Protein AF-0000000068152627 (afdb_homodimer)

Structure (mmCIF, N/CA/C/O backbone):
data_AF-0000000068152627-model_v1
#
loop_
_entity.id
_entity.type
_entity.pdbx_description
1 polymer 'Transcription regulator LysR family'
#
loop_
_atom_site.group_PDB
_atom_site.id
_atom_site.type_symbol
_atom_site.label_atom_id
_atom_site.label_alt_id
_atom_site.label_comp_id
_atom_site.label_asym_id
_atom_site.label_entity_id
_atom_site.label_seq_id
_atom_site.pdbx_PDB_ins_code
_atom_site.Cartn_x
_atom_site.Cartn_y
_atom_site.Cartn_z
_atom_site.occupancy
_atom_site.B_iso_or_equiv
_atom_site.auth_seq_id
_atom_site.auth_comp_id
_atom_site.auth_asym_id
_atom_site.auth_atom_id
_atom_site.pdbx_PDB_model_num
ATOM 1 N N . MET A 1 1 ? 16 9.344 42.594 1 30.84 1 MET A N 1
ATOM 2 C CA . MET A 1 1 ? 15.445 8.836 41.344 1 30.84 1 MET A CA 1
ATOM 3 C C . MET A 1 1 ? 15.234 9.969 40.344 1 30.84 1 MET A C 1
ATOM 5 O O . MET A 1 1 ? 14.625 10.984 40.688 1 30.84 1 MET A O 1
ATOM 9 N N . ARG A 1 2 ? 16.141 10.219 39.469 1 42.16 2 ARG A N 1
ATOM 10 C CA . ARG A 1 2 ? 16.016 11.383 38.594 1 42.16 2 ARG A CA 1
ATOM 11 C C . ARG A 1 2 ? 14.633 11.453 37.969 1 42.16 2 ARG A C 1
ATOM 13 O O . ARG A 1 2 ? 14.047 10.43 37.625 1 42.16 2 ARG A O 1
ATOM 20 N N . PRO A 1 3 ? 13.969 12.461 38.188 1 45.31 3 PRO A N 1
ATOM 21 C CA . PRO A 1 3 ? 12.586 12.656 37.719 1 45.31 3 PRO A CA 1
ATOM 22 C C . PRO A 1 3 ? 12.391 12.305 36.25 1 45.31 3 PRO A C 1
ATOM 24 O O . PRO A 1 3 ? 13.258 12.594 35.438 1 45.31 3 PRO A O 1
ATOM 27 N N . LEU A 1 4 ? 11.641 11.281 36.094 1 52.38 4 LEU A N 1
ATOM 28 C CA . LEU A 1 4 ? 11.219 10.867 34.781 1 52.38 4 LEU A CA 1
ATOM 29 C C . LEU A 1 4 ? 10.656 12.047 34 1 52.38 4 LEU A C 1
ATOM 31 O O . LEU A 1 4 ? 9.789 12.766 34.469 1 52.38 4 LEU A O 1
ATOM 35 N N . ARG A 1 5 ? 11.43 12.586 33.031 1 58.94 5 ARG A N 1
ATOM 36 C CA . ARG A 1 5 ? 10.945 13.68 32.219 1 58.94 5 ARG A CA 1
ATOM 37 C C . ARG A 1 5 ? 10 13.156 31.125 1 58.94 5 ARG A C 1
ATOM 39 O O . ARG A 1 5 ? 10.281 12.141 30.484 1 58.94 5 ARG A O 1
ATOM 46 N N . LEU A 1 6 ? 8.836 13.727 31.047 1 64.62 6 LEU A N 1
ATOM 47 C CA . LEU A 1 6 ? 7.844 13.406 30.031 1 64.62 6 LEU A CA 1
ATOM 48 C C . LEU A 1 6 ? 8.477 13.398 28.641 1 64.62 6 LEU A C 1
ATOM 50 O O . LEU A 1 6 ? 8.102 12.586 27.797 1 64.62 6 LEU A O 1
ATOM 54 N N . ASP A 1 7 ? 9.461 14.148 28.547 1 71.19 7 ASP A N 1
ATOM 55 C CA . ASP A 1 7 ? 10.141 14.273 27.266 1 71.19 7 ASP A CA 1
ATOM 56 C C . ASP A 1 7 ? 10.844 12.977 26.891 1 71.19 7 ASP A C 1
ATOM 58 O O . ASP A 1 7 ? 10.859 12.586 25.719 1 71.19 7 ASP A O 1
ATOM 62 N N . SER A 1 8 ? 11.344 12.391 27.938 1 75.19 8 SER A N 1
ATOM 63 C CA . SER A 1 8 ? 12.039 11.141 27.672 1 75.19 8 SER A CA 1
ATOM 64 C C . SER A 1 8 ? 11.07 10.055 27.203 1 75.19 8 SER A C 1
ATOM 66 O O . SER A 1 8 ? 11.414 9.227 26.375 1 75.19 8 SER A O 1
ATOM 68 N N . LEU A 1 9 ? 9.922 10.117 27.75 1 73.94 9 LEU A N 1
ATOM 69 C CA . LEU A 1 9 ? 8.891 9.164 27.344 1 73.94 9 LEU A CA 1
ATOM 70 C C . LEU A 1 9 ? 8.445 9.422 25.906 1 73.94 9 LEU A C 1
ATOM 72 O O . LEU A 1 9 ? 8.234 8.484 25.141 1 73.94 9 LEU A O 1
ATOM 76 N N . GLU A 1 10 ? 8.344 10.625 25.609 1 78.38 10 GLU A N 1
ATOM 77 C CA . GLU A 1 10 ? 7.996 11.008 24.234 1 78.38 10 GLU A CA 1
ATOM 78 C C . GLU A 1 10 ? 9.086 10.578 23.25 1 78.38 10 GLU A C 1
ATOM 80 O O . GLU A 1 10 ? 8.789 10.109 22.156 1 78.38 10 GLU A O 1
ATOM 85 N N . ILE A 1 11 ? 10.266 10.805 23.719 1 78.94 11 ILE A N 1
ATOM 86 C CA . ILE A 1 11 ? 11.406 10.43 22.891 1 78.94 11 ILE A CA 1
ATOM 87 C C . ILE A 1 11 ? 11.398 8.922 22.641 1 78.94 11 ILE A C 1
ATOM 89 O O . ILE A 1 11 ? 11.625 8.461 21.531 1 78.94 11 ILE A O 1
ATOM 93 N N . PHE A 1 12 ? 11.133 8.188 23.688 1 83.06 12 PHE A N 1
ATOM 94 C CA . PHE A 1 12 ? 11.023 6.738 23.578 1 83.06 12 PHE A CA 1
ATOM 95 C C . PHE A 1 12 ? 9.984 6.348 22.547 1 83.06 12 PHE A C 1
ATOM 97 O O . PHE A 1 12 ? 10.25 5.535 21.656 1 83.06 12 PHE A O 1
ATOM 104 N N . GLU A 1 13 ? 8.898 6.922 22.672 1 79.75 13 GLU A N 1
ATOM 105 C CA . GLU A 1 13 ? 7.824 6.641 21.719 1 79.75 13 GLU A CA 1
ATOM 106 C C . GLU A 1 13 ? 8.234 7.008 20.297 1 79.75 13 GLU A C 1
ATOM 108 O O . GLU A 1 13 ? 7.941 6.277 19.359 1 79.75 13 GLU A O 1
ATOM 113 N N . ASP A 1 14 ? 8.906 8.086 20.141 1 79.75 14 ASP A N 1
ATOM 114 C CA . ASP A 1 14 ? 9.367 8.547 18.828 1 79.75 14 ASP A CA 1
ATOM 115 C C . ASP A 1 14 ? 10.352 7.555 18.219 1 79.75 14 ASP A C 1
ATOM 117 O O . ASP A 1 14 ? 10.312 7.293 17.016 1 79.75 14 ASP A O 1
ATOM 121 N N . VAL A 1 15 ? 11.195 7.094 19.047 1 80.12 15 VAL A N 1
ATOM 122 C CA . VAL A 1 15 ? 12.211 6.164 18.562 1 80.12 15 VAL A CA 1
ATOM 123 C C . VAL A 1 15 ? 11.539 4.906 18.016 1 80.12 15 VAL A C 1
ATOM 125 O O . VAL A 1 15 ? 11.922 4.41 16.953 1 80.12 15 VAL A O 1
ATOM 128 N N . VAL A 1 16 ? 10.594 4.469 18.734 1 76.5 16 VAL A N 1
ATOM 129 C CA . VAL A 1 16 ? 9.898 3.258 18.312 1 76.5 16 VAL A CA 1
ATOM 130 C C . VAL A 1 16 ? 9.078 3.543 17.047 1 76.5 16 VAL A C 1
ATOM 132 O O . VAL A 1 16 ? 9.109 2.766 16.094 1 76.5 16 VAL A O 1
ATOM 135 N N . ARG A 1 17 ? 8.398 4.629 17.094 1 72.12 17 ARG A N 1
ATOM 136 C CA . ARG A 1 17 ? 7.523 5.012 15.992 1 72.12 17 ARG A CA 1
ATOM 137 C C . ARG A 1 17 ? 8.32 5.227 14.711 1 72.12 17 ARG A C 1
ATOM 139 O O . ARG A 1 17 ? 7.898 4.805 13.633 1 72.12 17 ARG A O 1
ATOM 146 N N . CYS A 1 18 ? 9.508 5.867 14.883 1 71.94 18 CYS A N 1
ATOM 147 C CA . CYS A 1 18 ? 10.344 6.203 13.734 1 71.94 18 CYS A CA 1
ATOM 148 C C . CYS A 1 18 ? 11.242 5.035 13.359 1 71.94 18 CYS A C 1
ATOM 150 O O . CYS A 1 18 ? 11.875 5.047 12.297 1 71.94 18 CYS A O 1
ATOM 152 N N . GLY A 1 19 ? 11.289 4.094 14.258 1 68.69 19 GLY A N 1
ATOM 153 C CA . GLY A 1 19 ? 12.047 2.877 13.992 1 68.69 19 GLY A CA 1
ATOM 154 C C . GLY A 1 19 ? 13.531 3.035 14.227 1 68.69 19 GLY A C 1
ATOM 155 O O . GLY A 1 19 ? 14.336 2.268 13.695 1 68.69 19 GLY A O 1
ATOM 156 N N . GLY A 1 20 ? 13.922 4.164 14.875 1 76.69 20 GLY A N 1
ATOM 157 C CA . GLY A 1 20 ? 15.352 4.293 15.102 1 76.69 20 GLY A CA 1
ATOM 158 C C . GLY A 1 20 ? 15.734 5.602 15.766 1 76.69 20 GLY A C 1
ATOM 159 O O . GLY A 1 20 ? 14.938 6.535 15.82 1 76.69 20 GLY A O 1
ATOM 160 N N . PHE A 1 21 ? 16.953 5.633 16.297 1 79.88 21 PHE A N 1
ATOM 161 C CA . PHE A 1 21 ? 17.469 6.785 17.031 1 79.88 21 PHE A CA 1
ATOM 162 C C . PHE A 1 21 ? 17.734 7.953 16.094 1 79.88 21 PHE A C 1
ATOM 164 O O . PHE A 1 21 ? 17.359 9.094 16.375 1 79.88 21 PHE A O 1
ATOM 171 N N . ARG A 1 22 ? 18.25 7.539 14.977 1 76.12 22 ARG A N 1
ATOM 172 C CA . ARG A 1 22 ? 18.609 8.594 14.023 1 76.12 22 ARG A CA 1
ATOM 173 C C . ARG A 1 22 ? 17.344 9.242 13.445 1 76.12 22 ARG A C 1
ATOM 175 O O . ARG A 1 22 ? 17.266 10.469 13.352 1 76.12 22 ARG A O 1
ATOM 182 N N . ALA A 1 23 ? 16.453 8.414 13.188 1 73.88 23 ALA A N 1
ATOM 183 C CA . ALA A 1 23 ? 15.203 8.914 12.617 1 73.88 23 ALA A CA 1
ATOM 184 C C . ALA A 1 23 ? 14.453 9.789 13.625 1 73.88 23 ALA A C 1
ATOM 186 O O . ALA A 1 23 ? 13.914 10.836 13.258 1 73.88 23 ALA A O 1
ATOM 187 N N . ALA A 1 24 ? 14.406 9.344 14.781 1 78.56 24 ALA A N 1
ATOM 188 C CA . ALA A 1 24 ? 13.75 10.117 15.836 1 78.56 24 ALA A CA 1
ATOM 189 C C . ALA A 1 24 ? 14.461 11.453 16.062 1 78.56 24 ALA A C 1
ATOM 191 O O . ALA A 1 24 ? 13.805 12.477 16.25 1 78.56 24 ALA A O 1
ATOM 192 N N . ALA A 1 25 ? 15.766 11.453 15.969 1 78.94 25 ALA A N 1
ATOM 193 C CA . ALA A 1 25 ? 16.562 12.656 16.172 1 78.94 25 ALA A CA 1
ATOM 194 C C . ALA A 1 25 ? 16.266 13.695 15.086 1 78.94 25 ALA A C 1
ATOM 196 O O . ALA A 1 25 ? 16.062 14.875 15.383 1 78.94 25 ALA A O 1
ATOM 197 N N . LEU A 1 26 ? 16.188 13.18 13.961 1 69.38 26 LEU A N 1
ATOM 198 C CA . LEU A 1 26 ? 15.891 14.047 12.828 1 69.38 26 LEU A CA 1
ATOM 199 C C . LEU A 1 26 ? 14.508 14.68 12.969 1 69.38 26 LEU A C 1
ATOM 201 O O . LEU A 1 26 ? 14.352 15.875 12.742 1 69.38 26 LEU A O 1
ATOM 205 N N . GLY A 1 27 ? 13.656 13.883 13.375 1 66.62 27 GLY A N 1
ATOM 206 C CA . GLY A 1 27 ? 12.305 14.383 13.562 1 66.62 27 GLY A CA 1
ATOM 207 C C . GLY A 1 27 ? 12.203 15.445 14.641 1 66.62 27 GLY A C 1
ATOM 208 O O . GLY A 1 27 ? 11.406 16.375 14.539 1 66.62 27 GLY A O 1
ATOM 209 N N . ARG A 1 28 ? 12.992 15.328 15.539 1 70.06 28 ARG A N 1
ATOM 210 C CA . ARG A 1 28 ? 12.938 16.219 16.688 1 70.06 28 ARG A CA 1
ATOM 211 C C . ARG A 1 28 ? 13.945 17.359 16.547 1 70.06 28 ARG A C 1
ATOM 213 O O . ARG A 1 28 ? 13.953 18.297 17.359 1 70.06 28 ARG A O 1
ATOM 220 N N . GLY A 1 29 ? 14.75 17.219 15.492 1 69.5 29 GLY A N 1
ATOM 221 C CA . GLY A 1 29 ? 15.766 18.234 15.289 1 69.5 29 GLY A CA 1
ATOM 222 C C . GLY A 1 29 ? 16.875 18.188 16.312 1 69.5 29 GLY A C 1
ATOM 223 O O . GLY A 1 29 ? 17.375 19.234 16.75 1 69.5 29 GLY A O 1
ATOM 224 N N . VAL A 1 30 ? 17.172 17.062 16.859 1 74.94 30 VAL A N 1
ATOM 225 C CA . VAL A 1 30 ? 18.234 16.875 17.844 1 74.94 30 VAL A CA 1
ATOM 226 C C . VAL A 1 30 ? 19.219 15.82 17.359 1 74.94 30 VAL A C 1
ATOM 228 O O . VAL A 1 30 ? 19.031 15.25 16.266 1 74.94 30 VAL A O 1
ATOM 231 N N . SER A 1 31 ? 20.297 15.688 17.969 1 80.69 31 SER A N 1
ATOM 232 C CA . SER A 1 31 ? 21.297 14.688 17.594 1 80.69 31 SER A CA 1
ATOM 233 C C . SER A 1 31 ? 20.875 13.289 18.031 1 80.69 31 SER A C 1
ATOM 235 O O . SER A 1 31 ? 20.141 13.141 19.016 1 80.69 31 SER A O 1
ATOM 237 N N . SER A 1 32 ? 21.344 12.375 17.328 1 86.5 32 SER A N 1
ATOM 238 C CA . SER A 1 32 ? 21.109 10.984 17.719 1 86.5 32 SER A CA 1
ATOM 239 C C . SER A 1 32 ? 21.688 10.688 19.094 1 86.5 32 SER A C 1
ATOM 241 O O . SER A 1 32 ? 21.141 9.875 19.844 1 86.5 32 SER A O 1
ATOM 243 N N . SER A 1 33 ? 22.75 11.367 19.359 1 86.19 33 SER A N 1
ATOM 244 C CA . SER A 1 33 ? 23.375 11.18 20.672 1 86.19 33 SER A CA 1
ATOM 245 C C . SER A 1 33 ? 22.453 11.656 21.797 1 86.19 33 SER A C 1
ATOM 247 O O . SER A 1 33 ? 22.375 11.023 22.844 1 86.19 33 SER A O 1
ATOM 249 N N . ALA A 1 34 ? 21.844 12.734 21.547 1 81.75 34 ALA A N 1
ATOM 250 C CA . ALA A 1 34 ? 20.891 13.273 22.516 1 81.75 34 ALA A CA 1
ATOM 251 C C . ALA A 1 34 ? 19.734 12.305 22.75 1 81.75 34 ALA A C 1
ATOM 253 O O . ALA A 1 34 ? 19.297 12.109 23.875 1 81.75 34 ALA A O 1
ATOM 254 N N . ILE A 1 35 ? 19.266 11.773 21.656 1 85.69 35 ILE A N 1
ATOM 255 C CA . ILE A 1 35 ? 18.188 10.797 21.734 1 85.69 35 ILE A CA 1
ATOM 256 C C . ILE A 1 35 ? 18.656 9.578 22.531 1 85.69 35 ILE A C 1
ATOM 258 O O . ILE A 1 35 ? 17.953 9.109 23.422 1 85.69 35 ILE A O 1
ATOM 262 N N . SER A 1 36 ? 19.797 9.086 22.203 1 87.38 36 SER A N 1
ATOM 263 C CA . SER A 1 36 ? 20.359 7.91 22.859 1 87.38 36 SER A CA 1
ATOM 264 C C . SER A 1 36 ? 20.531 8.148 24.359 1 87.38 36 SER A C 1
ATOM 266 O O . SER A 1 36 ? 20.219 7.285 25.172 1 87.38 36 SER A O 1
ATOM 268 N N . GLN A 1 37 ? 21.016 9.273 24.688 1 84.5 37 GLN A N 1
ATOM 269 C CA . GLN A 1 37 ? 21.203 9.625 26.094 1 84.5 37 GLN A CA 1
ATOM 270 C C . GLN A 1 37 ? 19.875 9.664 26.844 1 84.5 37 GLN A C 1
ATOM 272 O O . GLN A 1 37 ? 19.781 9.18 27.969 1 84.5 37 GLN A O 1
ATOM 277 N N . SER A 1 38 ? 18.938 10.289 26.172 1 84.5 38 SER A N 1
ATOM 278 C CA . SER A 1 38 ? 17.625 10.383 26.797 1 84.5 38 SER A CA 1
ATOM 279 C C . SER A 1 38 ? 17.047 9.008 27.078 1 84.5 38 SER A C 1
ATOM 281 O O . SER A 1 38 ? 16.453 8.781 28.141 1 84.5 38 SER A O 1
ATOM 283 N N . ILE A 1 39 ? 17.234 8.109 26.141 1 86.62 39 ILE A N 1
ATOM 284 C CA . ILE A 1 39 ? 16.719 6.75 26.297 1 86.62 39 ILE A CA 1
ATOM 285 C C . ILE A 1 39 ? 17.484 6.035 27.422 1 86.62 39 ILE A C 1
ATOM 287 O O . ILE A 1 39 ? 16.875 5.348 28.25 1 86.62 39 ILE A O 1
ATOM 291 N N . SER A 1 40 ? 18.75 6.191 27.406 1 86.56 40 SER A N 1
ATOM 292 C CA . SER A 1 40 ? 19.562 5.57 28.453 1 86.56 40 SER A CA 1
ATOM 293 C C . SER A 1 40 ? 19.156 6.055 29.844 1 86.56 40 SER A C 1
ATOM 295 O O . SER A 1 40 ? 19.031 5.254 30.766 1 86.56 40 SER A O 1
ATOM 297 N N . VAL A 1 41 ? 19 7.301 29.938 1 78.88 41 VAL A N 1
ATOM 298 C CA . VAL A 1 41 ? 18.594 7.891 31.203 1 78.88 41 VAL A CA 1
ATOM 299 C C . VAL A 1 41 ? 17.234 7.34 31.625 1 78.88 41 VAL A C 1
ATOM 301 O O . VAL A 1 41 ? 17.016 7.023 32.781 1 78.88 41 VAL A O 1
ATOM 304 N N . LEU A 1 42 ? 16.328 7.254 30.688 1 81.5 42 LEU A N 1
ATOM 305 C CA . LEU A 1 42 ? 14.992 6.727 30.938 1 81.5 42 LEU A CA 1
ATOM 306 C C . LEU A 1 42 ? 15.07 5.277 31.422 1 81.5 42 LEU A C 1
ATOM 308 O O . LEU A 1 42 ? 14.438 4.918 32.406 1 81.5 42 LEU A O 1
ATOM 312 N N . GLU A 1 43 ? 15.82 4.477 30.703 1 86.31 43 GLU A N 1
ATOM 313 C CA . GLU A 1 43 ? 15.953 3.064 31.047 1 86.31 43 GLU A CA 1
ATOM 314 C C . GLU A 1 43 ? 16.625 2.893 32.406 1 86.31 43 GLU A C 1
ATOM 316 O O . GLU A 1 43 ? 16.234 2.027 33.188 1 86.31 43 GLU A O 1
ATOM 321 N N . GLU A 1 44 ? 17.578 3.697 32.719 1 78.88 44 GLU A N 1
ATOM 322 C CA . GLU A 1 44 ? 18.25 3.678 34.031 1 78.88 44 GLU A CA 1
ATOM 323 C C . GLU A 1 44 ? 17.297 4.066 35.125 1 78.88 44 GLU A C 1
ATOM 325 O O . GLU A 1 44 ? 17.281 3.434 36.188 1 78.88 44 GLU A O 1
ATOM 330 N N . ALA A 1 45 ? 16.594 5.066 34.906 1 73.69 45 ALA A N 1
ATOM 331 C CA . ALA A 1 45 ? 15.641 5.539 35.906 1 73.69 45 ALA A CA 1
ATOM 332 C C . ALA A 1 45 ? 14.594 4.473 36.188 1 73.69 45 ALA A C 1
ATOM 334 O O . ALA A 1 45 ? 14.164 4.32 37.344 1 73.69 45 ALA A O 1
ATOM 335 N N . LEU A 1 46 ? 14.219 3.777 35.156 1 75.94 46 LEU A N 1
ATOM 336 C CA . LEU A 1 46 ? 13.18 2.758 35.312 1 75.94 46 LEU A CA 1
ATOM 337 C C . LEU A 1 46 ? 13.781 1.434 35.75 1 75.94 46 LEU A C 1
ATOM 339 O O . LEU A 1 46 ? 13.062 0.556 36.25 1 75.94 46 LEU A O 1
ATOM 343 N N . GLY A 1 47 ? 15.047 1.274 35.562 1 77.12 47 GLY A N 1
ATOM 344 C CA . GLY A 1 47 ? 15.742 0.045 35.906 1 77.12 47 GLY A CA 1
ATOM 345 C C . GLY A 1 47 ? 15.438 -1.104 34.969 1 77.12 47 GLY A C 1
ATOM 346 O O . GLY A 1 47 ? 15.578 -2.271 35.344 1 77.12 47 GLY A O 1
ATOM 347 N N . ILE A 1 48 ? 14.852 -0.793 33.906 1 79.88 48 ILE A N 1
ATOM 348 C CA . ILE A 1 48 ? 14.484 -1.812 32.938 1 79.88 48 ILE A CA 1
ATOM 349 C C . ILE A 1 48 ? 14.836 -1.337 31.516 1 79.88 48 ILE A C 1
ATOM 351 O O . ILE A 1 48 ? 14.719 -0.149 31.203 1 79.88 48 ILE A O 1
ATOM 355 N N . ARG A 1 49 ? 15.25 -2.23 30.688 1 85.19 49 ARG A N 1
ATOM 356 C CA . ARG A 1 49 ? 15.516 -1.916 29.281 1 85.19 49 ARG A CA 1
ATOM 357 C C . ARG A 1 49 ? 14.219 -1.854 28.484 1 85.19 49 ARG A C 1
ATOM 359 O O . ARG A 1 49 ? 13.352 -2.727 28.625 1 85.19 49 ARG A O 1
ATOM 366 N N . LEU A 1 50 ? 14.109 -0.74 27.719 1 84 50 LEU A N 1
ATOM 367 C CA . LEU A 1 50 ? 12.883 -0.538 26.953 1 84 50 LEU A CA 1
ATOM 368 C C . LEU A 1 50 ? 13.102 -0.872 25.484 1 84 50 LEU A C 1
ATOM 370 O O . LEU A 1 50 ? 12.148 -1.158 24.766 1 84 50 LEU A O 1
ATOM 374 N N . LEU A 1 51 ? 14.328 -0.782 25.031 1 85.75 51 LEU A N 1
ATOM 375 C CA . LEU A 1 51 ? 14.641 -0.997 23.625 1 85.75 51 LEU A CA 1
ATOM 376 C C . LEU A 1 51 ? 15.719 -2.064 23.469 1 85.75 51 LEU A C 1
ATOM 378 O O . LEU A 1 51 ? 16.656 -2.133 24.266 1 85.75 51 LEU A O 1
ATOM 382 N N . ASN A 1 52 ? 15.383 -2.965 22.562 1 76.81 52 ASN A N 1
ATOM 383 C CA . ASN A 1 52 ? 16.453 -3.834 22.078 1 76.81 52 ASN A CA 1
ATOM 384 C C . ASN A 1 52 ? 17.219 -3.176 20.938 1 76.81 52 ASN A C 1
ATOM 386 O O . ASN A 1 52 ? 16.641 -2.783 19.922 1 76.81 52 ASN A O 1
ATOM 390 N N . ARG A 1 53 ? 18.422 -2.945 21.219 1 68.62 53 ARG A N 1
ATOM 391 C CA . ARG A 1 53 ? 19.266 -2.268 20.234 1 68.62 53 ARG A CA 1
ATOM 392 C C . ARG A 1 53 ? 20.219 -3.25 19.547 1 68.62 53 ARG A C 1
ATOM 394 O O . ARG A 1 53 ? 20.922 -4 20.219 1 68.62 53 ARG A O 1
ATOM 401 N N . THR A 1 54 ? 19.812 -3.59 18.391 1 57.22 54 THR A N 1
ATOM 402 C CA . THR A 1 54 ? 20.844 -4.262 17.609 1 57.22 54 THR A CA 1
ATOM 403 C C . THR A 1 54 ? 21.438 -3.311 16.562 1 57.22 54 THR A C 1
ATOM 405 O O . THR A 1 54 ? 20.953 -2.188 16.406 1 57.22 54 THR A O 1
ATOM 408 N N . THR A 1 55 ? 22.594 -3.639 15.977 1 53.44 55 THR A N 1
ATOM 409 C CA . THR A 1 55 ? 23.266 -2.846 14.953 1 53.44 55 THR A CA 1
ATOM 410 C C . THR A 1 55 ? 22.328 -2.588 13.773 1 53.44 55 THR A C 1
ATOM 412 O O . THR A 1 55 ? 22.547 -1.657 12.992 1 53.44 55 THR A O 1
ATOM 415 N N . ARG A 1 56 ? 21.234 -3.398 13.711 1 51.84 56 ARG A N 1
ATOM 416 C CA . ARG A 1 56 ? 20.484 -3.307 12.469 1 51.84 56 ARG A CA 1
ATOM 417 C C . ARG A 1 56 ? 19.031 -2.939 12.75 1 51.84 56 ARG A C 1
ATOM 419 O O . ARG A 1 56 ? 18.297 -2.525 11.844 1 51.84 56 ARG A O 1
ATOM 426 N N . SER A 1 57 ? 18.578 -3.057 14.062 1 61.03 57 SER A N 1
ATOM 427 C CA . SER A 1 57 ? 17.156 -2.783 14.281 1 61.03 57 SER A CA 1
ATOM 428 C C . SER A 1 57 ? 16.891 -2.318 15.711 1 61.03 57 SER A C 1
ATOM 430 O O . SER A 1 57 ? 17.672 -2.631 16.625 1 61.03 57 SER A O 1
ATOM 432 N N . VAL A 1 58 ? 15.992 -1.307 15.82 1 72.31 58 VAL A N 1
ATOM 433 C CA . VAL A 1 58 ? 15.508 -0.882 17.125 1 72.31 58 VAL A CA 1
ATOM 434 C C . VAL A 1 58 ? 14.07 -1.364 17.328 1 72.31 58 VAL A C 1
ATOM 436 O O . VAL A 1 58 ? 13.195 -1.081 16.516 1 72.31 58 VAL A O 1
ATOM 439 N N . ALA A 1 59 ? 13.938 -2.318 18.25 1 76.25 59 ALA A N 1
ATOM 440 C CA . ALA A 1 59 ? 12.602 -2.791 18.609 1 76.25 59 ALA A CA 1
ATOM 441 C C . ALA A 1 59 ? 12.367 -2.688 20.109 1 76.25 59 ALA A C 1
ATOM 443 O O . ALA A 1 59 ? 13.305 -2.836 20.906 1 76.25 59 ALA A O 1
ATOM 444 N N . PRO A 1 60 ? 11.094 -2.387 20.484 1 78.62 60 PRO A N 1
ATOM 445 C CA . PRO A 1 60 ? 10.812 -2.359 21.922 1 78.62 60 PRO A CA 1
ATOM 446 C C . PRO A 1 60 ? 10.945 -3.734 22.562 1 78.62 60 PRO A C 1
ATOM 448 O O . PRO A 1 60 ? 10.664 -4.754 21.938 1 78.62 60 PRO A O 1
ATOM 451 N N . THR A 1 61 ? 11.461 -3.756 23.781 1 75.62 61 THR A N 1
ATOM 452 C CA . THR A 1 61 ? 11.383 -4.941 24.625 1 75.62 61 THR A CA 1
ATOM 453 C C . THR A 1 61 ? 9.938 -5.223 25.031 1 75.62 61 THR A C 1
ATOM 455 O O . THR A 1 61 ? 9.031 -4.465 24.688 1 75.62 61 THR A O 1
ATOM 458 N N . GLU A 1 62 ? 9.734 -6.309 25.656 1 72.69 62 GLU A N 1
ATOM 459 C CA . GLU A 1 62 ? 8.406 -6.578 26.188 1 72.69 62 GLU A CA 1
ATOM 460 C C . GLU A 1 62 ? 7.949 -5.457 27.125 1 72.69 62 GLU A C 1
ATOM 462 O O . GLU A 1 62 ? 6.805 -5.012 27.047 1 72.69 62 GLU A O 1
ATOM 467 N N . ALA A 1 63 ? 8.852 -5.133 27.938 1 76.69 63 ALA A N 1
ATOM 468 C CA . ALA A 1 63 ? 8.562 -4.02 28.844 1 76.69 63 ALA A CA 1
ATOM 469 C C . ALA A 1 63 ? 8.289 -2.738 28.062 1 76.69 63 ALA A C 1
ATOM 471 O O . ALA A 1 63 ? 7.398 -1.964 28.422 1 76.69 63 ALA A O 1
ATOM 472 N N . GLY A 1 64 ? 9.078 -2.543 27 1 78.94 64 GLY A N 1
ATOM 473 C CA . GLY A 1 64 ? 8.859 -1.395 26.125 1 78.94 64 GLY A CA 1
ATOM 474 C C . GLY A 1 64 ? 7.496 -1.396 25.469 1 78.94 64 GLY A C 1
ATOM 475 O O . GLY A 1 64 ? 6.832 -0.361 25.391 1 78.94 64 GLY A O 1
ATOM 476 N N . GLU A 1 65 ? 7.125 -2.551 25.078 1 77.31 65 GLU A N 1
ATOM 477 C CA . GLU A 1 65 ? 5.816 -2.68 24.453 1 77.31 65 GLU A CA 1
ATOM 478 C C . GLU A 1 65 ? 4.695 -2.387 25.438 1 77.31 65 GLU A C 1
ATOM 480 O O . GLU A 1 65 ? 3.723 -1.707 25.109 1 77.31 65 GLU A O 1
ATOM 485 N N . GLN A 1 66 ? 4.875 -2.891 26.609 1 73.62 66 GLN A N 1
ATOM 486 C CA . GLN A 1 66 ? 3.887 -2.641 27.656 1 73.62 66 GLN A CA 1
ATOM 487 C C . GLN A 1 66 ? 3.787 -1.151 27.969 1 73.62 66 GLN A C 1
ATOM 489 O O . GLN A 1 66 ? 2.686 -0.619 28.125 1 73.62 66 GLN A O 1
ATOM 494 N N . LEU A 1 67 ? 4.898 -0.584 28.047 1 76.12 67 LEU A N 1
ATOM 495 C CA . LEU A 1 67 ? 4.906 0.849 28.312 1 76.12 67 LEU A CA 1
ATOM 496 C C . LEU A 1 67 ? 4.258 1.622 27.172 1 76.12 67 LEU A C 1
ATOM 498 O O . LEU A 1 67 ? 3.475 2.545 27.406 1 76.12 67 LEU A O 1
ATOM 502 N N . LEU A 1 68 ? 4.57 1.202 26 1 79.69 68 LEU A N 1
ATOM 503 C CA . LEU A 1 68 ? 4.047 1.892 24.828 1 79.69 68 LEU A CA 1
ATOM 504 C C . LEU A 1 68 ? 2.525 1.81 24.781 1 79.69 68 LEU A C 1
ATOM 506 O O . LEU A 1 68 ? 1.859 2.777 24.406 1 79.69 68 LEU A O 1
ATOM 510 N N . GLU A 1 69 ? 2.033 0.774 25.188 1 71.81 69 GLU A N 1
ATOM 511 C CA . GLU A 1 69 ? 0.589 0.558 25.188 1 71.81 69 GLU A CA 1
ATOM 512 C C . GLU A 1 69 ? -0.127 1.598 26.047 1 71.81 69 GLU A C 1
ATOM 514 O O . GLU A 1 69 ? -1.224 2.045 25.703 1 71.81 69 GLU A O 1
ATOM 519 N N . ARG A 1 70 ? 0.514 1.953 27.016 1 70.12 70 ARG A N 1
ATOM 520 C CA . ARG A 1 70 ? -0.096 2.916 27.922 1 70.12 70 ARG A CA 1
ATOM 521 C C . ARG A 1 70 ? 0.354 4.336 27.609 1 70.12 70 ARG A C 1
ATOM 523 O O . ARG A 1 70 ? -0.396 5.293 27.812 1 70.12 70 ARG A O 1
ATOM 530 N N . LEU A 1 71 ? 1.532 4.43 27.094 1 74.56 71 LEU A N 1
ATOM 531 C CA . LEU A 1 71 ? 2.141 5.73 26.828 1 74.56 71 LEU A CA 1
ATOM 532 C C . LEU A 1 71 ? 1.488 6.402 25.625 1 74.56 71 LEU A C 1
ATOM 534 O O . LEU A 1 71 ? 1.229 7.609 25.656 1 74.56 71 LEU A O 1
ATOM 538 N N . ARG A 1 72 ? 1.193 5.656 24.703 1 73.81 72 ARG A N 1
ATOM 539 C CA . ARG A 1 72 ? 0.715 6.223 23.453 1 73.81 72 ARG A CA 1
ATOM 540 C C . ARG A 1 72 ? -0.617 6.941 23.641 1 73.81 72 ARG A C 1
ATOM 542 O O . ARG A 1 72 ? -0.757 8.109 23.281 1 73.81 72 ARG A O 1
ATOM 549 N N . PRO A 1 73 ? -1.521 6.266 24.328 1 67 73 PRO A N 1
ATOM 550 C CA . PRO A 1 73 ? -2.77 6.992 24.562 1 67 73 PRO A CA 1
ATOM 551 C C . PRO A 1 73 ? -2.568 8.25 25.406 1 67 73 PRO A C 1
ATOM 553 O O . PRO A 1 73 ? -3.219 9.266 25.172 1 67 73 PRO A O 1
ATOM 556 N N . ALA A 1 74 ? -1.687 8.141 26.312 1 68.12 74 ALA A N 1
ATOM 557 C CA . ALA A 1 74 ? -1.435 9.281 27.188 1 68.12 74 ALA A CA 1
ATOM 558 C C . ALA A 1 74 ? -0.804 10.438 26.422 1 68.12 74 ALA A C 1
ATOM 560 O O . ALA A 1 74 ? -1.196 11.594 26.594 1 68.12 74 ALA A O 1
ATOM 561 N N . LEU A 1 75 ? 0.11 10.156 25.625 1 69.38 75 LEU A N 1
ATOM 562 C CA . LEU A 1 75 ? 0.753 11.188 24.828 1 69.38 75 LEU A CA 1
ATOM 563 C C . LEU A 1 75 ? -0.233 11.797 23.828 1 69.38 75 LEU A C 1
ATOM 565 O O . LEU A 1 75 ? -0.198 13.008 23.578 1 69.38 75 LEU A O 1
ATOM 569 N N . TYR A 1 76 ? -0.998 10.984 23.375 1 68.12 76 TYR A N 1
ATOM 570 C CA . TYR A 1 76 ? -2.053 11.461 22.484 1 68.12 76 TYR A CA 1
ATOM 571 C C . TYR A 1 76 ? -2.961 12.453 23.203 1 68.12 76 TYR A C 1
ATOM 573 O O . TYR A 1 76 ? -3.307 13.5 22.656 1 68.12 76 TYR A O 1
ATOM 581 N N . GLU A 1 77 ? -3.271 12.102 24.391 1 65.19 77 GLU A N 1
ATOM 582 C CA . GLU A 1 77 ? -4.113 12.992 25.188 1 65.19 77 GLU A CA 1
ATOM 583 C C . GLU A 1 77 ? -3.428 14.336 25.422 1 65.19 77 GLU A C 1
ATOM 585 O O . GLU A 1 77 ? -4.07 15.383 25.375 1 65.19 77 GLU A O 1
ATOM 590 N N . ILE A 1 78 ? -2.203 14.266 25.641 1 62.69 78 ILE A N 1
ATOM 591 C CA . ILE A 1 78 ? -1.441 15.492 25.859 1 62.69 78 ILE A CA 1
ATOM 592 C C . ILE A 1 78 ? -1.417 16.328 24.594 1 62.69 78 ILE A C 1
ATOM 594 O O . ILE A 1 78 ? -1.668 17.531 24.625 1 62.69 78 ILE A O 1
ATOM 598 N N . ARG A 1 79 ? -1.161 15.75 23.516 1 62.44 79 ARG A N 1
ATOM 599 C CA . ARG A 1 79 ? -1.12 16.453 22.234 1 62.44 79 ARG A CA 1
ATOM 600 C C . ARG A 1 79 ? -2.471 17.094 21.922 1 62.44 79 ARG A C 1
ATOM 602 O O . ARG A 1 79 ? -2.537 18.234 21.469 1 62.44 79 ARG A O 1
ATOM 609 N N . THR A 1 80 ? -3.389 16.344 22.188 1 62.62 80 THR A N 1
ATOM 610 C CA . THR A 1 80 ? -4.738 16.828 21.922 1 62.62 80 THR A CA 1
ATOM 611 C C . THR A 1 80 ? -5.078 18.016 22.812 1 62.62 80 THR A C 1
ATOM 613 O O . THR A 1 80 ? -5.711 18.969 22.375 1 62.62 80 THR A O 1
ATOM 616 N N . ALA A 1 81 ? -4.652 17.875 24 1 59.94 81 ALA A N 1
ATOM 617 C CA . ALA A 1 81 ? -4.898 18.969 24.938 1 59.94 81 ALA A CA 1
ATOM 618 C C . ALA A 1 81 ? -4.199 20.25 24.484 1 59.94 81 ALA A C 1
ATOM 620 O O . ALA A 1 81 ? -4.773 21.344 24.562 1 59.94 81 ALA A O 1
ATOM 621 N N . VAL A 1 82 ? -3.016 20.109 24.078 1 59.53 82 VAL A N 1
ATOM 622 C CA . VAL A 1 82 ? -2.258 21.25 23.578 1 59.53 82 VAL A CA 1
ATOM 623 C C . VAL A 1 82 ? -2.924 21.797 22.328 1 59.53 82 VAL A C 1
ATOM 625 O O . VAL A 1 82 ? -3.041 23.016 22.156 1 59.53 82 VAL A O 1
ATOM 628 N N . ASP A 1 83 ? -3.305 20.938 21.484 1 60.53 83 ASP A N 1
ATOM 629 C CA . ASP A 1 83 ? -3.969 21.328 20.25 1 60.53 83 ASP A CA 1
ATOM 630 C C . ASP A 1 83 ? -5.301 22.016 20.531 1 60.53 83 ASP A C 1
ATOM 632 O O . ASP A 1 83 ? -5.699 22.938 19.812 1 60.53 83 ASP A O 1
ATOM 636 N N . ASP A 1 84 ? -5.906 21.531 21.547 1 58.34 84 ASP A N 1
ATOM 637 C CA . ASP A 1 84 ? -7.156 22.156 21.969 1 58.34 84 ASP A CA 1
ATOM 638 C C . ASP A 1 84 ? -6.938 23.625 22.344 1 58.34 84 ASP A C 1
ATOM 640 O O . ASP A 1 84 ? -7.809 24.469 22.109 1 58.34 84 ASP A O 1
ATOM 644 N N . LEU A 1 85 ? -5.793 23.812 22.906 1 57.47 85 LEU A N 1
ATOM 645 C CA . LEU A 1 85 ? -5.492 25.203 23.219 1 57.47 85 LEU A CA 1
ATOM 646 C C . LEU A 1 85 ? -5.414 26.047 21.953 1 57.47 85 LEU A C 1
ATOM 648 O O . LEU A 1 85 ? -5.715 27.234 21.969 1 57.47 85 LEU A O 1
ATOM 652 N N . ASN A 1 86 ? -5.098 25.344 20.906 1 55.75 86 ASN A N 1
ATOM 653 C CA . ASN A 1 86 ? -5.066 26.016 19.609 1 55.75 86 ASN A CA 1
ATOM 654 C C . ASN A 1 86 ? -6.469 26.375 19.125 1 55.75 86 ASN A C 1
ATOM 656 O O . ASN A 1 86 ? -6.629 27.234 18.25 1 55.75 86 ASN A O 1
ATOM 660 N N . GLN A 1 87 ? -7.414 25.688 19.641 1 55.38 87 GLN A N 1
ATOM 661 C CA . GLN A 1 87 ? -8.805 26.016 19.359 1 55.38 87 GLN A CA 1
ATOM 662 C C . GLN A 1 87 ? -9.109 27.469 19.672 1 55.38 87 GLN A C 1
ATOM 664 O O . GLN A 1 87 ? -10.031 28.062 19.109 1 55.38 87 GLN A O 1
ATOM 669 N N . LEU A 1 88 ? -8.336 27.969 20.562 1 52.25 88 LEU A N 1
ATOM 670 C CA . LEU A 1 88 ? -8.555 29.344 20.953 1 52.25 88 LEU A CA 1
ATOM 671 C C . LEU A 1 88 ? -8.023 30.312 19.891 1 52.25 88 LEU A C 1
ATOM 673 O O . LEU A 1 88 ? -8.328 31.5 19.922 1 52.25 88 LEU A O 1
ATOM 677 N N . ARG A 1 89 ? -7.371 29.656 19 1 56.56 89 ARG A N 1
ATOM 678 C CA . ARG A 1 89 ? -6.895 30.484 17.891 1 56.56 89 ARG A CA 1
ATOM 679 C C . ARG A 1 89 ? -7.957 30.609 16.812 1 56.56 89 ARG A C 1
ATOM 681 O O . ARG A 1 89 ? -8.836 29.75 16.688 1 56.56 89 ARG A O 1
ATOM 688 N N . GLU A 1 90 ? -8.094 31.672 16.094 1 61.03 90 GLU A N 1
ATOM 689 C CA . GLU A 1 90 ? -9.047 31.969 15.023 1 61.03 90 GLU A CA 1
ATOM 690 C C . GLU A 1 90 ? -8.891 30.984 13.867 1 61.03 90 GLU A C 1
ATOM 692 O O . GLU A 1 90 ? -9.875 30.641 13.211 1 61.03 90 GLU A O 1
ATOM 697 N N . ARG A 1 91 ? -7.637 30.578 13.711 1 75.75 91 ARG A N 1
ATOM 698 C CA . ARG A 1 91 ? -7.398 29.641 12.617 1 75.75 91 ARG A CA 1
ATOM 699 C C . ARG A 1 91 ? -6.902 28.297 13.141 1 75.75 91 ARG A C 1
ATOM 701 O O . ARG A 1 91 ? -5.945 28.234 13.922 1 75.75 91 ARG A O 1
ATOM 708 N N . PRO A 1 92 ? -7.633 27.234 12.711 1 81 92 PRO A N 1
ATOM 709 C CA . PRO A 1 92 ? -7.191 25.922 13.195 1 81 92 PRO A CA 1
ATOM 710 C C . PRO A 1 92 ? -5.77 25.578 12.758 1 81 92 PRO A C 1
ATOM 712 O O . PRO A 1 92 ? -5.352 25.938 11.656 1 81 92 PRO A O 1
ATOM 715 N N . SER A 1 93 ? -5.004 25.016 13.688 1 81 93 SER A N 1
ATOM 716 C CA . SER A 1 93 ? -3.656 24.516 13.422 1 81 93 SER A CA 1
ATOM 717 C C . SER A 1 93 ? -3.426 23.156 14.078 1 81 93 SER A C 1
ATOM 719 O O . SER A 1 93 ? -4.234 22.719 14.891 1 81 93 SER A O 1
ATOM 721 N N . GLY A 1 94 ? -2.393 22.469 13.602 1 84.88 94 GLY A N 1
ATOM 722 C CA . GLY A 1 94 ? -2.078 21.172 14.148 1 84.88 94 GLY A CA 1
ATOM 723 C C . GLY A 1 94 ? -1.996 20.078 13.094 1 84.88 94 GLY A C 1
ATOM 724 O O . GLY A 1 94 ? -1.898 20.375 11.898 1 84.88 94 GLY A O 1
ATOM 725 N N . THR A 1 95 ? -1.971 18.844 13.633 1 87.12 95 THR A N 1
ATOM 726 C CA . THR A 1 95 ? -1.798 17.719 12.719 1 87.12 95 THR A CA 1
ATOM 727 C C . THR A 1 95 ? -2.961 16.734 12.852 1 87.12 95 THR A C 1
ATOM 729 O O . THR A 1 95 ? -3.398 16.422 13.961 1 87.12 95 THR A O 1
ATOM 732 N N . VAL A 1 96 ? -3.48 16.391 11.703 1 91.62 96 VAL A N 1
ATOM 733 C CA . VAL A 1 96 ? -4.484 15.336 11.625 1 91.62 96 VAL A CA 1
ATOM 734 C C . VAL A 1 96 ? -3.859 14.07 11.055 1 91.62 96 VAL A C 1
ATOM 736 O O . VAL A 1 96 ? -3.326 14.086 9.938 1 91.62 96 VAL A O 1
ATOM 739 N N . ARG A 1 97 ? -3.91 13.047 11.844 1 92 97 ARG A N 1
ATOM 740 C CA . ARG A 1 97 ? -3.367 11.766 11.406 1 92 97 ARG A CA 1
ATOM 741 C C . ARG A 1 97 ? -4.48 10.75 11.18 1 92 97 ARG A C 1
ATOM 743 O O . ARG A 1 97 ? -5.25 10.445 12.094 1 92 97 ARG A O 1
ATOM 750 N N . ILE A 1 98 ? -4.473 10.188 9.938 1 93.5 98 ILE A N 1
ATOM 751 C CA . ILE A 1 98 ? -5.57 9.289 9.594 1 93.5 98 ILE A CA 1
ATOM 752 C C . ILE A 1 98 ? -5.012 7.984 9.023 1 93.5 98 ILE A C 1
ATOM 754 O O . ILE A 1 98 ? -4.129 8.008 8.156 1 93.5 98 ILE A O 1
ATOM 758 N N . ASN A 1 99 ? -5.473 6.895 9.492 1 91.5 99 ASN A N 1
ATOM 759 C CA . ASN A 1 99 ? -5.207 5.582 8.914 1 91.5 99 ASN A CA 1
ATOM 760 C C . ASN A 1 99 ? -6.344 5.133 8.008 1 91.5 99 ASN A C 1
ATOM 762 O O . ASN A 1 99 ? -7.52 5.23 8.375 1 91.5 99 ASN A O 1
ATOM 766 N N . ALA A 1 100 ? -6.008 4.703 6.84 1 92.38 100 ALA A N 1
ATOM 767 C CA . ALA A 1 100 ? -7.055 4.305 5.902 1 92.38 100 ALA A CA 1
ATOM 768 C C . ALA A 1 100 ? -6.559 3.199 4.969 1 92.38 100 ALA A C 1
ATOM 770 O O . ALA A 1 100 ? -5.387 3.178 4.586 1 92.38 100 ALA A O 1
ATOM 771 N N . PRO A 1 101 ? -7.539 2.314 4.578 1 90.31 101 PRO A N 1
ATOM 772 C CA . PRO A 1 101 ? -7.18 1.387 3.502 1 90.31 101 PRO A CA 1
ATOM 773 C C . PRO A 1 101 ? -6.836 2.1 2.197 1 90.31 101 PRO A C 1
ATOM 775 O O . PRO A 1 101 ? -7.312 3.213 1.953 1 90.31 101 PRO A O 1
ATOM 778 N N . GLY A 1 102 ? -6.055 1.472 1.363 1 91.38 102 GLY A N 1
ATOM 779 C CA . GLY A 1 102 ? -5.559 2.027 0.113 1 91.38 102 GLY A CA 1
ATOM 780 C C . GLY A 1 102 ? -6.652 2.639 -0.742 1 91.38 102 GLY A C 1
ATOM 781 O O . GLY A 1 102 ? -6.59 3.82 -1.088 1 91.38 102 GLY A O 1
ATOM 782 N N . PRO A 1 103 ? -7.652 1.899 -1.054 1 91.88 103 PRO A N 1
ATOM 783 C CA . PRO A 1 103 ? -8.703 2.414 -1.936 1 91.88 103 PRO A CA 1
ATOM 784 C C . PRO A 1 103 ? -9.414 3.637 -1.357 1 91.88 103 PRO A C 1
ATOM 786 O O . PRO A 1 103 ? -9.742 4.57 -2.094 1 91.88 103 PRO A O 1
ATOM 789 N N . ALA A 1 104 ? -9.648 3.607 -0.07 1 92.88 104 ALA A N 1
ATOM 790 C CA . ALA A 1 104 ? -10.266 4.766 0.566 1 92.88 104 ALA A CA 1
ATOM 791 C C . ALA A 1 104 ? -9.352 5.984 0.5 1 92.88 104 ALA A C 1
ATOM 793 O O . ALA A 1 104 ? -9.812 7.102 0.24 1 92.88 104 ALA A O 1
ATOM 794 N N . ALA A 1 105 ? -8.109 5.746 0.788 1 94.44 105 ALA A N 1
ATOM 795 C CA . ALA A 1 105 ? -7.137 6.832 0.715 1 94.44 105 ALA A CA 1
ATOM 796 C C . ALA A 1 105 ? -7.027 7.379 -0.707 1 94.44 105 ALA A C 1
ATOM 798 O O . ALA A 1 105 ? -7.078 8.594 -0.918 1 94.44 105 ALA A O 1
ATOM 799 N N . ASP A 1 106 ? -7 6.52 -1.649 1 94.56 106 ASP A N 1
ATOM 800 C CA . ASP A 1 106 ? -6.777 6.875 -3.047 1 94.56 106 ASP A CA 1
ATOM 801 C C . ASP A 1 106 ? -7.934 7.711 -3.594 1 94.56 106 ASP A C 1
ATOM 803 O O . ASP A 1 106 ? -7.711 8.75 -4.219 1 94.56 106 ASP A O 1
ATOM 807 N N . HIS A 1 107 ? -9.109 7.324 -3.318 1 93.69 107 HIS A N 1
ATOM 808 C CA . HIS A 1 107 ? -10.211 7.828 -4.129 1 93.69 107 HIS A CA 1
ATOM 809 C C . HIS A 1 107 ? -11.094 8.781 -3.33 1 93.69 107 HIS A C 1
ATOM 811 O O . HIS A 1 107 ? -11.906 9.508 -3.902 1 93.69 107 HIS A O 1
ATOM 817 N N . VAL A 1 108 ? -10.906 8.758 -2.01 1 93.38 108 VAL A N 1
ATOM 818 C CA . VAL A 1 108 ? -11.797 9.609 -1.229 1 93.38 108 VAL A CA 1
ATOM 819 C C . VAL A 1 108 ? -10.977 10.547 -0.343 1 93.38 108 VAL A C 1
ATOM 821 O O . VAL A 1 108 ? -10.992 11.766 -0.534 1 93.38 108 VAL A O 1
ATOM 824 N N . LEU A 1 109 ? -10.133 10.016 0.474 1 94.44 109 LEU A N 1
ATOM 825 C CA . LEU A 1 109 ? -9.477 10.781 1.52 1 94.44 109 LEU A CA 1
ATOM 826 C C . LEU A 1 109 ? -8.461 11.758 0.92 1 94.44 109 LEU A C 1
ATOM 828 O O . LEU A 1 109 ? -8.398 12.922 1.323 1 94.44 109 LEU A O 1
ATOM 832 N N . CYS A 1 110 ? -7.648 11.312 -0.021 1 95.12 110 CYS A N 1
ATOM 833 C CA . CYS A 1 110 ? -6.621 12.172 -0.602 1 95.12 110 CYS A CA 1
ATOM 834 C C . CYS A 1 110 ? -7.242 13.352 -1.341 1 95.12 110 CYS A C 1
ATOM 836 O O . CYS A 1 110 ? -6.938 14.508 -1.042 1 95.12 110 CYS A O 1
ATOM 838 N N . PRO A 1 111 ? -8.172 13.086 -2.225 1 94.25 111 PRO A N 1
ATOM 839 C CA . PRO A 1 111 ? -8.789 14.227 -2.904 1 94.25 111 PRO A CA 1
ATOM 840 C C . PRO A 1 111 ? -9.406 15.227 -1.93 1 94.25 111 PRO A C 1
ATOM 842 O O . PRO A 1 111 ? -9.242 16.438 -2.096 1 94.25 111 PRO A O 1
ATOM 845 N N . LEU A 1 112 ? -10.039 14.695 -0.931 1 93.75 112 LEU A N 1
ATOM 846 C CA . LEU A 1 112 ? -10.641 15.562 0.079 1 93.75 112 LEU A CA 1
ATOM 847 C C . LEU A 1 112 ? -9.57 16.359 0.826 1 93.75 112 LEU A C 1
ATOM 849 O O . LEU A 1 112 ? -9.727 17.562 1.046 1 93.75 112 LEU A O 1
ATOM 853 N N . THR A 1 113 ? -8.547 15.711 1.188 1 95.69 113 THR A N 1
ATOM 854 C CA . THR A 1 113 ? -7.473 16.312 1.972 1 95.69 113 THR A CA 1
ATOM 855 C C . THR A 1 113 ? -6.773 17.422 1.18 1 95.69 113 THR A C 1
ATOM 857 O O . THR A 1 113 ? -6.465 18.484 1.723 1 95.69 113 THR A O 1
ATOM 860 N N . PHE A 1 114 ? -6.543 17.156 -0.119 1 95.62 114 PHE A N 1
ATOM 861 C CA . PHE A 1 114 ? -5.84 18.125 -0.943 1 95.62 114 PHE A CA 1
ATOM 862 C C . PHE A 1 114 ? -6.621 19.438 -1.01 1 95.62 114 PHE A C 1
ATOM 864 O O . PHE A 1 114 ? -6.047 20.516 -0.846 1 95.62 114 PHE A O 1
ATOM 871 N N . GLU A 1 115 ? -7.879 19.359 -1.142 1 94 115 GLU A N 1
ATOM 872 C CA . GLU A 1 115 ? -8.734 20.531 -1.199 1 94 115 GLU A CA 1
ATOM 873 C C . GLU A 1 115 ? -8.844 21.203 0.168 1 94 115 GLU A C 1
ATOM 875 O O . GLU A 1 115 ? -8.805 22.438 0.27 1 94 115 GLU A O 1
ATOM 880 N N . PHE A 1 116 ? -9.008 20.438 1.204 1 95 116 PHE A N 1
ATOM 881 C CA . PHE A 1 116 ? -9.078 20.938 2.576 1 95 116 PHE A CA 1
ATOM 882 C C . PHE A 1 116 ? -7.848 21.766 2.918 1 95 116 PHE A C 1
ATOM 884 O O . PHE A 1 116 ? -7.965 22.828 3.531 1 95 116 PHE A O 1
ATOM 891 N N . MET A 1 117 ? -6.719 21.266 2.475 1 94.69 117 MET A N 1
ATOM 892 C CA . MET A 1 117 ? -5.453 21.891 2.84 1 94.69 117 MET A CA 1
ATOM 893 C C . MET A 1 117 ? -5.285 23.234 2.131 1 94.69 117 MET A C 1
ATOM 895 O O . MET A 1 117 ? -4.484 24.078 2.559 1 94.69 117 MET A O 1
ATOM 899 N N . LYS A 1 118 ? -5.949 23.438 1.041 1 92.06 118 LYS A N 1
ATOM 900 C CA . LYS A 1 118 ? -5.957 24.75 0.378 1 92.06 118 LYS A CA 1
ATOM 901 C C . LYS A 1 118 ? -6.672 25.797 1.229 1 92.06 118 LYS A C 1
ATOM 903 O O . LYS A 1 118 ? -6.305 26.969 1.212 1 92.06 118 LYS A O 1
ATOM 908 N N . ILE A 1 119 ? -7.66 25.344 1.968 1 91.25 119 ILE A N 1
ATOM 909 C CA . ILE A 1 119 ? -8.508 26.219 2.771 1 91.25 119 ILE A CA 1
ATOM 910 C C . ILE A 1 119 ? -7.848 26.469 4.125 1 91.25 119 ILE A C 1
ATOM 912 O O . ILE A 1 119 ? -7.945 27.562 4.676 1 91.25 119 ILE A O 1
ATOM 916 N N . TYR A 1 120 ? -7.18 25.469 4.625 1 91.88 120 TYR A N 1
ATOM 917 C CA . TYR A 1 120 ? -6.586 25.578 5.957 1 91.88 120 TYR A CA 1
ATOM 918 C C . TYR A 1 120 ? -5.074 25.406 5.891 1 91.88 120 TYR A C 1
ATOM 920 O O . TYR A 1 120 ? -4.547 24.328 6.188 1 91.88 120 TYR A O 1
ATOM 928 N N . PRO A 1 121 ? -4.34 26.406 5.688 1 89.44 121 PRO A N 1
ATOM 929 C CA . PRO A 1 121 ? -2.904 26.328 5.406 1 89.44 121 PRO A CA 1
ATOM 930 C C . PRO A 1 121 ? -2.078 25.984 6.641 1 89.44 121 PRO A C 1
ATOM 932 O O . PRO A 1 121 ? -0.91 25.594 6.516 1 89.44 121 PRO A O 1
ATOM 935 N N . ASP A 1 122 ? -2.672 26.031 7.84 1 88.25 122 ASP A N 1
ATOM 936 C CA . ASP A 1 122 ? -1.89 25.797 9.047 1 88.25 122 ASP A CA 1
ATOM 937 C C . ASP A 1 122 ? -2.123 24.391 9.594 1 88.25 122 ASP A C 1
ATOM 939 O O . ASP A 1 122 ? -1.626 24.047 10.672 1 88.25 122 ASP A O 1
ATOM 943 N N . VAL A 1 123 ? -2.875 23.609 8.883 1 90.12 123 VAL A N 1
ATOM 944 C CA . VAL A 1 123 ? -3.145 22.234 9.297 1 90.12 123 VAL A CA 1
ATOM 945 C C . VAL A 1 123 ? -2.246 21.266 8.523 1 90.12 123 VAL A C 1
ATOM 947 O O . VAL A 1 123 ? -2.121 21.375 7.297 1 90.12 123 VAL A O 1
ATOM 950 N N . ASN A 1 124 ? -1.596 20.438 9.266 1 92.19 124 ASN A N 1
ATOM 951 C CA . ASN A 1 124 ? -0.868 19.312 8.664 1 92.19 124 ASN A CA 1
ATOM 952 C C . ASN A 1 124 ? -1.712 18.047 8.641 1 92.19 124 ASN A C 1
ATOM 954 O O . ASN A 1 124 ? -2.504 17.797 9.555 1 92.19 124 ASN A O 1
ATOM 958 N N . VAL A 1 125 ? -1.541 17.297 7.566 1 95.25 125 VAL A N 1
ATOM 959 C CA . VAL A 1 125 ? -2.281 16.047 7.469 1 95.25 125 VAL A CA 1
ATOM 960 C C . VAL A 1 125 ? -1.323 14.898 7.148 1 95.25 125 VAL A C 1
ATOM 962 O O . VAL A 1 125 ? -0.45 15.039 6.289 1 95.25 125 VAL A O 1
ATOM 965 N N . GLU A 1 126 ? -1.461 13.883 7.863 1 94.19 126 GLU A N 1
ATOM 966 C CA . GLU A 1 126 ? -0.756 12.633 7.57 1 94.19 126 GLU A CA 1
ATOM 967 C C . GLU A 1 126 ? -1.735 11.492 7.309 1 94.19 126 GLU A C 1
ATOM 969 O O . GLU A 1 126 ? -2.596 11.203 8.141 1 94.19 126 GLU A O 1
ATOM 974 N N . ILE A 1 127 ? -1.591 10.875 6.168 1 94.81 127 ILE A N 1
ATOM 975 C CA . ILE A 1 127 ? -2.4 9.711 5.816 1 94.81 127 ILE A CA 1
ATOM 976 C C . ILE A 1 127 ? -1.516 8.469 5.727 1 94.81 127 ILE A C 1
ATOM 978 O O . ILE A 1 127 ? -0.581 8.422 4.922 1 94.81 127 ILE A O 1
ATOM 982 N N . VAL A 1 128 ? -1.805 7.531 6.539 1 90.06 128 VAL A N 1
ATOM 983 C CA . VAL A 1 128 ? -1.121 6.242 6.5 1 90.06 128 VAL A CA 1
ATOM 984 C C . VAL A 1 128 ? -2.02 5.203 5.836 1 90.06 128 VAL A C 1
ATOM 986 O O . VAL A 1 128 ? -3.051 4.816 6.391 1 90.06 128 VAL A O 1
ATOM 989 N N . SER A 1 129 ? -1.555 4.762 4.719 1 88.56 129 SER A N 1
ATOM 990 C CA . SER A 1 129 ? -2.352 3.826 3.928 1 88.56 129 SER A CA 1
ATOM 991 C C . SER A 1 129 ? -2.064 2.381 4.324 1 88.56 129 SER A C 1
ATOM 993 O O . SER A 1 129 ? -1.091 1.786 3.857 1 88.56 129 SER A O 1
ATOM 995 N N . ASP A 1 130 ? -2.912 1.845 5.121 1 79.5 130 ASP A N 1
ATOM 996 C CA . ASP A 1 130 ? -2.805 0.48 5.629 1 79.5 130 ASP A CA 1
ATOM 997 C C . ASP A 1 130 ? -4.18 -0.098 5.949 1 79.5 130 ASP A C 1
ATOM 999 O O . ASP A 1 130 ? -4.996 0.553 6.605 1 79.5 130 ASP A O 1
ATOM 1003 N N . ALA A 1 131 ? -4.371 -1.271 5.516 1 69.38 131 ALA A N 1
ATOM 1004 C CA . ALA A 1 131 ? -5.688 -1.88 5.676 1 69.38 131 ALA A CA 1
ATOM 1005 C C . ALA A 1 131 ? -5.789 -2.621 7.008 1 69.38 131 ALA A C 1
ATOM 1007 O O . ALA A 1 131 ? -6.844 -3.164 7.344 1 69.38 131 ALA A O 1
ATOM 1008 N N . ALA A 1 132 ? -4.777 -2.613 7.723 1 66.62 132 ALA A N 1
ATOM 1009 C CA . ALA A 1 132 ? -4.809 -3.352 8.984 1 66.62 132 ALA A CA 1
ATOM 1010 C C . ALA A 1 132 ? -5.789 -2.721 9.969 1 66.62 132 ALA A C 1
ATOM 1012 O O . ALA A 1 132 ? -5.906 -1.494 10.039 1 66.62 132 ALA A O 1
ATOM 1013 N N . ILE A 1 133 ? -6.578 -3.594 10.609 1 64.38 133 ILE A N 1
ATOM 1014 C CA . ILE A 1 133 ? -7.43 -3.117 11.695 1 64.38 133 ILE A CA 1
ATOM 1015 C C . ILE A 1 133 ? -6.57 -2.781 12.914 1 64.38 133 ILE A C 1
ATOM 1017 O O . ILE A 1 133 ? -5.953 -3.666 13.508 1 64.38 133 ILE A O 1
ATOM 1021 N N . ILE A 1 134 ? -6.52 -1.556 13.203 1 67.88 134 ILE A N 1
ATOM 1022 C CA . ILE A 1 134 ? -5.645 -1.135 14.289 1 67.88 134 ILE A CA 1
ATOM 1023 C C . ILE A 1 134 ? -6.445 -0.323 15.312 1 67.88 134 ILE A C 1
ATOM 1025 O O . ILE A 1 134 ? -7.523 0.187 14.992 1 67.88 134 ILE A O 1
ATOM 1029 N N . ASP A 1 135 ? -5.871 -0.43 16.484 1 69 135 ASP A N 1
ATOM 1030 C CA . ASP A 1 135 ? -6.355 0.537 17.469 1 69 135 ASP A CA 1
ATOM 1031 C C . ASP A 1 135 ? -5.793 1.929 17.188 1 69 135 ASP A C 1
ATOM 1033 O O . ASP A 1 135 ? -4.641 2.215 17.516 1 69 135 ASP A O 1
ATOM 1037 N N . ILE A 1 136 ? -6.645 2.691 16.688 1 76 136 ILE A N 1
ATOM 1038 C CA . ILE A 1 136 ? -6.184 3.984 16.188 1 76 136 ILE A CA 1
ATOM 1039 C C . ILE A 1 136 ? -5.711 4.848 17.344 1 76 136 ILE A C 1
ATOM 1041 O O . ILE A 1 136 ? -4.734 5.594 17.219 1 76 136 ILE A O 1
ATOM 1045 N N . VAL A 1 137 ? -6.32 4.742 18.484 1 69.06 137 VAL A N 1
ATOM 1046 C CA . VAL A 1 137 ? -5.938 5.551 19.625 1 69.06 137 VAL A CA 1
ATOM 1047 C C . VAL A 1 137 ? -4.578 5.098 20.156 1 69.06 137 VAL A C 1
ATOM 1049 O O . VAL A 1 137 ? -3.693 5.926 20.391 1 69.06 137 VAL A O 1
ATOM 1052 N N . GLU A 1 138 ? -4.48 3.875 20.203 1 68.56 138 GLU A N 1
ATOM 1053 C CA . GLU A 1 138 ? -3.223 3.307 20.688 1 68.56 138 GLU A CA 1
ATOM 1054 C C . GLU A 1 138 ? -2.068 3.646 19.75 1 68.56 138 GLU A C 1
ATOM 1056 O O . GLU A 1 138 ? -0.934 3.832 20.203 1 68.56 138 GLU A O 1
ATOM 1061 N N . GLN A 1 139 ? -2.422 3.809 18.562 1 75.56 139 GLN A N 1
ATOM 1062 C CA . GLN A 1 139 ? -1.356 4.023 17.594 1 75.56 139 GLN A CA 1
ATOM 1063 C C . GLN A 1 139 ? -1.198 5.508 17.266 1 75.56 139 GLN A C 1
ATOM 1065 O O . GLN A 1 139 ? -0.422 5.879 16.391 1 75.56 139 GLN A O 1
ATOM 1070 N N . GLY A 1 140 ? -2.004 6.367 17.953 1 77.06 140 GLY A N 1
ATOM 1071 C CA . GLY A 1 140 ? -1.816 7.805 17.875 1 77.06 140 GLY A CA 1
ATOM 1072 C C . GLY A 1 140 ? -2.492 8.422 16.656 1 77.06 140 GLY A C 1
ATOM 1073 O O . GLY A 1 140 ? -2.064 9.461 16.156 1 77.06 140 GLY A O 1
ATOM 1074 N N . PHE A 1 141 ? -3.449 7.754 16.141 1 86.88 141 PHE A N 1
ATOM 1075 C CA . PHE A 1 141 ? -4.23 8.328 15.055 1 86.88 141 PHE A CA 1
ATOM 1076 C C . PHE A 1 141 ? -5.422 9.109 15.594 1 86.88 141 PHE A C 1
ATOM 1078 O O . PHE A 1 141 ? -5.98 8.758 16.641 1 86.88 141 PHE A O 1
ATOM 1085 N N . ASP A 1 142 ? -5.742 10.148 14.852 1 87.44 142 ASP A N 1
ATOM 1086 C CA . ASP A 1 142 ? -6.914 10.945 15.203 1 87.44 142 ASP A CA 1
ATOM 1087 C C . ASP A 1 142 ? -8.195 10.297 14.688 1 87.44 142 ASP A C 1
ATOM 1089 O O . ASP A 1 142 ? -9.273 10.484 15.266 1 87.44 142 ASP A O 1
ATOM 1093 N N . ALA A 1 143 ? -8.039 9.594 13.562 1 90.75 143 ALA A N 1
ATOM 1094 C CA . ALA A 1 143 ? -9.18 8.898 12.969 1 90.75 143 ALA A CA 1
ATOM 1095 C C . ALA A 1 143 ? -8.719 7.723 12.109 1 90.75 143 ALA A C 1
ATOM 1097 O O . ALA A 1 143 ? -7.539 7.625 11.766 1 90.75 143 ALA A O 1
ATOM 1098 N N . GLY A 1 144 ? -9.648 6.871 11.859 1 91.56 144 GLY A N 1
ATOM 1099 C CA . GLY A 1 144 ? -9.461 5.762 10.938 1 91.56 144 GLY A CA 1
ATOM 1100 C C . GLY A 1 144 ? -10.594 5.617 9.938 1 91.56 144 GLY A C 1
ATOM 1101 O O . GLY A 1 144 ? -11.695 6.133 10.164 1 91.56 144 GLY A O 1
ATOM 1102 N N . VAL A 1 145 ? -10.258 5.012 8.805 1 91.94 145 VAL A N 1
ATOM 1103 C CA . VAL A 1 145 ? -11.289 4.711 7.816 1 91.94 145 VAL A CA 1
ATOM 1104 C C . VAL A 1 145 ? -11.469 3.197 7.703 1 91.94 145 VAL A C 1
ATOM 1106 O O . VAL A 1 145 ? -10.484 2.449 7.672 1 91.94 145 VAL A O 1
ATOM 1109 N N . ARG A 1 146 ? -12.703 2.812 7.703 1 86.06 146 ARG A N 1
ATOM 1110 C CA . ARG A 1 146 ? -13.023 1.396 7.559 1 86.06 146 ARG A CA 1
ATOM 1111 C C . ARG A 1 146 ? -14.266 1.198 6.695 1 86.06 146 ARG A C 1
ATOM 1113 O O . ARG A 1 146 ? -15.023 2.143 6.469 1 86.06 146 ARG A O 1
ATOM 1120 N N . PHE A 1 147 ? -14.156 -0.13 6.367 1 81.25 147 PHE A N 1
ATOM 1121 C CA . PHE A 1 147 ? -15.336 -0.519 5.602 1 81.25 147 PHE A CA 1
ATOM 1122 C C . PHE A 1 147 ? -16.5 -0.846 6.531 1 81.25 147 PHE A C 1
ATOM 1124 O O . PHE A 1 147 ? -16.359 -1.63 7.469 1 81.25 147 PHE A O 1
ATOM 1131 N N . GLY A 1 148 ? -17.578 -0.298 6.32 1 72.06 148 GLY A N 1
ATOM 1132 C CA . GLY A 1 148 ? -18.781 -0.624 7.062 1 72.06 148 GLY A CA 1
ATOM 1133 C C . GLY A 1 148 ? -18.844 0.043 8.422 1 72.06 148 GLY A C 1
ATOM 1134 O O . GLY A 1 148 ? -17.953 0.814 8.781 1 72.06 148 GLY A O 1
ATOM 1135 N N . ASN A 1 149 ? -19.859 -0.201 9.164 1 62.78 149 ASN A N 1
ATOM 1136 C CA . ASN A 1 149 ? -20.203 0.572 10.359 1 62.78 149 ASN A CA 1
ATOM 1137 C C . ASN A 1 149 ? -19.859 -0.19 11.633 1 62.78 149 ASN A C 1
ATOM 1139 O O . ASN A 1 149 ? -20.391 0.107 12.703 1 62.78 149 ASN A O 1
ATOM 1143 N N . GLN A 1 150 ? -18.984 -1.145 11.461 1 61.44 150 GLN A N 1
ATOM 1144 C CA . GLN A 1 150 ? -18.719 -1.831 12.719 1 61.44 150 GLN A CA 1
ATOM 1145 C C . GLN A 1 150 ? -17.812 -0.991 13.625 1 61.44 150 GLN A C 1
ATOM 1147 O O . GLN A 1 150 ? -16.703 -0.626 13.242 1 61.44 150 GLN A O 1
ATOM 1152 N N . LEU A 1 151 ? -18.438 -0.456 14.68 1 62.47 151 LEU A N 1
ATOM 1153 C CA . LEU A 1 151 ? -17.781 0.515 15.555 1 62.47 151 LEU A CA 1
ATOM 1154 C C . LEU A 1 151 ? -17.328 -0.138 16.859 1 62.47 151 LEU A C 1
ATOM 1156 O O . LEU A 1 151 ? -18.047 -0.979 17.406 1 62.47 151 LEU A O 1
ATOM 1160 N N . ALA A 1 152 ? -16.078 0.113 17.031 1 61.53 152 ALA A N 1
ATOM 1161 C CA . ALA A 1 152 ? -15.656 -0.16 18.406 1 61.53 152 ALA A CA 1
ATOM 1162 C C . ALA A 1 152 ? -16.375 0.752 19.391 1 61.53 152 ALA A C 1
ATOM 1164 O O . ALA A 1 152 ? -16.984 1.755 19 1 61.53 152 ALA A O 1
ATOM 1165 N N . GLN A 1 153 ? -16.359 0.29 20.609 1 65.44 153 GLN A N 1
ATOM 1166 C CA . GLN A 1 153 ? -16.953 1.07 21.688 1 65.44 153 GLN A CA 1
ATOM 1167 C C . GLN A 1 153 ? -16.328 2.461 21.766 1 65.44 153 GLN A C 1
ATOM 1169 O O . GLN A 1 153 ? -15.117 2.619 21.578 1 65.44 153 GLN A O 1
ATOM 1174 N N . ASP A 1 154 ? -17.109 3.547 21.953 1 74.69 154 ASP A N 1
ATOM 1175 C CA . ASP A 1 154 ? -16.734 4.93 22.219 1 74.69 154 ASP A CA 1
ATOM 1176 C C . ASP A 1 154 ? -16.172 5.602 20.969 1 74.69 154 ASP A C 1
ATOM 1178 O O . ASP A 1 154 ? -15.25 6.414 21.047 1 74.69 154 ASP A O 1
ATOM 1182 N N . MET A 1 155 ? -16.609 5.031 19.859 1 82.62 155 MET A N 1
ATOM 1183 C CA . MET A 1 155 ? -16.219 5.648 18.594 1 82.62 155 MET A CA 1
ATOM 1184 C C . MET A 1 155 ? -17.422 6.23 17.875 1 82.62 155 MET A C 1
ATOM 1186 O O . MET A 1 155 ? -18.547 5.746 18.031 1 82.62 155 MET A O 1
ATOM 1190 N N . ILE A 1 156 ? -17.188 7.324 17.188 1 86.5 156 ILE A N 1
ATOM 1191 C CA . ILE A 1 156 ? -18.188 7.91 16.297 1 86.5 156 ILE A CA 1
ATOM 1192 C C . ILE A 1 156 ? -17.844 7.555 14.844 1 86.5 156 ILE A C 1
ATOM 1194 O O . ILE A 1 156 ? -16.688 7.602 14.438 1 86.5 156 ILE A O 1
ATOM 1198 N N . ALA A 1 157 ? -18.828 7.16 14.141 1 89 157 ALA A N 1
ATOM 1199 C CA . ALA A 1 157 ? -18.656 6.824 12.727 1 89 157 ALA A CA 1
ATOM 1200 C C . ALA A 1 157 ? -19.344 7.848 11.836 1 89 157 ALA A C 1
ATOM 1202 O O . ALA A 1 157 ? -20.5 8.219 12.078 1 89 157 ALA A O 1
ATOM 1203 N N . MET A 1 158 ? -18.625 8.312 10.812 1 88.81 158 MET A N 1
ATOM 1204 C CA . MET A 1 158 ? -19.172 9.227 9.812 1 88.81 158 MET A CA 1
ATOM 1205 C C . MET A 1 158 ? -18.984 8.664 8.406 1 88.81 158 MET A C 1
ATOM 1207 O O . MET A 1 158 ? -17.891 8.242 8.047 1 88.81 158 MET A O 1
ATOM 1211 N N . PRO A 1 159 ? -20.047 8.641 7.668 1 88.44 159 PRO A N 1
ATOM 1212 C CA . PRO A 1 159 ? -19.875 8.18 6.289 1 88.44 159 PRO A CA 1
ATOM 1213 C C . PRO A 1 159 ? -18.859 9.023 5.508 1 88.44 159 PRO A C 1
ATOM 1215 O O . PRO A 1 159 ? -18.828 10.25 5.66 1 88.44 159 PRO A O 1
ATOM 1218 N N . LEU A 1 160 ? -18.047 8.375 4.801 1 91.06 160 LEU A N 1
ATOM 1219 C CA . LEU A 1 160 ? -17.016 9.008 3.99 1 91.06 160 LEU A CA 1
ATOM 1220 C C . LEU A 1 160 ? -17.188 8.648 2.52 1 91.06 160 LEU A C 1
ATOM 1222 O O . LEU A 1 160 ? -16.828 7.543 2.104 1 91.06 160 LEU A O 1
ATOM 1226 N N . GLY A 1 161 ? -17.703 9.586 1.736 1 85.44 161 GLY A N 1
ATOM 1227 C CA . GLY A 1 161 ? -17.875 9.336 0.314 1 85.44 161 GLY A CA 1
ATOM 1228 C C . GLY A 1 161 ? -19.156 8.57 -0.005 1 85.44 161 GLY A C 1
ATOM 1229 O O . GLY A 1 161 ? -19.953 8.297 0.884 1 85.44 161 GLY A O 1
ATOM 1230 N N . PRO A 1 162 ? -19.312 8.258 -1.228 1 83.81 162 PRO A N 1
ATOM 1231 C CA . PRO A 1 162 ? -20.516 7.551 -1.674 1 83.81 162 PRO A CA 1
ATOM 1232 C C . PRO A 1 162 ? -20.438 6.043 -1.436 1 83.81 162 PRO A C 1
ATOM 1234 O O . PRO A 1 162 ? -19.391 5.527 -1.052 1 83.81 162 PRO A O 1
ATOM 1237 N N . ALA A 1 163 ? -21.625 5.449 -1.653 1 86.25 163 ALA A N 1
ATOM 1238 C CA . ALA A 1 163 ? -21.656 3.988 -1.64 1 86.25 163 ALA A CA 1
ATOM 1239 C C . ALA A 1 163 ? -20.703 3.416 -2.691 1 86.25 163 ALA A C 1
ATOM 1241 O O . ALA A 1 163 ? -20.484 4.035 -3.732 1 86.25 163 ALA A O 1
ATOM 1242 N N . LEU A 1 164 ? -20.234 2.252 -2.303 1 87.56 164 LEU A N 1
ATOM 1243 C CA . LEU A 1 164 ? -19.219 1.642 -3.154 1 87.56 164 LEU A CA 1
ATOM 1244 C C . LEU A 1 164 ? -19.812 0.512 -3.988 1 87.56 164 LEU A C 1
ATOM 1246 O O . LEU A 1 164 ? -20.844 -0.063 -3.615 1 87.56 164 LEU A O 1
ATOM 1250 N N . ARG A 1 165 ? -19.188 0.386 -5.137 1 89.75 165 ARG A N 1
ATOM 1251 C CA . ARG A 1 165 ? -19.5 -0.771 -5.973 1 89.75 165 ARG A CA 1
ATOM 1252 C C . ARG A 1 165 ? -18.219 -1.41 -6.508 1 89.75 165 ARG A C 1
ATOM 1254 O O . ARG A 1 165 ? -17.281 -0.708 -6.887 1 89.75 165 ARG A O 1
ATOM 1261 N N . TYR A 1 166 ? -18.234 -2.689 -6.391 1 92.88 166 TYR A N 1
ATOM 1262 C CA . TYR A 1 166 ? -17.172 -3.408 -7.078 1 92.88 166 TYR A CA 1
ATOM 1263 C C . TYR A 1 166 ? -17.516 -3.631 -8.547 1 92.88 166 TYR A C 1
ATOM 1265 O O . TYR A 1 166 ? -18.703 -3.723 -8.898 1 92.88 166 TYR A O 1
ATOM 1273 N N . ALA A 1 167 ? -16.547 -3.672 -9.305 1 96.31 167 ALA A N 1
ATOM 1274 C CA . ALA A 1 167 ? -16.656 -4.066 -10.711 1 96.31 167 ALA A CA 1
ATOM 1275 C C . ALA A 1 167 ? -15.805 -5.305 -10.992 1 96.31 167 ALA A C 1
ATOM 1277 O O . ALA A 1 167 ? -14.695 -5.438 -10.477 1 96.31 167 ALA A O 1
ATOM 1278 N N . ILE A 1 168 ? -16.359 -6.168 -11.742 1 98 168 ILE A N 1
ATOM 1279 C CA . ILE A 1 168 ? -15.617 -7.281 -12.328 1 98 168 ILE A CA 1
ATOM 1280 C C . ILE A 1 168 ? -15.141 -6.898 -13.727 1 98 168 ILE A C 1
ATOM 1282 O O . ILE A 1 168 ? -15.945 -6.578 -14.602 1 98 168 ILE A O 1
ATOM 1286 N N . VAL A 1 169 ? -13.789 -6.977 -13.914 1 98.56 169 VAL A N 1
ATOM 1287 C CA . VAL A 1 169 ? -13.297 -6.445 -15.188 1 98.56 169 VAL A CA 1
ATOM 1288 C C . VAL A 1 169 ? -12.227 -7.371 -15.758 1 98.56 169 VAL A C 1
ATOM 1290 O O . VAL A 1 169 ? -11.547 -8.078 -15.008 1 98.56 169 VAL A O 1
ATOM 1293 N N . ALA A 1 170 ? -12.086 -7.355 -17 1 98.62 170 ALA A N 1
ATOM 1294 C CA . ALA A 1 170 ? -11.039 -8.047 -17.75 1 98.62 170 ALA A CA 1
ATOM 1295 C C . ALA A 1 170 ? -10.68 -7.293 -19.031 1 98.62 170 ALA A C 1
ATOM 1297 O O . ALA A 1 170 ? -11.477 -6.492 -19.531 1 98.62 170 ALA A O 1
ATOM 1298 N N . SER A 1 171 ? -9.477 -7.543 -19.5 1 98.44 171 SER A N 1
ATOM 1299 C CA . SER A 1 171 ? -9.094 -6.953 -20.781 1 98.44 171 SER A CA 1
ATOM 1300 C C . SER A 1 171 ? -9.836 -7.617 -21.938 1 98.44 171 SER A C 1
ATOM 1302 O O . SER A 1 171 ? -10.211 -8.789 -21.859 1 98.44 171 SER A O 1
ATOM 1304 N N . PRO A 1 172 ? -10.039 -6.859 -23 1 98.06 172 PRO A N 1
ATOM 1305 C CA . PRO A 1 172 ? -10.625 -7.48 -24.188 1 98.06 172 PRO A CA 1
ATOM 1306 C C . PRO A 1 172 ? -9.828 -8.688 -24.672 1 98.06 172 PRO A C 1
ATOM 1308 O O . PRO A 1 172 ? -10.414 -9.68 -25.109 1 98.06 172 PRO A O 1
ATOM 1311 N N . ASP A 1 173 ? -8.578 -8.625 -24.594 1 96.38 173 ASP A N 1
ATOM 1312 C CA . ASP A 1 173 ? -7.707 -9.719 -25.031 1 96.38 173 ASP A CA 1
ATOM 1313 C C . ASP A 1 173 ? -7.957 -10.984 -24.219 1 96.38 173 ASP A C 1
ATOM 1315 O O . ASP A 1 173 ? -8.023 -12.078 -24.766 1 96.38 173 ASP A O 1
ATOM 1319 N N . TYR A 1 174 ? -8.07 -10.789 -22.969 1 97.25 174 TYR A N 1
ATOM 1320 C CA . TYR A 1 174 ? -8.359 -11.945 -22.125 1 97.25 174 TYR A CA 1
ATOM 1321 C C . TYR A 1 174 ? -9.664 -12.609 -22.547 1 97.25 174 TYR A C 1
ATOM 1323 O O . TYR A 1 174 ? -9.734 -13.836 -22.656 1 97.25 174 TYR A O 1
ATOM 1331 N N . LEU A 1 175 ? -10.688 -11.828 -22.719 1 97.56 175 LEU A N 1
ATOM 1332 C CA . LEU A 1 175 ? -12.016 -12.352 -23.047 1 97.56 175 LEU A CA 1
ATOM 1333 C C . LEU A 1 175 ? -12.008 -13.016 -24.422 1 97.56 175 LEU A C 1
ATOM 1335 O O . LEU A 1 175 ? -12.727 -13.992 -24.641 1 97.56 175 LEU A O 1
ATOM 1339 N N . ARG A 1 176 ? -11.25 -12.477 -25.312 1 96.69 176 ARG A N 1
ATOM 1340 C CA . ARG A 1 176 ? -11.133 -13.094 -26.625 1 96.69 176 ARG A CA 1
ATOM 1341 C C . ARG A 1 176 ? -10.523 -14.484 -26.531 1 96.69 176 ARG A C 1
ATOM 1343 O O . ARG A 1 176 ? -10.938 -15.406 -27.234 1 96.69 176 ARG A O 1
ATOM 1350 N N . LYS A 1 177 ? -9.664 -14.703 -25.656 1 95.38 177 LYS A N 1
ATOM 1351 C CA . LYS A 1 177 ? -8.914 -15.953 -25.547 1 95.38 177 LYS A CA 1
ATOM 1352 C C . LYS A 1 177 ? -9.656 -16.953 -24.656 1 95.38 177 LYS A C 1
ATOM 1354 O O . LYS A 1 177 ? -9.664 -18.156 -24.938 1 95.38 177 LYS A O 1
ATOM 1359 N N . ARG A 1 178 ? -10.281 -16.422 -23.594 1 96.19 178 ARG A N 1
ATOM 1360 C CA . ARG A 1 178 ? -10.766 -17.328 -22.562 1 96.19 178 ARG A CA 1
ATOM 1361 C C . ARG A 1 178 ? -12.289 -17.344 -22.5 1 96.19 178 ARG A C 1
ATOM 1363 O O . ARG A 1 178 ? -12.883 -18.172 -21.812 1 96.19 178 ARG A O 1
ATOM 1370 N N . GLY A 1 179 ? -12.969 -16.406 -23.266 1 96.31 179 GLY A N 1
ATOM 1371 C CA . GLY A 1 179 ? -14.414 -16.328 -23.25 1 96.31 179 GLY A CA 1
ATOM 1372 C C . GLY A 1 179 ? -14.945 -15.406 -22.156 1 96.31 179 GLY A C 1
ATOM 1373 O O . GLY A 1 179 ? -14.195 -14.977 -21.281 1 96.31 179 GLY A O 1
ATOM 1374 N N . ARG A 1 180 ? -16.234 -15.164 -22.203 1 96.94 180 ARG A N 1
ATOM 1375 C CA . ARG A 1 180 ? -16.891 -14.25 -21.281 1 96.94 180 ARG A CA 1
ATOM 1376 C C . ARG A 1 180 ? -17.734 -15.023 -20.266 1 96.94 180 ARG A C 1
ATOM 1378 O O . ARG A 1 180 ? -18.562 -15.844 -20.641 1 96.94 180 ARG A O 1
ATOM 1385 N N . PRO A 1 181 ? -17.469 -14.789 -19 1 97.25 181 PRO A N 1
ATOM 1386 C CA . PRO A 1 181 ? -18.359 -15.375 -18.016 1 97.25 181 PRO A CA 1
ATOM 1387 C C . PRO A 1 181 ? -19.75 -14.719 -18 1 97.25 181 PRO A C 1
ATOM 1389 O O . PRO A 1 181 ? -19.859 -13.5 -18.156 1 97.25 181 PRO A O 1
ATOM 1392 N N . HIS A 1 182 ? -20.797 -15.516 -17.719 1 95 182 HIS A N 1
ATOM 1393 C CA . HIS A 1 182 ? -22.156 -14.992 -17.75 1 95 182 HIS A CA 1
ATOM 1394 C C . HIS A 1 182 ? -22.828 -15.117 -16.375 1 95 182 HIS A C 1
ATOM 1396 O O . HIS A 1 182 ? -23.922 -14.594 -16.172 1 95 182 HIS A O 1
ATOM 1402 N N . SER A 1 183 ? -22.219 -15.805 -15.5 1 94.88 183 SER A N 1
ATOM 1403 C CA . SER A 1 183 ? -22.656 -15.914 -14.117 1 94.88 183 SER A CA 1
ATOM 1404 C C . SER A 1 183 ? -21.469 -15.938 -13.156 1 94.88 183 SER A C 1
ATOM 1406 O O . SER A 1 183 ? -20.344 -16.234 -13.562 1 94.88 183 SER A O 1
ATOM 1408 N N . PRO A 1 184 ? -21.703 -15.641 -11.906 1 95.75 184 PRO A N 1
ATOM 1409 C CA . PRO A 1 184 ? -20.609 -15.68 -10.93 1 95.75 184 PRO A CA 1
ATOM 1410 C C . PRO A 1 184 ? -19.938 -17.047 -10.852 1 95.75 184 PRO A C 1
ATOM 1412 O O . PRO A 1 184 ? -18.719 -17.141 -10.695 1 95.75 184 PRO A O 1
ATOM 1415 N N . ARG A 1 185 ? -20.641 -18.078 -11.031 1 94.31 185 ARG A N 1
ATOM 1416 C CA . ARG A 1 185 ? -20.094 -19.438 -10.953 1 94.31 185 ARG A CA 1
ATOM 1417 C C . ARG A 1 185 ? -19.141 -19.703 -12.117 1 94.31 185 ARG A C 1
ATOM 1419 O O . ARG A 1 185 ? -18.188 -20.484 -11.992 1 94.31 185 ARG A O 1
ATOM 1426 N N . ASP A 1 186 ? -19.422 -19.047 -13.258 1 96.31 186 ASP A N 1
ATOM 1427 C CA . ASP A 1 186 ? -18.547 -19.188 -14.414 1 96.31 186 ASP A CA 1
ATOM 1428 C C . ASP A 1 186 ? -17.125 -18.719 -14.094 1 96.31 186 ASP A C 1
ATOM 1430 O O . ASP A 1 186 ? -16.172 -19.156 -14.727 1 96.31 186 ASP A O 1
ATOM 1434 N N . LEU A 1 187 ? -16.984 -17.812 -13.109 1 96.62 187 LEU A N 1
ATOM 1435 C CA . LEU A 1 187 ? -15.695 -17.25 -12.75 1 96.62 187 LEU A CA 1
ATOM 1436 C C . LEU A 1 187 ? -14.758 -18.328 -12.211 1 96.62 187 LEU A C 1
ATOM 1438 O O . LEU A 1 187 ? -13.531 -18.172 -12.281 1 96.62 187 LEU A O 1
ATOM 1442 N N . LEU A 1 188 ? -15.305 -19.391 -11.742 1 94 188 LEU A N 1
ATOM 1443 C CA . LEU A 1 188 ? -14.508 -20.469 -11.172 1 94 188 LEU A CA 1
ATOM 1444 C C . LEU A 1 188 ? -13.727 -21.203 -12.258 1 94 188 LEU A C 1
ATOM 1446 O O . LEU A 1 188 ? -12.781 -21.938 -11.961 1 94 188 LEU A O 1
ATOM 1450 N N . GLN A 1 189 ? -14.125 -20.984 -13.492 1 94.62 189 GLN A N 1
ATOM 1451 C CA . GLN A 1 189 ? -13.445 -21.609 -14.625 1 94.62 189 GLN A CA 1
ATOM 1452 C C . GLN A 1 189 ? -12.469 -20.625 -15.281 1 94.62 189 GLN A C 1
ATOM 1454 O O . GLN A 1 189 ? -11.883 -20.922 -16.328 1 94.62 189 GLN A O 1
ATOM 1459 N N . HIS A 1 190 ? -12.344 -19.469 -14.703 1 96.44 190 HIS A N 1
ATOM 1460 C CA . HIS A 1 190 ? -11.469 -18.438 -15.234 1 96.44 190 HIS A CA 1
ATOM 1461 C C . HIS A 1 190 ? -10.273 -18.203 -14.32 1 96.44 190 HIS A C 1
ATOM 1463 O O . HIS A 1 190 ? -10.242 -18.688 -13.188 1 96.44 190 HIS A O 1
ATOM 1469 N N . ASP A 1 191 ? -9.289 -17.531 -14.852 1 96.06 191 ASP A N 1
ATOM 1470 C CA . ASP A 1 191 ? -8.172 -17.047 -14.047 1 96.06 191 ASP A CA 1
ATOM 1471 C C . ASP A 1 191 ? -8.516 -15.711 -13.391 1 96.06 191 ASP A C 1
ATOM 1473 O O . ASP A 1 191 ? -8.375 -14.656 -14.016 1 96.06 191 ASP A O 1
ATOM 1477 N N . CYS A 1 192 ? -8.883 -15.82 -12.156 1 97.81 192 CYS A N 1
ATOM 1478 C CA . CYS A 1 192 ? -9.141 -14.594 -11.422 1 97.81 192 CYS A CA 1
ATOM 1479 C C . CYS A 1 192 ? -7.871 -14.07 -10.766 1 97.81 192 CYS A C 1
ATOM 1481 O O . CYS A 1 192 ? -6.977 -14.852 -10.422 1 97.81 192 CYS A O 1
ATOM 1483 N N . ILE A 1 193 ? -7.734 -12.82 -10.727 1 97.69 193 ILE A N 1
ATOM 1484 C CA . ILE A 1 193 ? -6.652 -12.195 -9.977 1 97.69 193 ILE A CA 1
ATOM 1485 C C . ILE A 1 193 ? -7.035 -12.094 -8.5 1 97.69 193 ILE A C 1
ATOM 1487 O O . ILE A 1 193 ? -7.91 -11.312 -8.133 1 97.69 193 ILE A O 1
ATOM 1491 N N . ARG A 1 194 ? -6.355 -12.828 -7.742 1 95.31 194 ARG A N 1
ATOM 1492 C CA . ARG A 1 194 ? -6.723 -12.945 -6.336 1 95.31 194 ARG A CA 1
ATOM 1493 C C . ARG A 1 194 ? -6.062 -11.852 -5.504 1 95.31 194 ARG A C 1
ATOM 1495 O O . ARG A 1 194 ? -4.992 -11.352 -5.859 1 95.31 194 ARG A O 1
ATOM 1502 N N . ARG A 1 195 ? -6.754 -11.531 -4.453 1 92.12 195 ARG A N 1
ATOM 1503 C CA . ARG A 1 195 ? -6.25 -10.508 -3.541 1 92.12 195 ARG A CA 1
ATOM 1504 C C . ARG A 1 195 ? -6.188 -11.031 -2.109 1 92.12 195 ARG A C 1
ATOM 1506 O O . ARG A 1 195 ? -7.129 -11.672 -1.638 1 92.12 195 ARG A O 1
ATOM 1513 N N . ARG A 1 196 ? -5.059 -10.719 -1.503 1 86.44 196 ARG A N 1
ATOM 1514 C CA . ARG A 1 196 ? -4.883 -11.055 -0.094 1 86.44 196 ARG A CA 1
ATOM 1515 C C . ARG A 1 196 ? -4.73 -9.797 0.753 1 86.44 196 ARG A C 1
ATOM 1517 O O . ARG A 1 196 ? -3.947 -8.906 0.416 1 86.44 196 ARG A O 1
ATOM 1524 N N . PHE A 1 197 ? -5.367 -9.727 1.861 1 76.38 197 PHE A N 1
ATOM 1525 C CA . PHE A 1 197 ? -5.254 -8.602 2.779 1 76.38 197 PHE A CA 1
ATOM 1526 C C . PHE A 1 197 ? -4.023 -8.742 3.664 1 76.38 197 PHE A C 1
ATOM 1528 O O . PHE A 1 197 ? -3.529 -9.852 3.879 1 76.38 197 PHE A O 1
ATOM 1535 N N . PRO A 1 198 ? -3.303 -7.629 4.145 1 65.94 198 PRO A N 1
ATOM 1536 C CA . PRO A 1 198 ? -2.119 -7.691 5 1 65.94 198 PRO A CA 1
ATOM 1537 C C . PRO A 1 198 ? -2.273 -8.68 6.152 1 65.94 198 PRO A C 1
ATOM 1539 O O . PRO A 1 198 ? -1.304 -9.336 6.543 1 65.94 198 PRO A O 1
ATOM 1542 N N . GLY A 1 199 ? -3.443 -9.039 6.578 1 62.59 199 GLY A N 1
ATOM 1543 C CA . GLY A 1 199 ? -3.736 -10.016 7.613 1 62.59 199 GLY A CA 1
ATOM 1544 C C . GLY A 1 199 ? -3.791 -11.438 7.094 1 62.59 199 GLY A C 1
ATOM 1545 O O . GLY A 1 199 ? -3.867 -12.391 7.875 1 62.59 199 GLY A O 1
ATOM 1546 N N . GLY A 1 200 ? -3.654 -11.586 5.867 1 70.69 200 GLY A N 1
ATOM 1547 C CA . GLY A 1 200 ? -3.541 -12.898 5.25 1 70.69 200 GLY A CA 1
ATOM 1548 C C . GLY A 1 200 ? -4.844 -13.391 4.648 1 70.69 200 GLY A C 1
ATOM 1549 O O . GLY A 1 200 ? -4.852 -14.344 3.867 1 70.69 200 GLY A O 1
ATOM 1550 N N . THR A 1 201 ? -5.871 -12.75 4.871 1 72.94 201 THR A N 1
ATOM 1551 C CA . THR A 1 201 ? -7.184 -13.203 4.422 1 72.94 201 THR A CA 1
ATOM 1552 C C . THR A 1 201 ? -7.359 -12.969 2.928 1 72.94 201 THR A C 1
ATOM 1554 O O . THR A 1 201 ? -7.023 -11.891 2.422 1 72.94 201 THR A O 1
ATOM 1557 N N . MET A 1 202 ? -7.887 -14.062 2.305 1 83.25 202 MET A N 1
ATOM 1558 C CA . MET A 1 202 ? -8.203 -13.938 0.883 1 83.25 202 MET A CA 1
ATOM 1559 C C . MET A 1 202 ? -9.516 -13.203 0.677 1 83.25 202 MET A C 1
ATOM 1561 O O . MET A 1 202 ? -10.492 -13.461 1.383 1 83.25 202 MET A O 1
ATOM 1565 N N . VAL A 1 203 ? -9.547 -12.445 -0.284 1 86.12 203 VAL A N 1
ATOM 1566 C CA . VAL A 1 203 ? -10.758 -11.703 -0.605 1 86.12 203 VAL A CA 1
ATOM 1567 C C . VAL A 1 203 ? -11.727 -12.602 -1.366 1 86.12 203 VAL A C 1
ATOM 1569 O O . VAL A 1 203 ? -11.352 -13.25 -2.348 1 86.12 203 VAL A O 1
ATOM 1572 N N . THR A 1 204 ? -12.93 -12.656 -0.876 1 89.69 204 THR A N 1
ATOM 1573 C CA . THR A 1 204 ? -14 -13.336 -1.595 1 89.69 204 THR A CA 1
ATOM 1574 C C . THR A 1 204 ? -14.836 -12.328 -2.393 1 89.69 204 THR A C 1
ATOM 1576 O O . THR A 1 204 ? -14.828 -11.133 -2.1 1 89.69 204 THR A O 1
ATOM 1579 N N . TRP A 1 205 ? -15.453 -12.867 -3.383 1 93.38 205 TRP A N 1
ATOM 1580 C CA . TRP A 1 205 ? -16.266 -12.023 -4.242 1 93.38 205 TRP A CA 1
ATOM 1581 C C . TRP A 1 205 ? -17.75 -12.258 -3.98 1 93.38 205 TRP A C 1
ATOM 1583 O O . TRP A 1 205 ? -18.234 -13.398 -4.039 1 93.38 205 TRP A O 1
ATOM 1593 N N . LYS A 1 206 ? -18.469 -11.188 -3.732 1 92.31 206 LYS A N 1
ATOM 1594 C CA . LYS A 1 206 ? -19.906 -11.281 -3.445 1 92.31 206 LYS A CA 1
ATOM 1595 C C . LYS A 1 206 ? -20.734 -10.68 -4.582 1 92.31 206 LYS A C 1
ATOM 1597 O O . LYS A 1 206 ? -20.359 -9.641 -5.137 1 92.31 206 LYS A O 1
ATOM 1602 N N . PHE A 1 207 ? -21.797 -11.398 -4.926 1 94.19 207 PHE A N 1
ATOM 1603 C CA . PHE A 1 207 ? -22.703 -11.023 -6.004 1 94.19 207 PHE A CA 1
ATOM 1604 C C . PHE A 1 207 ? -24.156 -11.07 -5.531 1 94.19 207 PHE A C 1
ATOM 1606 O O . PHE A 1 207 ? -24.484 -11.797 -4.594 1 94.19 207 PHE A O 1
ATOM 1613 N N . ALA A 1 208 ? -24.891 -10.219 -6.168 1 93.06 208 ALA A N 1
ATOM 1614 C CA . ALA A 1 208 ? -26.328 -10.242 -5.879 1 93.06 208 ALA A CA 1
ATOM 1615 C C . ALA A 1 208 ? -27.141 -9.914 -7.129 1 93.06 208 ALA A C 1
ATOM 1617 O O . ALA A 1 208 ? -26.766 -9.039 -7.914 1 93.06 208 ALA A O 1
ATOM 1618 N N . ARG A 1 209 ? -28.172 -10.672 -7.316 1 91.62 209 ARG A N 1
ATOM 1619 C CA . ARG A 1 209 ? -29.141 -10.438 -8.391 1 91.62 209 ARG A CA 1
ATOM 1620 C C . ARG A 1 209 ? -30.531 -10.906 -7.984 1 91.62 209 ARG A C 1
ATOM 1622 O O . ARG A 1 209 ? -30.734 -12.07 -7.645 1 91.62 209 ARG A O 1
ATOM 1629 N N . ASP A 1 210 ? -31.484 -10.008 -8.133 1 88.88 210 ASP A N 1
ATOM 1630 C CA . ASP A 1 210 ? -32.875 -10.312 -7.871 1 88.88 210 ASP A CA 1
ATOM 1631 C C . ASP A 1 210 ? -33.062 -11.023 -6.531 1 88.88 210 ASP A C 1
ATOM 1633 O O . ASP A 1 210 ? -33.75 -12.047 -6.445 1 88.88 210 ASP A O 1
ATOM 1637 N N . GLY A 1 211 ? -32.312 -10.609 -5.547 1 84.5 211 GLY A N 1
ATOM 1638 C CA . GLY A 1 211 ? -32.438 -11.133 -4.199 1 84.5 211 GLY A CA 1
ATOM 1639 C C . GLY A 1 211 ? -31.547 -12.336 -3.932 1 84.5 211 GLY A C 1
ATOM 1640 O O . GLY A 1 211 ? -31.422 -12.773 -2.787 1 84.5 211 GLY A O 1
ATOM 1641 N N . ASP A 1 212 ? -31.016 -12.875 -4.965 1 88.25 212 ASP A N 1
ATOM 1642 C CA . ASP A 1 212 ? -30.094 -14 -4.816 1 88.25 212 ASP A CA 1
ATOM 1643 C C . ASP A 1 212 ? -28.672 -13.516 -4.555 1 88.25 212 ASP A C 1
ATOM 1645 O O . ASP A 1 212 ? -28.156 -12.656 -5.27 1 88.25 212 ASP A O 1
ATOM 1649 N N . GLU A 1 213 ? -28.094 -14.039 -3.5 1 92.19 213 GLU A N 1
ATOM 1650 C CA . GLU A 1 213 ? -26.719 -13.703 -3.17 1 92.19 213 GLU A CA 1
ATOM 1651 C C . GLU A 1 213 ? -25.797 -14.891 -3.385 1 92.19 213 GLU A C 1
ATOM 1653 O O . GLU A 1 213 ? -26.141 -16.031 -3.053 1 92.19 213 GLU A O 1
ATOM 1658 N N . VAL A 1 214 ? -24.719 -14.602 -4.023 1 92.25 214 VAL A N 1
ATOM 1659 C CA . VAL A 1 214 ? -23.703 -15.617 -4.293 1 92.25 214 VAL A CA 1
ATOM 1660 C C . VAL A 1 214 ? -22.344 -15.117 -3.848 1 92.25 214 VAL A C 1
ATOM 1662 O O . VAL A 1 214 ? -21.984 -13.961 -4.09 1 92.25 214 VAL A O 1
ATOM 1665 N N . GLU A 1 215 ? -21.641 -15.898 -3.141 1 92.69 215 GLU A N 1
ATOM 1666 C CA . GLU A 1 215 ? -20.266 -15.609 -2.768 1 92.69 215 GLU A CA 1
ATOM 1667 C C . GLU A 1 215 ? -19.312 -16.672 -3.293 1 92.69 215 GLU A C 1
ATOM 1669 O O . GLU A 1 215 ? -19.547 -17.875 -3.121 1 92.69 215 GLU A O 1
ATOM 1674 N N . ILE A 1 216 ? -18.266 -16.219 -3.916 1 91.25 216 ILE A N 1
ATOM 1675 C CA . ILE A 1 216 ? -17.312 -17.203 -4.43 1 91.25 216 ILE A CA 1
ATOM 1676 C C . ILE A 1 216 ? -15.898 -16.859 -3.936 1 91.25 216 ILE A C 1
ATOM 1678 O O . ILE A 1 216 ? -15.609 -15.703 -3.615 1 91.25 216 ILE A O 1
ATOM 1682 N N . THR A 1 217 ? -15.133 -17.891 -3.809 1 89.69 217 THR A N 1
ATOM 1683 C CA . THR A 1 217 ? -13.688 -17.719 -3.689 1 89.69 217 THR A CA 1
ATOM 1684 C C . THR A 1 217 ? -13.016 -17.859 -5.051 1 89.69 217 THR A C 1
ATOM 1686 O O . THR A 1 217 ? -12.961 -18.953 -5.613 1 89.69 217 THR A O 1
ATOM 1689 N N . PRO A 1 218 ? -12.562 -16.734 -5.531 1 92.44 218 PRO A N 1
ATOM 1690 C CA . PRO A 1 218 ? -12 -16.797 -6.887 1 92.44 218 PRO A CA 1
ATOM 1691 C C . PRO A 1 218 ? -10.812 -17.75 -6.992 1 92.44 218 PRO A C 1
ATOM 1693 O O . PRO A 1 218 ? -10.047 -17.891 -6.035 1 92.44 218 PRO A O 1
ATOM 1696 N N . LYS A 1 219 ? -10.711 -18.375 -8.117 1 92.38 219 LYS A N 1
ATOM 1697 C CA . LYS A 1 219 ? -9.547 -19.188 -8.453 1 92.38 219 LYS A CA 1
ATOM 1698 C C . LYS A 1 219 ? -8.633 -18.453 -9.43 1 92.38 219 LYS A C 1
ATOM 1700 O O . LYS A 1 219 ? -9.094 -17.625 -10.219 1 92.38 219 LYS A O 1
ATOM 1705 N N . GLY A 1 220 ? -7.367 -18.766 -9.289 1 93 220 GLY A N 1
ATOM 1706 C CA . GLY A 1 220 ? -6.41 -18.156 -10.188 1 93 220 GLY A CA 1
ATOM 1707 C C . GLY A 1 220 ? -4.969 -18.359 -9.758 1 93 220 GLY A C 1
ATOM 1708 O O . GLY A 1 220 ? -4.703 -18.75 -8.625 1 93 220 GLY A O 1
ATOM 1709 N N . ARG A 1 221 ? -4.148 -17.969 -10.641 1 93.31 221 ARG A N 1
ATOM 1710 C CA . ARG A 1 221 ? -2.73 -18.25 -10.461 1 93.31 221 ARG A CA 1
ATOM 1711 C C . ARG A 1 221 ? -2.008 -17.062 -9.852 1 93.31 221 ARG A C 1
ATOM 1713 O O . ARG A 1 221 ? -0.876 -17.188 -9.383 1 93.31 221 ARG A O 1
ATOM 1720 N N . LEU A 1 222 ? -2.631 -15.961 -9.891 1 96.44 222 LEU A N 1
ATOM 1721 C CA . LEU A 1 222 ? -1.99 -14.727 -9.461 1 96.44 222 LEU A CA 1
ATOM 1722 C C . LEU A 1 222 ? -2.664 -14.172 -8.203 1 96.44 222 LEU A C 1
ATOM 1724 O O . LEU A 1 222 ? -3.887 -14.016 -8.172 1 96.44 222 LEU A O 1
ATOM 1728 N N . THR A 1 223 ? -1.892 -13.953 -7.184 1 95.38 223 THR A N 1
ATOM 1729 C CA . THR A 1 223 ? -2.369 -13.312 -5.965 1 95.38 223 THR A CA 1
ATOM 1730 C C . THR A 1 223 ? -1.577 -12.047 -5.676 1 95.38 223 THR A C 1
ATOM 1732 O O . THR A 1 223 ? -0.344 -12.062 -5.668 1 95.38 223 THR A O 1
ATOM 1735 N N . LEU A 1 224 ? -2.262 -10.992 -5.492 1 95.38 224 LEU A N 1
ATOM 1736 C CA . LEU A 1 224 ? -1.654 -9.688 -5.238 1 95.38 224 LEU A CA 1
ATOM 1737 C C . LEU A 1 224 ? -2.203 -9.078 -3.951 1 95.38 224 LEU A C 1
ATOM 1739 O O . LEU A 1 224 ? -3.15 -9.602 -3.365 1 95.38 224 LEU A O 1
ATOM 1743 N N . SER A 1 225 ? -1.575 -7.969 -3.506 1 91.31 225 SER A N 1
ATOM 1744 C CA . SER A 1 225 ? -2.018 -7.363 -2.254 1 91.31 225 SER A CA 1
ATOM 1745 C C . SER A 1 225 ? -2.42 -5.906 -2.461 1 91.31 225 SER A C 1
ATOM 1747 O O . SER A 1 225 ? -2.799 -5.219 -1.508 1 91.31 225 SER A O 1
ATOM 1749 N N . SER A 1 226 ? -2.342 -5.426 -3.666 1 92.25 226 SER A N 1
ATOM 1750 C CA . SER A 1 226 ? -2.617 -4.027 -3.984 1 92.25 226 SER A CA 1
ATOM 1751 C C . SER A 1 226 ? -3.643 -3.908 -5.109 1 92.25 226 SER A C 1
ATOM 1753 O O . SER A 1 226 ? -3.529 -4.586 -6.133 1 92.25 226 SER A O 1
ATOM 1755 N N . ALA A 1 227 ? -4.59 -2.984 -4.895 1 93.75 227 ALA A N 1
ATOM 1756 C CA . ALA A 1 227 ? -5.586 -2.744 -5.938 1 93.75 227 ALA A CA 1
ATOM 1757 C C . ALA A 1 227 ? -4.934 -2.191 -7.203 1 93.75 227 ALA A C 1
ATOM 1759 O O . ALA A 1 227 ? -5.359 -2.508 -8.312 1 93.75 227 ALA A O 1
ATOM 1760 N N . HIS A 1 228 ? -3.926 -1.417 -7.035 1 94.88 228 HIS A N 1
ATOM 1761 C CA . HIS A 1 228 ? -3.213 -0.873 -8.188 1 94.88 228 HIS A CA 1
ATOM 1762 C C . HIS A 1 228 ? -2.58 -1.983 -9.016 1 94.88 228 HIS A C 1
ATOM 1764 O O . HIS A 1 228 ? -2.654 -1.962 -10.25 1 94.88 228 HIS A O 1
ATOM 1770 N N . GLN A 1 229 ? -1.996 -2.895 -8.312 1 95.75 229 GLN A N 1
ATOM 1771 C CA . GLN A 1 229 ? -1.344 -4 -9.008 1 95.75 229 GLN A CA 1
ATOM 1772 C C . GLN A 1 229 ? -2.371 -4.934 -9.633 1 95.75 229 GLN A C 1
ATOM 1774 O O . GLN A 1 229 ? -2.131 -5.496 -10.711 1 95.75 229 GLN A O 1
ATOM 1779 N N . GLU A 1 230 ? -3.477 -5.09 -8.953 1 96.81 230 GLU A N 1
ATOM 1780 C CA . GLU A 1 230 ? -4.57 -5.859 -9.539 1 96.81 230 GLU A CA 1
ATOM 1781 C C . GLU A 1 230 ? -5.047 -5.23 -10.844 1 96.81 230 GLU A C 1
ATOM 1783 O O . GLU A 1 230 ? -5.285 -5.934 -11.828 1 96.81 230 GLU A O 1
ATOM 1788 N N . LEU A 1 231 ? -5.191 -3.912 -10.844 1 97.62 231 LEU A N 1
ATOM 1789 C CA . LEU A 1 231 ? -5.574 -3.193 -12.055 1 97.62 231 LEU A CA 1
ATOM 1790 C C . LEU A 1 231 ? -4.547 -3.412 -13.156 1 97.62 231 LEU A C 1
ATOM 1792 O O . LEU A 1 231 ? -4.91 -3.691 -14.305 1 97.62 231 LEU A O 1
ATOM 1796 N N . GLN A 1 232 ? -3.314 -3.33 -12.812 1 96.94 232 GLN A N 1
ATOM 1797 C CA . GLN A 1 232 ? -2.24 -3.553 -13.773 1 96.94 232 GLN A CA 1
ATOM 1798 C C . GLN A 1 232 ? -2.336 -4.945 -14.398 1 96.94 232 GLN A C 1
ATOM 1800 O O . GLN A 1 232 ? -2.154 -5.105 -15.609 1 96.94 232 GLN A O 1
ATOM 1805 N N . ALA A 1 233 ? -2.574 -5.867 -13.562 1 97.75 233 ALA A N 1
ATOM 1806 C CA . ALA A 1 233 ? -2.67 -7.254 -14.016 1 97.75 233 ALA A CA 1
ATOM 1807 C C . ALA A 1 233 ? -3.834 -7.434 -14.984 1 97.75 233 ALA A C 1
ATOM 1809 O O . ALA A 1 233 ? -3.697 -8.109 -16.016 1 97.75 233 ALA A O 1
ATOM 1810 N N . ALA A 1 234 ? -4.969 -6.848 -14.664 1 98.25 234 ALA A N 1
ATOM 1811 C CA . ALA A 1 234 ? -6.137 -6.941 -15.539 1 98.25 234 ALA A CA 1
ATOM 1812 C C . ALA A 1 234 ? -5.859 -6.316 -16.906 1 98.25 234 ALA A C 1
ATOM 1814 O O . ALA A 1 234 ? -6.195 -6.895 -17.938 1 98.25 234 ALA A O 1
ATOM 1815 N N . LEU A 1 235 ? -5.238 -5.16 -16.875 1 97.56 235 LEU A N 1
ATOM 1816 C CA . LEU A 1 235 ? -4.914 -4.453 -18.109 1 97.56 235 LEU A CA 1
ATOM 1817 C C . LEU A 1 235 ? -3.945 -5.266 -18.953 1 97.56 235 LEU A C 1
ATOM 1819 O O . LEU A 1 235 ? -4.008 -5.219 -20.188 1 97.56 235 LEU A O 1
ATOM 1823 N N . ALA A 1 236 ? -3.127 -6.031 -18.297 1 96 236 ALA A N 1
ATOM 1824 C CA . ALA A 1 236 ? -2.123 -6.836 -18.984 1 96 236 ALA A CA 1
ATOM 1825 C C . ALA A 1 236 ? -2.723 -8.148 -19.484 1 96 236 ALA A C 1
ATOM 1827 O O . ALA A 1 236 ? -2.037 -8.945 -20.141 1 96 236 ALA A O 1
ATOM 1828 N N . GLY A 1 237 ? -3.957 -8.391 -19.109 1 96.38 237 GLY A N 1
ATOM 1829 C CA . GLY A 1 237 ? -4.633 -9.586 -19.578 1 96.38 237 GLY A CA 1
ATOM 1830 C C . GLY A 1 237 ? -4.305 -10.82 -18.75 1 96.38 237 GLY A C 1
ATOM 1831 O O . GLY A 1 237 ? -4.383 -11.945 -19.25 1 96.38 237 GLY A O 1
ATOM 1832 N N . SER A 1 238 ? -3.951 -10.594 -17.516 1 96.25 238 SER A N 1
ATOM 1833 C CA . SER A 1 238 ? -3.516 -11.703 -16.672 1 96.25 238 SER A CA 1
ATOM 1834 C C . SER A 1 238 ? -4.703 -12.398 -16.016 1 96.25 238 SER A C 1
ATOM 1836 O O . SER A 1 238 ? -4.535 -13.406 -15.32 1 96.25 238 SER A O 1
ATOM 1838 N N . GLY A 1 239 ? -5.875 -11.859 -16.203 1 97.69 239 GLY A N 1
ATOM 1839 C CA . GLY A 1 239 ? -7.051 -12.477 -15.609 1 97.69 239 GLY A CA 1
ATOM 1840 C C . GLY A 1 239 ? -8.195 -11.5 -15.398 1 97.69 239 GLY A C 1
ATOM 1841 O O . GLY A 1 239 ? -8.219 -10.422 -16 1 97.69 239 GLY A O 1
ATOM 1842 N N . ILE A 1 240 ? -9.18 -11.961 -14.594 1 98.44 240 ILE A N 1
ATOM 1843 C CA . ILE A 1 240 ? -10.352 -11.172 -14.242 1 98.44 240 ILE A CA 1
ATOM 1844 C C . ILE A 1 240 ? -10.164 -10.555 -12.859 1 98.44 240 ILE A C 1
ATOM 1846 O O . ILE A 1 240 ? -9.789 -11.242 -11.906 1 98.44 240 ILE A O 1
ATOM 1850 N N . ALA A 1 241 ? -10.383 -9.281 -12.781 1 98.44 241 ALA A N 1
ATOM 1851 C CA . ALA A 1 241 ? -10.141 -8.562 -11.531 1 98.44 241 ALA A CA 1
ATOM 1852 C C . ALA A 1 241 ? -11.461 -8.164 -10.867 1 98.44 241 ALA A C 1
ATOM 1854 O O . ALA A 1 241 ? -12.492 -8.055 -11.531 1 98.44 241 ALA A O 1
ATOM 1855 N N . HIS A 1 242 ? -11.43 -8.016 -9.602 1 97 242 HIS A N 1
ATOM 1856 C CA . HIS A 1 242 ? -12.477 -7.527 -8.711 1 97 242 HIS A CA 1
ATOM 1857 C C . HIS A 1 242 ? -12.047 -6.25 -8 1 97 242 HIS A C 1
ATOM 1859 O O . HIS A 1 242 ? -11.414 -6.301 -6.941 1 97 242 HIS A O 1
ATOM 1865 N N . LEU A 1 243 ? -12.453 -5.105 -8.602 1 96.62 243 LEU A N 1
ATOM 1866 C CA . LEU A 1 243 ? -11.969 -3.809 -8.133 1 96.62 243 LEU A CA 1
ATOM 1867 C C . LEU A 1 243 ? -13.125 -2.844 -7.914 1 96.62 243 LEU A C 1
ATOM 1869 O O . LEU A 1 243 ? -14.18 -2.973 -8.547 1 96.62 243 LEU A O 1
ATOM 1873 N N . PHE A 1 244 ? -12.852 -1.837 -7.051 1 94.69 244 PHE A N 1
ATOM 1874 C CA . PHE A 1 244 ? -13.828 -0.753 -6.969 1 94.69 244 PHE A CA 1
ATOM 1875 C C . PHE A 1 244 ? -13.93 -0.016 -8.297 1 94.69 244 PHE A C 1
ATOM 1877 O O . PHE A 1 244 ? -12.93 0.18 -8.984 1 94.69 244 PHE A O 1
ATOM 1884 N N . GLU A 1 245 ? -15.117 0.468 -8.562 1 94.88 245 GLU A N 1
ATOM 1885 C CA . GLU A 1 245 ? -15.391 1.162 -9.82 1 94.88 245 GLU A CA 1
ATOM 1886 C C . GLU A 1 245 ? -14.461 2.359 -10 1 94.88 245 GLU A C 1
ATOM 1888 O O . GLU A 1 245 ? -14.07 2.682 -11.125 1 94.88 245 GLU A O 1
ATOM 1893 N N . ASP A 1 246 ? -14.07 2.922 -8.953 1 93.25 246 ASP A N 1
ATOM 1894 C CA . ASP A 1 246 ? -13.227 4.113 -9.016 1 93.25 246 ASP A CA 1
ATOM 1895 C C . ASP A 1 246 ? -11.883 3.801 -9.672 1 93.25 246 ASP A C 1
ATOM 1897 O O . ASP A 1 246 ? -11.258 4.684 -10.266 1 93.25 246 ASP A O 1
ATOM 1901 N N . TYR A 1 247 ? -11.422 2.596 -9.555 1 95.5 247 TYR A N 1
ATOM 1902 C CA . TYR A 1 247 ? -10.133 2.215 -10.125 1 95.5 247 TYR A CA 1
ATOM 1903 C C . TYR A 1 247 ? -10.25 1.973 -11.625 1 95.5 247 TYR A C 1
ATOM 1905 O O . TYR A 1 247 ? -9.273 2.117 -12.359 1 95.5 247 TYR A O 1
ATOM 1913 N N . VAL A 1 248 ? -11.461 1.596 -12.094 1 97.19 248 VAL A N 1
ATOM 1914 C CA . VAL A 1 248 ? -11.508 1.002 -13.43 1 97.19 248 VAL A CA 1
ATOM 1915 C C . VAL A 1 248 ? -12.328 1.887 -14.359 1 97.19 248 VAL A C 1
ATOM 1917 O O . VAL A 1 248 ? -12.352 1.672 -15.57 1 97.19 248 VAL A O 1
ATOM 1920 N N . ARG A 1 249 ? -12.945 2.916 -13.875 1 95.56 249 ARG A N 1
ATOM 1921 C CA . ARG A 1 249 ? -13.898 3.729 -14.633 1 95.56 249 ARG A CA 1
ATOM 1922 C C . ARG A 1 249 ? -13.273 4.223 -15.938 1 95.56 249 ARG A C 1
ATOM 1924 O O . ARG A 1 249 ? -13.836 4.027 -17.016 1 95.56 249 ARG A O 1
ATOM 1931 N N . ASP A 1 250 ? -12.125 4.832 -15.891 1 94.69 250 ASP A N 1
ATOM 1932 C CA . ASP A 1 250 ? -11.477 5.406 -17.062 1 94.69 250 ASP A CA 1
ATOM 1933 C C . ASP A 1 250 ? -11.133 4.324 -18.094 1 94.69 250 ASP A C 1
ATOM 1935 O O . ASP A 1 250 ? -11.305 4.527 -19.297 1 94.69 250 ASP A O 1
ATOM 1939 N N . ASP A 1 251 ? -10.641 3.234 -17.594 1 97.12 251 ASP A N 1
ATOM 1940 C CA . ASP A 1 251 ? -10.219 2.158 -18.484 1 97.12 251 ASP A CA 1
ATOM 1941 C C . ASP A 1 251 ? -11.414 1.486 -19.156 1 97.12 251 ASP A C 1
ATOM 1943 O O . ASP A 1 251 ? -11.336 1.051 -20.297 1 97.12 251 ASP A O 1
ATOM 1947 N N . VAL A 1 252 ? -12.492 1.429 -18.453 1 97.62 252 VAL A N 1
ATOM 1948 C CA . VAL A 1 252 ? -13.711 0.865 -19.016 1 97.62 252 VAL A CA 1
ATOM 1949 C C . VAL A 1 252 ? -14.273 1.815 -20.078 1 97.62 252 VAL A C 1
ATOM 1951 O O . VAL A 1 252 ? -14.656 1.387 -21.172 1 97.62 252 VAL A O 1
ATOM 1954 N N . GLU A 1 253 ? -14.258 3.082 -19.766 1 97.12 253 GLU A N 1
ATOM 1955 C CA . GLU A 1 253 ? -14.766 4.094 -20.688 1 97.12 253 GLU A CA 1
ATOM 1956 C C . GLU A 1 253 ? -13.93 4.145 -21.969 1 97.12 253 GLU A C 1
ATOM 1958 O O . GLU A 1 253 ? -14.469 4.359 -23.047 1 97.12 253 GLU A O 1
ATOM 1963 N N . GLN A 1 254 ? -12.68 3.869 -21.875 1 96.69 254 GLN A N 1
ATOM 1964 C CA . GLN A 1 254 ? -11.773 3.945 -23.016 1 96.69 254 GLN A CA 1
ATOM 1965 C C . GLN A 1 254 ? -11.664 2.598 -23.734 1 96.69 254 GLN A C 1
ATOM 1967 O O . GLN A 1 254 ? -10.953 2.473 -24.734 1 96.69 254 GLN A O 1
ATOM 1972 N N . GLY A 1 255 ? -12.227 1.635 -23.156 1 96.94 255 GLY A N 1
ATOM 1973 C CA . GLY A 1 255 ? -12.289 0.337 -23.797 1 96.94 255 GLY A CA 1
ATOM 1974 C C . GLY A 1 255 ? -11.086 -0.538 -23.516 1 96.94 255 GLY A C 1
ATOM 1975 O O . GLY A 1 255 ? -10.906 -1.585 -24.141 1 96.94 255 GLY A O 1
ATOM 1976 N N . ARG A 1 256 ? -10.305 -0.144 -22.578 1 97.81 256 ARG A N 1
ATOM 1977 C CA . ARG A 1 256 ? -9.133 -0.934 -22.203 1 97.81 256 ARG A CA 1
ATOM 1978 C C . ARG A 1 256 ? -9.516 -2.104 -21.312 1 97.81 256 ARG A C 1
ATOM 1980 O O . ARG A 1 256 ? -8.805 -3.107 -21.25 1 97.81 256 ARG A O 1
ATOM 1987 N N . LEU A 1 257 ? -10.625 -1.944 -20.609 1 98.5 257 LEU A N 1
ATOM 1988 C CA . LEU A 1 257 ? -11.234 -2.998 -19.812 1 98.5 257 LEU A CA 1
ATOM 1989 C C . LEU A 1 257 ? -12.719 -3.145 -20.125 1 98.5 257 LEU A C 1
ATOM 1991 O O . LEU A 1 257 ? -13.359 -2.186 -20.562 1 98.5 257 LEU A O 1
ATOM 1995 N N . VAL A 1 258 ? -13.172 -4.312 -19.938 1 98.5 258 VAL A N 1
ATOM 1996 C CA . VAL A 1 258 ? -14.586 -4.621 -20.109 1 98.5 258 VAL A CA 1
ATOM 1997 C C . VAL A 1 258 ? -15.188 -5.055 -18.766 1 98.5 258 VAL A C 1
ATOM 1999 O O . VAL A 1 258 ? -14.648 -5.938 -18.094 1 98.5 258 VAL A O 1
ATOM 2002 N N . GLU A 1 259 ? -16.25 -4.414 -18.438 1 98.12 259 GLU A N 1
ATOM 2003 C CA . GLU A 1 259 ? -16.922 -4.801 -17.203 1 98.12 259 GLU A CA 1
ATOM 2004 C C . GLU A 1 259 ? -17.812 -6.023 -17.422 1 98.12 259 GLU A C 1
ATOM 2006 O O . GLU A 1 259 ? -18.5 -6.129 -18.438 1 98.12 259 GLU A O 1
ATOM 2011 N N . LEU A 1 260 ? -17.781 -6.898 -16.469 1 97.94 260 LEU A N 1
ATOM 2012 C CA . LEU A 1 260 ? -18.5 -8.172 -16.547 1 97.94 260 LEU A CA 1
ATOM 2013 C C . LEU A 1 260 ? -19.531 -8.281 -15.438 1 97.94 260 LEU A C 1
ATOM 2015 O O . LEU A 1 260 ? -19.422 -7.621 -14.398 1 97.94 260 LEU A O 1
ATOM 2019 N N . LEU A 1 261 ? -20.609 -9.07 -15.719 1 96.81 261 LEU A N 1
ATOM 2020 C CA . LEU A 1 261 ? -21.609 -9.43 -14.719 1 96.81 261 LEU A CA 1
ATOM 2021 C C . LEU A 1 261 ? -22.203 -8.188 -14.07 1 96.81 261 LEU A C 1
ATOM 2023 O O . LEU A 1 261 ? -22.328 -8.117 -12.844 1 96.81 261 LEU A O 1
ATOM 2027 N N . CYS A 1 262 ? -22.516 -7.223 -14.859 1 95.38 262 CYS A N 1
ATOM 2028 C CA . CYS A 1 262 ? -23.016 -5.938 -14.391 1 95.38 262 CYS A CA 1
ATOM 2029 C C . CYS A 1 262 ? -24.344 -6.098 -13.672 1 95.38 262 CYS A C 1
ATOM 2031 O O . CYS A 1 262 ? -24.656 -5.328 -12.758 1 95.38 262 CYS A O 1
ATOM 2033 N N . ASP A 1 263 ? -25.047 -7.105 -14.031 1 93.12 263 ASP A N 1
ATOM 2034 C CA . ASP A 1 263 ? -26.359 -7.328 -13.438 1 93.12 263 ASP A CA 1
ATOM 2035 C C . ASP A 1 263 ? -26.234 -7.98 -12.062 1 93.12 263 ASP A C 1
ATOM 2037 O O . ASP A 1 263 ? -27.219 -8.102 -11.336 1 93.12 263 ASP A O 1
ATOM 2041 N N . TRP A 1 264 ? -25.047 -8.336 -11.664 1 93.56 264 TRP A N 1
ATOM 2042 C CA . TRP A 1 264 ? -24.828 -9.047 -10.414 1 93.56 264 TRP A CA 1
ATOM 2043 C C . TRP A 1 264 ? -24.172 -8.141 -9.383 1 93.56 264 TRP A C 1
ATOM 2045 O O . TRP A 1 264 ? -23.797 -8.594 -8.289 1 93.56 264 TRP A O 1
ATOM 2055 N N . LYS A 1 265 ? -24.031 -6.93 -9.68 1 90.62 265 LYS A N 1
ATOM 2056 C CA . LYS A 1 265 ? -23.312 -6.016 -8.789 1 90.62 265 LYS A CA 1
ATOM 2057 C C . LYS A 1 265 ? -24.094 -5.789 -7.496 1 90.62 265 LYS A C 1
ATOM 2059 O O . LYS A 1 265 ? -25.297 -5.539 -7.523 1 90.62 265 LYS A O 1
ATOM 2064 N N . GLN A 1 266 ? -23.281 -5.906 -6.492 1 86.5 266 GLN A N 1
ATOM 2065 C CA . GLN A 1 266 ? -23.859 -5.609 -5.188 1 86.5 266 GLN A CA 1
ATOM 2066 C C . GLN A 1 266 ? -23.5 -4.199 -4.73 1 86.5 266 GLN A C 1
ATOM 2068 O O . GLN A 1 266 ? -22.391 -3.734 -4.961 1 86.5 266 GLN A O 1
ATOM 2073 N N . LYS A 1 267 ? -24.516 -3.576 -4.105 1 82.25 267 LYS A N 1
ATOM 2074 C CA . LYS A 1 267 ? -24.234 -2.307 -3.443 1 82.25 267 LYS A CA 1
ATOM 2075 C C . LYS A 1 267 ? -23.578 -2.533 -2.082 1 82.25 267 LYS A C 1
ATOM 2077 O O . LYS A 1 267 ? -24.047 -3.361 -1.296 1 82.25 267 LYS A O 1
ATOM 2082 N N . LEU A 1 268 ? -22.531 -1.884 -1.94 1 84.69 268 LEU A N 1
ATOM 2083 C CA . LEU A 1 268 ? -21.797 -1.989 -0.685 1 84.69 268 LEU A CA 1
ATOM 2084 C C . LEU A 1 268 ? -21.969 -0.727 0.154 1 84.69 268 LEU A C 1
ATOM 2086 O O . LEU A 1 268 ? -22.312 0.33 -0.373 1 84.69 268 LEU A O 1
ATOM 2090 N N . PRO A 1 269 ? -21.734 -0.965 1.438 1 82.25 269 PRO A N 1
ATOM 2091 C CA . PRO A 1 269 ? -21.719 0.253 2.252 1 82.25 269 PRO A CA 1
ATOM 2092 C C . PRO A 1 269 ? -20.609 1.223 1.839 1 82.25 269 PRO A C 1
ATOM 2094 O O . PRO A 1 269 ? -19.703 0.853 1.077 1 82.25 269 PRO A O 1
ATOM 2097 N N . SER A 1 270 ? -20.797 2.432 2.322 1 87.44 270 SER A N 1
ATOM 2098 C CA . SER A 1 270 ? -19.766 3.436 2.111 1 87.44 270 SER A CA 1
ATOM 2099 C C . SER A 1 270 ? -18.594 3.234 3.07 1 87.44 270 SER A C 1
ATOM 2101 O O . SER A 1 270 ? -18.672 2.395 3.971 1 87.44 270 SER A O 1
ATOM 2103 N N . TRP A 1 271 ? -17.531 3.891 2.74 1 90.25 271 TRP A N 1
ATOM 2104 C CA . TRP A 1 271 ? -16.484 4.039 3.75 1 90.25 271 TRP A CA 1
ATOM 2105 C C . TRP A 1 271 ? -16.984 4.848 4.938 1 90.25 271 TRP A C 1
ATOM 2107 O O . TRP A 1 271 ? -17.859 5.711 4.785 1 90.25 271 TRP A O 1
ATOM 2117 N N . TYR A 1 272 ? -16.391 4.523 6.07 1 90.62 272 TYR A N 1
ATOM 2118 C CA . TYR A 1 272 ? -16.688 5.312 7.258 1 90.62 272 TYR A CA 1
ATOM 2119 C C . TYR A 1 272 ? -15.422 5.82 7.922 1 90.62 272 TYR A C 1
ATOM 2121 O O . TYR A 1 272 ? -14.438 5.082 8.039 1 90.62 272 TYR A O 1
ATOM 2129 N N . LEU A 1 273 ? -15.461 7.027 8.25 1 92.19 273 LEU A N 1
ATOM 2130 C CA . LEU A 1 273 ? -14.438 7.605 9.109 1 92.19 273 LEU A CA 1
ATOM 2131 C C . LEU A 1 273 ? -14.797 7.445 10.578 1 92.19 273 LEU A C 1
ATOM 2133 O O . LEU A 1 273 ? -15.859 7.898 11.016 1 92.19 273 LEU A O 1
ATOM 2137 N N . TYR A 1 274 ? -13.961 6.773 11.344 1 89.81 274 TYR A N 1
ATOM 2138 C CA . TYR A 1 274 ? -14.211 6.582 12.766 1 89.81 274 TYR A CA 1
ATOM 2139 C C . TYR A 1 274 ? -13.227 7.391 13.609 1 89.81 274 TYR A C 1
ATOM 2141 O O . TYR A 1 274 ? -12.039 7.484 13.266 1 89.81 274 TYR A O 1
ATOM 2149 N N . TYR A 1 275 ? -13.719 7.961 14.609 1 88.12 275 TYR A N 1
ATOM 2150 C CA . TYR A 1 275 ? -12.883 8.727 15.523 1 88.12 275 TYR A CA 1
ATOM 2151 C C . TYR A 1 275 ? -13.438 8.68 16.938 1 88.12 275 TYR A C 1
ATOM 2153 O O . TYR A 1 275 ? -14.625 8.406 17.141 1 88.12 275 TYR A O 1
ATOM 2161 N N . PRO A 1 276 ? -12.594 8.812 17.891 1 83.44 276 PRO A N 1
ATOM 2162 C CA . PRO A 1 276 ? -13.039 8.688 19.281 1 83.44 276 PRO A CA 1
ATOM 2163 C C . PRO A 1 276 ? -14.047 9.766 19.672 1 83.44 276 PRO A C 1
ATOM 2165 O O . PRO A 1 276 ? -13.914 10.922 19.266 1 83.44 276 PRO A O 1
ATOM 2168 N N . SER A 1 277 ? -15.164 9.383 20.406 1 75.31 277 SER A N 1
ATOM 2169 C CA . SER A 1 277 ? -16.234 10.273 20.844 1 75.31 277 SER A CA 1
ATOM 2170 C C . SER A 1 277 ? -15.766 11.195 21.953 1 75.31 277 SER A C 1
ATOM 2172 O O . SER A 1 277 ? -16.172 12.359 22.016 1 75.31 277 SER A O 1
ATOM 2174 N N . ARG A 1 278 ? -15.312 10.641 22.984 1 60.53 278 ARG A N 1
ATOM 2175 C CA . ARG A 1 278 ? -15.094 11.328 24.25 1 60.53 278 ARG A CA 1
ATOM 2176 C C . ARG A 1 278 ? -13.867 12.234 24.188 1 60.53 278 ARG A C 1
ATOM 2178 O O . ARG A 1 278 ? -13.656 13.078 25.062 1 60.53 278 ARG A O 1
ATOM 2185 N N . ARG A 1 279 ? -13.102 11.945 23.234 1 57.97 279 ARG A N 1
ATOM 2186 C CA . ARG A 1 279 ? -11.812 12.625 23.297 1 57.97 279 ARG A CA 1
ATOM 2187 C C . ARG A 1 279 ? -11.852 13.953 22.562 1 57.97 279 ARG A C 1
ATOM 2189 O O . ARG A 1 279 ? -12.609 14.117 21.609 1 57.97 279 ARG A O 1
ATOM 2196 N N . HIS A 1 280 ? -11.352 14.992 23.312 1 57.5 280 HIS A N 1
ATOM 2197 C CA . HIS A 1 280 ? -11.164 16.328 22.75 1 57.5 280 HIS A CA 1
ATOM 2198 C C . HIS A 1 280 ? -10.547 16.25 21.359 1 57.5 280 HIS A C 1
ATOM 2200 O O . HIS A 1 280 ? -9.43 15.758 21.188 1 57.5 280 HIS A O 1
ATOM 2206 N N . THR A 1 281 ? -11.375 16.297 20.406 1 73.62 281 THR A N 1
ATOM 2207 C CA . THR A 1 281 ? -10.906 16.438 19.031 1 73.62 281 THR A CA 1
ATOM 2208 C C . THR A 1 281 ? -10.156 17.75 18.828 1 73.62 281 THR A C 1
ATOM 2210 O O . THR A 1 281 ? -10.641 18.812 19.234 1 73.62 281 THR A O 1
ATOM 2213 N N . SER A 1 282 ? -8.969 17.719 18.422 1 76.94 282 SER A N 1
ATOM 2214 C CA . SER A 1 282 ? -8.188 18.922 18.141 1 76.94 282 SER A CA 1
ATOM 2215 C C . SER A 1 282 ? -8.922 19.859 17.203 1 76.94 282 SER A C 1
ATOM 2217 O O . SER A 1 282 ? -9.875 19.453 16.531 1 76.94 282 SER A O 1
ATOM 2219 N N . ALA A 1 283 ? -8.578 21.125 17.203 1 80.88 283 ALA A N 1
ATOM 2220 C CA . ALA A 1 283 ? -9.164 22.094 16.297 1 80.88 283 ALA A CA 1
ATOM 2221 C C . ALA A 1 283 ? -8.992 21.672 14.836 1 80.88 283 ALA A C 1
ATOM 2223 O O . ALA A 1 283 ? -9.906 21.812 14.031 1 80.88 283 ALA A O 1
ATOM 2224 N N . ALA A 1 284 ? -7.832 21.125 14.562 1 87.25 284 ALA A N 1
ATOM 2225 C CA . ALA A 1 284 ? -7.551 20.656 13.211 1 87.25 284 ALA A CA 1
ATOM 2226 C C . ALA A 1 284 ? -8.492 19.531 12.805 1 87.25 284 ALA A C 1
ATOM 2228 O O . ALA A 1 284 ? -9.062 19.547 11.711 1 87.25 284 ALA A O 1
ATOM 2229 N N . MET A 1 285 ? -8.703 18.609 13.719 1 89.56 285 MET A N 1
ATOM 2230 C CA . MET A 1 285 ? -9.578 17.484 13.453 1 89.56 285 MET A CA 1
ATOM 2231 C C . MET A 1 285 ? -11.031 17.938 13.312 1 89.56 285 MET A C 1
ATOM 2233 O O . MET A 1 285 ? -11.758 17.453 12.445 1 89.56 285 MET A O 1
ATOM 2237 N N . ARG A 1 286 ? -11.453 18.828 14.125 1 86.94 286 ARG A N 1
ATOM 2238 C CA . ARG A 1 286 ? -12.805 19.359 14.039 1 86.94 286 ARG A CA 1
ATOM 2239 C C . ARG A 1 286 ? -13.039 20.047 12.695 1 86.94 286 ARG A C 1
ATOM 2241 O O . ARG A 1 286 ? -14.086 19.844 12.07 1 86.94 286 ARG A O 1
ATOM 2248 N N . ALA A 1 287 ? -12.062 20.844 12.328 1 89.88 287 ALA A N 1
ATOM 2249 C CA . ALA A 1 287 ? -12.164 21.516 11.039 1 89.88 287 ALA A CA 1
ATOM 2250 C C . ALA A 1 287 ? -12.266 20.516 9.898 1 89.88 287 ALA A C 1
ATOM 2252 O O . ALA A 1 287 ? -13.039 20.703 8.953 1 89.88 287 ALA A O 1
ATOM 2253 N N . PHE A 1 288 ? -11.508 19.5 9.961 1 93.75 288 PHE A N 1
ATOM 2254 C CA . PHE A 1 288 ? -11.516 18.469 8.938 1 93.75 288 PHE A CA 1
ATOM 2255 C C . PHE A 1 288 ? -12.867 17.766 8.883 1 93.75 288 PHE A C 1
ATOM 2257 O O . PHE A 1 288 ? -13.414 17.547 7.801 1 93.75 288 PHE A O 1
ATOM 2264 N N . LEU A 1 289 ? -13.398 17.391 10.055 1 91.94 289 LEU A N 1
ATOM 2265 C CA . LEU A 1 289 ? -14.703 16.75 10.133 1 91.94 289 LEU A CA 1
ATOM 2266 C C . LEU A 1 289 ? -15.789 17.641 9.562 1 91.94 289 LEU A C 1
ATOM 2268 O O . LEU A 1 289 ? -16.672 17.172 8.836 1 91.94 289 LEU A O 1
ATOM 2272 N N . GLU A 1 290 ? -15.742 18.844 9.914 1 90.62 290 GLU A N 1
ATOM 2273 C CA . GLU A 1 290 ? -16.719 19.797 9.398 1 90.62 290 GLU A CA 1
ATOM 2274 C C . GLU A 1 290 ? -16.625 19.922 7.883 1 90.62 290 GLU A C 1
ATOM 2276 O O . GLU A 1 290 ? -17.656 20.016 7.199 1 90.62 290 GLU A O 1
ATOM 2281 N N . TYR A 1 291 ? -15.438 19.953 7.438 1 92.94 291 TYR A N 1
ATOM 2282 C CA . TYR A 1 291 ? -15.227 20.031 5.996 1 92.94 291 TYR A CA 1
ATOM 2283 C C . TYR A 1 291 ? -15.859 18.828 5.289 1 92.94 291 TYR A C 1
ATOM 2285 O O . TYR A 1 291 ? -16.531 18.984 4.273 1 92.94 291 TYR A O 1
ATOM 2293 N N . ILE A 1 292 ? -15.602 17.641 5.797 1 92.12 292 ILE A N 1
ATOM 2294 C CA . ILE A 1 292 ? -16.141 16.422 5.211 1 92.12 292 ILE A CA 1
ATOM 2295 C C . ILE A 1 292 ? -17.672 16.469 5.223 1 92.12 292 ILE A C 1
ATOM 2297 O O . ILE A 1 292 ? -18.312 16.094 4.242 1 92.12 292 ILE A O 1
ATOM 2301 N N . ARG A 1 293 ? -18.219 16.906 6.301 1 89.69 293 ARG A N 1
ATOM 2302 C CA . ARG A 1 293 ? -19.672 17.016 6.43 1 89.69 293 ARG A CA 1
ATOM 2303 C C . ARG A 1 293 ? -20.25 17.953 5.387 1 89.69 293 ARG A C 1
ATOM 2305 O O . ARG A 1 293 ? -21.297 17.672 4.785 1 89.69 293 ARG A O 1
ATOM 2312 N N . ASN A 1 294 ? -19.578 19.047 5.172 1 88.94 294 ASN A N 1
ATOM 2313 C CA . ASN A 1 294 ? -20.047 20.031 4.211 1 88.94 294 ASN A CA 1
ATOM 2314 C C . ASN A 1 294 ? -19.984 19.516 2.781 1 88.94 294 ASN A C 1
ATOM 2316 O O . ASN A 1 294 ? -20.844 19.828 1.959 1 88.94 294 ASN A O 1
ATOM 2320 N N . GLN A 1 295 ? -18.938 18.75 2.441 1 86.38 295 GLN A N 1
ATOM 2321 C CA . GLN A 1 295 ? -18.797 18.188 1.104 1 86.38 295 GLN A CA 1
ATOM 2322 C C . GLN A 1 295 ? -19.875 17.156 0.821 1 86.38 295 GLN A C 1
ATOM 2324 O O . GLN A 1 295 ? -20.312 17 -0.322 1 86.38 295 GLN A O 1
ATOM 2329 N N . ARG A 1 296 ? -20.25 16.422 1.807 1 80.38 296 ARG A N 1
ATOM 2330 C CA . ARG A 1 296 ? -21.297 15.422 1.659 1 80.38 296 ARG A CA 1
ATOM 2331 C C . ARG A 1 296 ? -22.641 16.062 1.39 1 80.38 296 ARG A C 1
ATOM 2333 O O . ARG A 1 296 ? -23.453 15.523 0.642 1 80.38 296 ARG A O 1
ATOM 2340 N N . GLN A 1 297 ? -22.875 17.109 2.08 1 73.12 297 GLN A N 1
ATOM 2341 C CA . GLN A 1 297 ? -24.141 17.797 1.943 1 73.12 297 GLN A CA 1
ATOM 2342 C C . GLN A 1 297 ? -24.234 18.531 0.608 1 73.12 297 GLN A C 1
ATOM 2344 O O . GLN A 1 297 ? -25.328 18.719 0.069 1 73.12 297 GLN A O 1
ATOM 2349 N N . HIS A 1 298 ? -23.031 18.953 0.072 1 67.94 298 HIS A N 1
ATOM 2350 C CA . HIS A 1 298 ? -23.016 19.703 -1.187 1 67.94 298 HIS A CA 1
ATOM 2351 C C . HIS A 1 298 ? -22.047 19.078 -2.182 1 67.94 298 HIS A C 1
ATOM 2353 O O . HIS A 1 298 ? -20.984 19.641 -2.469 1 67.94 298 HIS A O 1
ATOM 2359 N N . PRO A 1 299 ? -22.391 17.953 -2.723 1 59.88 299 PRO A N 1
ATOM 2360 C CA . PRO A 1 299 ? -21.438 17.266 -3.596 1 59.88 299 PRO A CA 1
ATOM 2361 C C . PRO A 1 299 ? -21.078 18.078 -4.836 1 59.88 299 PRO A C 1
ATOM 2363 O O . PRO A 1 299 ? -20.062 17.812 -5.484 1 59.88 299 PRO A O 1
ATOM 2366 N N . ASP A 1 300 ? -21.859 19.016 -5.289 1 50.03 300 ASP A N 1
ATOM 2367 C CA . ASP A 1 300 ? -21.625 19.844 -6.473 1 50.03 300 ASP A CA 1
ATOM 2368 C C . ASP A 1 300 ? -20.531 20.875 -6.223 1 50.03 300 ASP A C 1
ATOM 2370 O O . ASP A 1 300 ? -20.031 21.516 -7.16 1 50.03 300 ASP A O 1
ATOM 2374 N N . ARG A 1 301 ? -20.219 21.25 -5.137 1 45.91 301 ARG A N 1
ATOM 2375 C CA . ARG A 1 301 ? -19.281 22.328 -4.867 1 45.91 301 ARG A CA 1
ATOM 2376 C C . ARG A 1 301 ? -17.844 21.875 -5.102 1 45.91 301 ARG A C 1
ATOM 2378 O O . ARG A 1 301 ? -16.906 22.578 -4.742 1 45.91 301 ARG A O 1
ATOM 2385 N N . ARG A 1 302 ? -17.562 20.891 -5.773 1 41.72 302 ARG A N 1
ATOM 2386 C CA . ARG A 1 302 ? -16.219 20.609 -6.258 1 41.72 302 ARG A CA 1
ATOM 2387 C C . ARG A 1 302 ? -15.891 21.453 -7.492 1 41.72 302 ARG A C 1
ATOM 2389 O O . ARG A 1 302 ? -16.734 21.578 -8.391 1 41.72 302 ARG A O 1
ATOM 2396 N N . MET B 1 1 ? -0.345 -39.875 24.141 1 31.16 1 MET B N 1
ATOM 2397 C CA . MET B 1 1 ? -0.186 -38.562 23.531 1 31.16 1 MET B CA 1
ATOM 2398 C C . MET B 1 1 ? -0.525 -38.594 22.047 1 31.16 1 MET B C 1
ATOM 2400 O O . MET B 1 1 ? -0.01 -39.438 21.312 1 31.16 1 MET B O 1
ATOM 2404 N N . ARG B 1 2 ? -1.695 -38.281 21.672 1 42.72 2 ARG B N 1
ATOM 2405 C CA . ARG B 1 2 ? -2.078 -38.406 20.281 1 42.72 2 ARG B CA 1
ATOM 2406 C C . ARG B 1 2 ? -1.037 -37.781 19.359 1 42.72 2 ARG B C 1
ATOM 2408 O O . ARG B 1 2 ? -0.461 -36.75 19.672 1 42.72 2 ARG B O 1
ATOM 2415 N N . PRO B 1 3 ? -0.526 -38.5 18.516 1 45.59 3 PRO B N 1
ATOM 2416 C CA . PRO B 1 3 ? 0.555 -38.094 17.625 1 45.59 3 PRO B CA 1
ATOM 2417 C C . PRO B 1 3 ? 0.271 -36.781 16.938 1 45.59 3 PRO B C 1
ATOM 2419 O O . PRO B 1 3 ? -0.866 -36.5 16.531 1 45.59 3 PRO B O 1
ATOM 2422 N N . LEU B 1 4 ? 1.069 -35.844 17.312 1 52.34 4 LEU B N 1
ATOM 2423 C CA . LEU B 1 4 ? 1.049 -34.562 16.656 1 52.34 4 LEU B CA 1
ATOM 2424 C C . LEU B 1 4 ? 1.093 -34.719 15.141 1 52.34 4 LEU B C 1
ATOM 2426 O O . LEU B 1 4 ? 1.95 -35.406 14.609 1 52.34 4 LEU B O 1
ATOM 2430 N N . ARG B 1 5 ? -0.039 -34.5 14.477 1 59.19 5 ARG B N 1
ATOM 2431 C CA . ARG B 1 5 ? -0.069 -34.562 13.016 1 59.19 5 ARG B CA 1
ATOM 2432 C C . ARG B 1 5 ? 0.49 -33.281 12.406 1 59.19 5 ARG B C 1
ATOM 2434 O O . ARG B 1 5 ? 0.172 -32.188 12.859 1 59.19 5 ARG B O 1
ATOM 2441 N N . LEU B 1 6 ? 1.448 -33.438 11.523 1 64.75 6 LEU B N 1
ATOM 2442 C CA . LEU B 1 6 ? 2.047 -32.312 10.797 1 64.75 6 LEU B CA 1
ATOM 2443 C C . LEU B 1 6 ? 0.971 -31.422 10.195 1 64.75 6 LEU B C 1
ATOM 2445 O O . LEU B 1 6 ? 1.137 -30.203 10.133 1 64.75 6 LEU B O 1
ATOM 2449 N N . ASP B 1 7 ? -0.084 -32.031 9.961 1 71.06 7 ASP B N 1
ATOM 2450 C CA . ASP B 1 7 ? -1.191 -31.297 9.344 1 71.06 7 ASP B CA 1
ATOM 2451 C C . ASP B 1 7 ? -1.766 -30.266 10.305 1 71.06 7 ASP B C 1
ATOM 2453 O O . ASP B 1 7 ? -2.131 -29.156 9.891 1 71.06 7 ASP B O 1
ATOM 2457 N N . SER B 1 8 ? -1.747 -30.703 11.531 1 75.25 8 SER B N 1
ATOM 2458 C CA . SER B 1 8 ? -2.279 -29.766 12.523 1 75.25 8 SER B CA 1
ATOM 2459 C C . SER B 1 8 ? -1.383 -28.547 12.672 1 75.25 8 SER B C 1
ATOM 2461 O O . SER B 1 8 ? -1.871 -27.438 12.891 1 75.25 8 SER B O 1
ATOM 2463 N N . LEU B 1 9 ? -0.15 -28.781 12.523 1 74.06 9 LEU B N 1
ATOM 2464 C CA . LEU B 1 9 ? 0.803 -27.688 12.594 1 74.06 9 LEU B CA 1
ATOM 2465 C C . LEU B 1 9 ? 0.651 -26.75 11.398 1 74.06 9 LEU B C 1
ATOM 2467 O O . LEU B 1 9 ? 0.724 -25.531 11.539 1 74.06 9 LEU B O 1
ATOM 2471 N N . GLU B 1 10 ? 0.437 -27.344 10.312 1 78.62 10 GLU B N 1
ATOM 2472 C CA . GLU B 1 10 ? 0.195 -26.562 9.102 1 78.62 10 GLU B CA 1
ATOM 2473 C C . GLU B 1 10 ? -1.091 -25.75 9.219 1 78.62 10 GLU B C 1
ATOM 2475 O O . GLU B 1 10 ? -1.141 -24.594 8.797 1 78.62 10 GLU B O 1
ATOM 2480 N N . ILE B 1 11 ? -2.035 -26.406 9.75 1 79.19 11 ILE B N 1
ATOM 2481 C CA . ILE B 1 11 ? -3.322 -25.75 9.945 1 79.19 11 ILE B CA 1
ATOM 2482 C C . ILE B 1 11 ? -3.156 -24.547 10.883 1 79.19 11 ILE B C 1
ATOM 2484 O O . ILE B 1 11 ? -3.701 -23.469 10.625 1 79.19 11 ILE B O 1
ATOM 2488 N N . PHE B 1 12 ? -2.412 -24.766 11.93 1 83.19 12 PHE B N 1
ATOM 2489 C CA . PHE B 1 12 ? -2.121 -23.688 12.867 1 83.19 12 PHE B CA 1
ATOM 2490 C C . PHE B 1 12 ? -1.475 -22.516 12.156 1 83.19 12 PHE B C 1
ATOM 2492 O O . PHE B 1 12 ? -1.914 -21.375 12.312 1 83.19 12 PHE B O 1
ATOM 2499 N N . GLU B 1 13 ? -0.519 -22.812 11.422 1 79.81 13 GLU B N 1
ATOM 2500 C CA . GLU B 1 13 ? 0.167 -21.766 10.672 1 79.81 13 GLU B CA 1
ATOM 2501 C C . GLU B 1 13 ? -0.789 -21.062 9.711 1 79.81 13 GLU B C 1
ATOM 2503 O O . GLU B 1 13 ? -0.742 -19.844 9.57 1 79.81 13 GLU B O 1
ATOM 2508 N N . ASP B 1 14 ? -1.631 -21.781 9.078 1 79.94 14 ASP B N 1
ATOM 2509 C CA . ASP B 1 14 ? -2.607 -21.234 8.141 1 79.94 14 ASP B CA 1
ATOM 2510 C C . ASP B 1 14 ? -3.57 -20.281 8.844 1 79.94 14 ASP B C 1
ATOM 2512 O O . ASP B 1 14 ? -3.924 -19.234 8.297 1 79.94 14 ASP B O 1
ATOM 2516 N N . VAL B 1 15 ? -3.975 -20.703 9.977 1 80.25 15 VAL B N 1
ATOM 2517 C CA . VAL B 1 15 ? -4.934 -19.891 10.719 1 80.25 15 VAL B CA 1
ATOM 2518 C C . VAL B 1 15 ? -4.312 -18.531 11.047 1 80.25 15 VAL B C 1
ATOM 2520 O O . VAL B 1 15 ? -4.965 -17.5 10.914 1 80.25 15 VAL B O 1
ATOM 2523 N N . VAL B 1 16 ? -3.105 -18.609 11.453 1 76.56 16 VAL B N 1
ATOM 2524 C CA . VAL B 1 16 ? -2.426 -17.359 11.82 1 76.56 16 VAL B CA 1
ATOM 2525 C C . VAL B 1 16 ? -2.176 -16.516 10.57 1 76.56 16 VAL B C 1
ATOM 2527 O O . VAL B 1 16 ? -2.426 -15.312 10.562 1 76.56 16 VAL B O 1
ATOM 2530 N N . ARG B 1 17 ? -1.712 -17.172 9.562 1 72.38 17 ARG B N 1
ATOM 2531 C CA . ARG B 1 17 ? -1.372 -16.5 8.312 1 72.38 17 ARG B CA 1
ATOM 2532 C C . ARG B 1 17 ? -2.604 -15.859 7.688 1 72.38 17 ARG B C 1
ATOM 2534 O O . ARG B 1 17 ? -2.535 -14.727 7.195 1 72.38 17 ARG B O 1
ATOM 2541 N N . CYS B 1 18 ? -3.73 -16.609 7.766 1 72.12 18 CYS B N 1
ATOM 2542 C CA . CYS B 1 18 ? -4.969 -16.141 7.145 1 72.12 18 CYS B CA 1
ATOM 2543 C C . CYS B 1 18 ? -5.738 -15.227 8.086 1 72.12 18 CYS B C 1
ATOM 2545 O O . CYS B 1 18 ? -6.699 -14.578 7.672 1 72.12 18 CYS B O 1
ATOM 2547 N N . GLY B 1 19 ? -5.301 -15.242 9.305 1 68.88 19 GLY B N 1
ATOM 2548 C CA . GLY B 1 19 ? -5.891 -14.352 10.289 1 68.88 19 GLY B CA 1
ATOM 2549 C C . GLY B 1 19 ? -7.199 -14.867 10.859 1 68.88 19 GLY B C 1
ATOM 2550 O O . GLY B 1 19 ? -8.008 -14.094 11.367 1 68.88 19 GLY B O 1
ATOM 2551 N N . GLY B 1 20 ? -7.504 -16.156 10.594 1 76.69 20 GLY B N 1
ATOM 2552 C CA . GLY B 1 20 ? -8.758 -16.641 11.156 1 76.69 20 GLY B CA 1
ATOM 2553 C C . GLY B 1 20 ? -9.078 -18.062 10.75 1 76.69 20 GLY B C 1
ATOM 2554 O O . GLY B 1 20 ? -8.477 -18.609 9.82 1 76.69 20 GLY B O 1
ATOM 2555 N N . PHE B 1 21 ? -10.023 -18.672 11.477 1 79.88 21 PHE B N 1
ATOM 2556 C CA . PHE B 1 21 ? -10.422 -20.062 11.273 1 79.88 21 PHE B CA 1
ATOM 2557 C C . PHE B 1 21 ? -11.195 -20.219 9.969 1 79.88 21 PHE B C 1
ATOM 2559 O O . PHE B 1 21 ? -10.922 -21.125 9.188 1 79.88 21 PHE B O 1
ATOM 2566 N N . ARG B 1 22 ? -12.008 -19.234 9.797 1 76.5 22 ARG B N 1
ATOM 2567 C CA . ARG B 1 22 ? -12.836 -19.312 8.602 1 76.5 22 ARG B CA 1
ATOM 2568 C C . ARG B 1 22 ? -12 -19.141 7.34 1 76.5 22 ARG B C 1
ATOM 2570 O O . ARG B 1 22 ? -12.164 -19.891 6.375 1 76.5 22 ARG B O 1
ATOM 2577 N N . ALA B 1 23 ? -11.125 -18.25 7.453 1 74.25 23 ALA B N 1
ATOM 2578 C CA . ALA B 1 23 ? -10.273 -17.969 6.301 1 74.25 23 ALA B CA 1
ATOM 2579 C C . ALA B 1 23 ? -9.359 -19.156 5.996 1 74.25 23 ALA B C 1
ATOM 2581 O O . ALA B 1 23 ? -9.172 -19.516 4.836 1 74.25 23 ALA B O 1
ATOM 2582 N N . ALA B 1 24 ? -8.828 -19.672 6.988 1 78.62 24 ALA B N 1
ATOM 2583 C CA . ALA B 1 24 ? -7.977 -20.844 6.82 1 78.62 24 ALA B CA 1
ATOM 2584 C C . ALA B 1 24 ? -8.758 -22.016 6.25 1 78.62 24 ALA B C 1
ATOM 2586 O O . ALA B 1 24 ? -8.258 -22.75 5.395 1 78.62 24 ALA B O 1
ATOM 2587 N N . ALA B 1 25 ? -9.992 -22.156 6.672 1 78.88 25 ALA B N 1
ATOM 2588 C CA . ALA B 1 25 ? -10.844 -23.25 6.207 1 78.88 25 ALA B CA 1
ATOM 2589 C C . ALA B 1 25 ? -11.133 -23.125 4.715 1 78.88 25 ALA B C 1
ATOM 2591 O O . ALA B 1 25 ? -11.031 -24.109 3.971 1 78.88 25 ALA B O 1
ATOM 2592 N N . LEU B 1 26 ? -11.383 -21.969 4.391 1 69.75 26 LEU B N 1
ATOM 2593 C CA . LEU B 1 26 ? -11.664 -21.688 2.986 1 69.75 26 LEU B CA 1
ATOM 2594 C C . LEU B 1 26 ? -10.445 -22 2.115 1 69.75 26 LEU B C 1
ATOM 2596 O O . LEU B 1 26 ? -10.578 -22.609 1.058 1 69.75 26 LEU B O 1
ATOM 2600 N N . GLY B 1 27 ? -9.391 -21.609 2.615 1 66.75 27 GLY B N 1
ATOM 2601 C CA . GLY B 1 27 ? -8.164 -21.875 1.88 1 66.75 27 GLY B CA 1
ATOM 2602 C C . GLY B 1 27 ? -7.859 -23.344 1.724 1 66.75 27 GLY B C 1
ATOM 2603 O O . GLY B 1 27 ? -7.32 -23.766 0.697 1 66.75 27 GLY B O 1
ATOM 2604 N N . ARG B 1 28 ? -8.234 -24.031 2.635 1 70 28 ARG B N 1
ATOM 2605 C CA . ARG B 1 28 ? -7.918 -25.453 2.652 1 70 28 ARG B CA 1
ATOM 2606 C C . ARG B 1 28 ? -9.078 -26.281 2.113 1 70 28 ARG B C 1
ATOM 2608 O O . ARG B 1 28 ? -8.945 -27.5 1.925 1 70 28 ARG B O 1
ATOM 2615 N N . GLY B 1 29 ? -10.18 -25.562 1.881 1 69.56 29 GLY B N 1
ATOM 2616 C CA . GLY B 1 29 ? -11.344 -26.266 1.391 1 69.56 29 GLY B CA 1
ATOM 2617 C C . GLY B 1 29 ? -11.984 -27.156 2.438 1 69.56 29 GLY B C 1
ATOM 2618 O O . GLY B 1 29 ? -12.461 -28.25 2.125 1 69.56 29 GLY B O 1
ATOM 2619 N N . VAL B 1 30 ? -11.875 -26.844 3.686 1 75.06 30 VAL B N 1
ATOM 2620 C CA . VAL B 1 30 ? -12.477 -27.594 4.781 1 75.06 30 VAL B CA 1
ATOM 2621 C C . VAL B 1 30 ? -13.383 -26.688 5.609 1 75.06 30 VAL B C 1
ATOM 2623 O O . VAL B 1 30 ? -13.508 -25.5 5.312 1 75.06 30 VAL B O 1
ATOM 2626 N N . SER B 1 31 ? -14.117 -27.219 6.457 1 80.56 31 SER B N 1
ATOM 2627 C CA . SER B 1 31 ? -15 -26.438 7.305 1 80.56 31 SER B CA 1
ATOM 2628 C C . SER B 1 31 ? -14.227 -25.75 8.422 1 80.56 31 SER B C 1
ATOM 2630 O O . SER B 1 31 ? -13.172 -26.219 8.844 1 80.56 31 SER B O 1
ATOM 2632 N N . SER B 1 32 ? -14.766 -24.703 8.836 1 86.44 32 SER B N 1
ATOM 2633 C CA . SER B 1 32 ? -14.188 -24 9.977 1 86.44 32 SER B CA 1
ATOM 2634 C C . SER B 1 32 ? -14.172 -24.875 11.219 1 86.44 32 SER B C 1
ATOM 2636 O O . SER B 1 32 ? -13.266 -24.781 12.047 1 86.44 32 SER B O 1
ATOM 2638 N N . SER B 1 33 ? -15.172 -25.703 11.289 1 86.12 33 SER B N 1
ATOM 2639 C CA . SER B 1 33 ? -15.242 -26.625 12.422 1 86.12 33 SER B CA 1
ATOM 2640 C C . SER B 1 33 ? -14.07 -27.594 12.414 1 86.12 33 SER B C 1
ATOM 2642 O O . SER B 1 33 ? -13.516 -27.906 13.469 1 86.12 33 SER B O 1
ATOM 2644 N N . ALA B 1 34 ? -13.766 -28.047 11.258 1 81.75 34 ALA B N 1
ATOM 2645 C CA . ALA B 1 34 ? -12.625 -28.953 11.125 1 81.75 34 ALA B CA 1
ATOM 2646 C C . ALA B 1 34 ? -11.328 -28.281 11.531 1 81.75 34 ALA B C 1
ATOM 2648 O O . ALA B 1 34 ? -10.477 -28.891 12.188 1 81.75 34 ALA B O 1
ATOM 2649 N N . ILE B 1 35 ? -11.203 -27.062 11.094 1 85.75 35 ILE B N 1
ATOM 2650 C CA . ILE B 1 35 ? -10.023 -26.281 11.453 1 85.75 35 ILE B CA 1
ATOM 2651 C C . ILE B 1 35 ? -9.977 -26.109 12.969 1 85.75 35 ILE B C 1
ATOM 2653 O O . ILE B 1 35 ? -8.938 -26.312 13.594 1 85.75 35 ILE B O 1
ATOM 2657 N N . SER B 1 36 ? -11.07 -25.719 13.547 1 87.38 36 SER B N 1
ATOM 2658 C CA . SER B 1 36 ? -11.156 -25.484 14.984 1 87.38 36 SER B CA 1
ATOM 2659 C C . SER B 1 36 ? -10.812 -26.75 15.766 1 87.38 36 SER B C 1
ATOM 2661 O O . SER B 1 36 ? -10.078 -26.703 16.75 1 87.38 36 SER B O 1
ATOM 2663 N N . GLN B 1 37 ? -11.297 -27.828 15.328 1 84.5 37 GLN B N 1
ATOM 2664 C CA . GLN B 1 37 ? -11.031 -29.109 15.977 1 84.5 37 GLN B CA 1
ATOM 2665 C C . GLN B 1 37 ? -9.547 -29.453 15.914 1 84.5 37 GLN B C 1
ATOM 2667 O O . GLN B 1 37 ? -8.961 -29.906 16.891 1 84.5 37 GLN B O 1
ATOM 2672 N N . SER B 1 38 ? -9.031 -29.25 14.742 1 84.44 38 SER B N 1
ATOM 2673 C CA . SER B 1 38 ? -7.609 -29.547 14.555 1 84.44 38 SER B CA 1
ATOM 2674 C C . SER B 1 38 ? -6.75 -28.719 15.516 1 84.44 38 SER B C 1
ATOM 2676 O O . SER B 1 38 ? -5.797 -29.234 16.094 1 84.44 38 SER B O 1
ATOM 2678 N N . ILE B 1 39 ? -7.125 -27.469 15.672 1 86.75 39 ILE B N 1
ATOM 2679 C CA . ILE B 1 39 ? -6.375 -26.578 16.547 1 86.75 39 ILE B CA 1
ATOM 2680 C C . ILE B 1 39 ? -6.551 -27.016 18 1 86.75 39 ILE B C 1
ATOM 2682 O O . ILE B 1 39 ? -5.586 -27.062 18.766 1 86.75 39 ILE B O 1
ATOM 2686 N N . SER B 1 40 ? -7.742 -27.328 18.344 1 86.75 40 SER B N 1
ATOM 2687 C CA . SER B 1 40 ? -8.016 -27.797 19.703 1 86.75 40 SER B CA 1
ATOM 2688 C C . SER B 1 40 ? -7.219 -29.047 20.031 1 86.75 40 SER B C 1
ATOM 2690 O O . SER B 1 40 ? -6.633 -29.156 21.109 1 86.75 40 SER B O 1
ATOM 2692 N N . VAL B 1 41 ? -7.234 -29.938 19.141 1 79.19 41 VAL B N 1
ATOM 2693 C CA . VAL B 1 41 ? -6.496 -31.188 19.328 1 79.19 41 VAL B CA 1
ATOM 2694 C C . VAL B 1 41 ? -5.008 -30.891 19.469 1 79.19 41 VAL B C 1
ATOM 2696 O O . VAL B 1 41 ? -4.332 -31.484 20.328 1 79.19 41 VAL B O 1
ATOM 2699 N N . LEU B 1 42 ? -4.508 -30.016 18.656 1 81.69 42 LEU B N 1
ATOM 2700 C CA . LEU B 1 42 ? -3.104 -29.625 18.703 1 81.69 42 LEU B CA 1
ATOM 2701 C C . LEU B 1 42 ? -2.762 -29 20.047 1 81.69 42 LEU B C 1
ATOM 2703 O O . LEU B 1 42 ? -1.769 -29.375 20.688 1 81.69 42 LEU B O 1
ATOM 2707 N N . GLU B 1 43 ? -3.58 -28.062 20.484 1 86.19 43 GLU B N 1
ATOM 2708 C CA . GLU B 1 43 ? -3.342 -27.375 21.75 1 86.19 43 GLU B CA 1
ATOM 2709 C C . GLU B 1 43 ? -3.438 -28.344 22.922 1 86.19 43 GLU B C 1
ATOM 2711 O O . GLU B 1 43 ? -2.652 -28.266 23.875 1 86.19 43 GLU B O 1
ATOM 2716 N N . GLU B 1 44 ? -4.336 -29.266 22.875 1 79.12 44 GLU B N 1
ATOM 2717 C CA . GLU B 1 44 ? -4.48 -30.281 23.906 1 79.12 44 GLU B CA 1
ATOM 2718 C C . GLU B 1 44 ? -3.258 -31.203 23.938 1 79.12 44 GLU B C 1
ATOM 2720 O O . GLU B 1 44 ? -2.758 -31.531 25.016 1 79.12 44 GLU B O 1
ATOM 2725 N N . ALA B 1 45 ? -2.875 -31.594 22.828 1 73.94 45 ALA B N 1
ATOM 2726 C CA . ALA B 1 45 ? -1.714 -32.469 22.734 1 73.94 45 ALA B CA 1
ATOM 2727 C C . ALA B 1 45 ? -0.467 -31.797 23.297 1 73.94 45 ALA B C 1
ATOM 2729 O O . ALA B 1 45 ? 0.367 -32.438 23.922 1 73.94 45 ALA B O 1
ATOM 2730 N N . LEU B 1 46 ? -0.382 -30.516 23.047 1 76.12 46 LEU B N 1
ATOM 2731 C CA . LEU B 1 46 ? 0.787 -29.766 23.484 1 76.12 46 LEU B CA 1
ATOM 2732 C C . LEU B 1 46 ? 0.617 -29.297 24.938 1 76.12 46 LEU B C 1
ATOM 2734 O O . LEU B 1 46 ? 1.594 -28.938 25.594 1 76.12 46 LEU B O 1
ATOM 2738 N N . GLY B 1 47 ? -0.592 -29.25 25.391 1 77.06 47 GLY B N 1
ATOM 2739 C CA . GLY B 1 47 ? -0.896 -28.781 26.734 1 77.06 47 GLY B CA 1
ATOM 2740 C C . GLY B 1 47 ? -0.775 -27.281 26.891 1 77.06 47 GLY B C 1
ATOM 2741 O O . GLY B 1 47 ? -0.574 -26.781 28 1 77.06 47 GLY B O 1
ATOM 2742 N N . ILE B 1 48 ? -0.694 -26.625 25.812 1 80 48 ILE B N 1
ATOM 2743 C CA . ILE B 1 48 ? -0.538 -25.188 25.828 1 80 48 ILE B CA 1
ATOM 2744 C C . ILE B 1 48 ? -1.447 -24.547 24.781 1 80 48 ILE B C 1
ATOM 2746 O O . ILE B 1 48 ? -1.638 -25.109 23.688 1 80 48 ILE B O 1
ATOM 2750 N N . ARG B 1 49 ? -1.982 -23.406 25.062 1 85.25 49 ARG B N 1
ATOM 2751 C CA . ARG B 1 49 ? -2.779 -22.641 24.094 1 85.25 49 ARG B CA 1
ATOM 2752 C C . ARG B 1 49 ? -1.886 -21.906 23.109 1 85.25 49 ARG B C 1
ATOM 2754 O O . ARG B 1 49 ? -0.905 -21.266 23.516 1 85.25 49 ARG B O 1
ATOM 2761 N N . LEU B 1 50 ? -2.252 -22.094 21.828 1 84.12 50 LEU B N 1
ATOM 2762 C CA . LEU B 1 50 ? -1.436 -21.484 20.797 1 84.12 50 LEU B CA 1
ATOM 2763 C C . LEU B 1 50 ? -2.111 -20.234 20.234 1 84.12 50 LEU B C 1
ATOM 2765 O O . LEU B 1 50 ? -1.444 -19.359 19.672 1 84.12 50 LEU B O 1
ATOM 2769 N N . LEU B 1 51 ? -3.404 -20.172 20.344 1 85.75 51 LEU B N 1
ATOM 2770 C CA . LEU B 1 51 ? -4.164 -19.078 19.781 1 85.75 51 LEU B CA 1
ATOM 2771 C C . LEU B 1 51 ? -5.039 -18.406 20.828 1 85.75 51 LEU B C 1
ATOM 2773 O O . LEU B 1 51 ? -5.602 -19.094 21.703 1 85.75 51 LEU B O 1
ATOM 2777 N N . ASN B 1 52 ? -4.91 -17.094 20.828 1 77.12 52 ASN B N 1
ATOM 2778 C CA . ASN B 1 52 ? -5.922 -16.328 21.531 1 77.12 52 ASN B CA 1
ATOM 2779 C C . ASN B 1 52 ? -7.156 -16.078 20.672 1 77.12 52 ASN B C 1
ATOM 2781 O O . ASN B 1 52 ? -7.047 -15.539 19.562 1 77.12 52 ASN B O 1
ATOM 2785 N N . ARG B 1 53 ? -8.195 -16.641 21.094 1 68.81 53 ARG B N 1
ATOM 2786 C CA . ARG B 1 53 ? -9.438 -16.547 20.328 1 68.81 53 ARG B CA 1
ATOM 2787 C C . ARG B 1 53 ? -10.391 -15.539 20.953 1 68.81 53 ARG B C 1
ATOM 2789 O O . ARG B 1 53 ? -10.688 -15.625 22.156 1 68.81 53 ARG B O 1
ATOM 2796 N N . THR B 1 54 ? -10.367 -14.406 20.375 1 57.12 54 THR B N 1
ATOM 2797 C CA . THR B 1 54 ? -11.484 -13.547 20.766 1 57.12 54 THR B CA 1
ATOM 2798 C C . THR B 1 54 ? -12.555 -13.539 19.672 1 57.12 54 THR B C 1
ATOM 2800 O O . THR B 1 54 ? -12.352 -14.094 18.594 1 57.12 54 THR B O 1
ATOM 2803 N N . THR B 1 55 ? -13.789 -13.094 19.969 1 53.59 55 THR B N 1
ATOM 2804 C CA . THR B 1 55 ? -14.898 -13 19.031 1 53.59 55 THR B CA 1
ATOM 2805 C C . THR B 1 55 ? -14.508 -12.18 17.812 1 53.59 55 THR B C 1
ATOM 2807 O O . THR B 1 55 ? -15.148 -12.273 16.75 1 53.59 55 THR B O 1
ATOM 2810 N N . ARG B 1 56 ? -13.398 -11.391 17.953 1 52.03 56 ARG B N 1
ATOM 2811 C CA . ARG B 1 56 ? -13.164 -10.445 16.875 1 52.03 56 ARG B CA 1
ATOM 2812 C C . ARG B 1 56 ? -11.789 -10.648 16.25 1 52.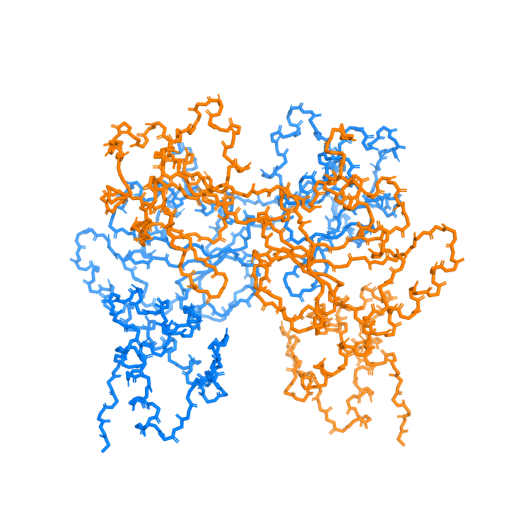03 56 ARG B C 1
ATOM 2814 O O . ARG B 1 56 ? -11.516 -10.148 15.164 1 52.03 56 ARG B O 1
ATOM 2821 N N . SER B 1 57 ? -10.891 -11.453 16.953 1 61.19 57 SER B N 1
ATOM 2822 C CA . SER B 1 57 ? -9.555 -11.562 16.375 1 61.19 57 SER B CA 1
ATOM 2823 C C . SER B 1 57 ? -8.867 -12.859 16.812 1 61.19 57 SER B C 1
ATOM 2825 O O . SER B 1 57 ? -9.188 -13.414 17.859 1 61.19 57 SER B O 1
ATOM 2827 N N . VAL B 1 58 ? -8.156 -13.477 15.812 1 72.25 58 VAL B N 1
ATOM 2828 C CA . VAL B 1 58 ? -7.309 -14.625 16.109 1 72.25 58 VAL B CA 1
ATOM 2829 C C . VAL B 1 58 ? -5.84 -14.211 16.062 1 72.25 58 VAL B C 1
ATOM 2831 O O . VAL B 1 58 ? -5.371 -13.672 15.062 1 72.25 58 VAL B O 1
ATOM 2834 N N . ALA B 1 59 ? -5.23 -14.203 17.266 1 76.38 59 ALA B N 1
ATOM 2835 C CA . ALA B 1 59 ? -3.801 -13.922 17.328 1 76.38 59 ALA B CA 1
ATOM 2836 C C . ALA B 1 59 ? -3.059 -15.031 18.062 1 76.38 59 ALA B C 1
ATOM 2838 O O . ALA B 1 59 ? -3.605 -15.656 18.984 1 76.38 59 ALA B O 1
ATOM 2839 N N . PRO B 1 60 ? -1.806 -15.305 17.609 1 78.88 60 PRO B N 1
ATOM 2840 C CA . PRO B 1 60 ? -1.032 -16.312 18.344 1 78.88 60 PRO B CA 1
ATOM 2841 C C . PRO B 1 60 ? -0.692 -15.867 19.766 1 78.88 60 PRO B C 1
ATOM 2843 O O . PRO B 1 60 ? -0.495 -14.672 20.016 1 78.88 60 PRO B O 1
ATOM 2846 N N . THR B 1 61 ? -0.721 -16.812 20.688 1 75.75 61 THR B N 1
ATOM 2847 C CA . THR B 1 61 ? -0.151 -16.594 22.016 1 75.75 61 THR B CA 1
ATOM 2848 C C . THR B 1 61 ? 1.367 -16.469 21.938 1 75.75 61 THR B C 1
ATOM 2850 O O . THR B 1 61 ? 1.95 -16.578 20.859 1 75.75 61 THR B O 1
ATOM 2853 N N . GLU B 1 62 ? 1.942 -16.156 23.016 1 72.75 62 GLU B N 1
ATOM 2854 C CA . GLU B 1 62 ? 3.402 -16.141 23.047 1 72.75 62 GLU B CA 1
ATOM 2855 C C . GLU B 1 62 ? 3.973 -17.5 22.641 1 72.75 62 GLU B C 1
ATOM 2857 O O . GLU B 1 62 ? 4.926 -17.562 21.859 1 72.75 62 GLU B O 1
ATOM 2862 N N . ALA B 1 63 ? 3.3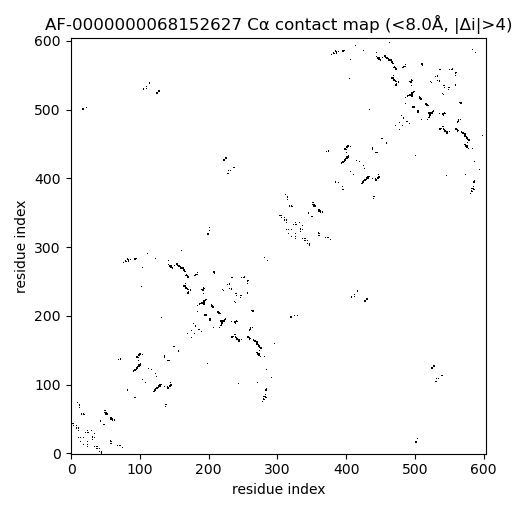85 -18.453 23.203 1 76.69 63 ALA B N 1
ATOM 2863 C CA . ALA B 1 63 ? 3.789 -19.797 22.844 1 76.69 63 ALA B CA 1
ATOM 2864 C C . ALA B 1 63 ? 3.553 -20.062 21.344 1 76.69 63 ALA B C 1
ATOM 2866 O O . ALA B 1 63 ? 4.371 -20.703 20.688 1 76.69 63 ALA B O 1
ATOM 2867 N N . GLY B 1 64 ? 2.412 -19.547 20.859 1 79 64 GLY B N 1
ATOM 2868 C CA . GLY B 1 64 ? 2.109 -19.656 19.438 1 79 64 GLY B CA 1
ATOM 2869 C C . GLY B 1 64 ? 3.125 -18.969 18.562 1 79 64 GLY B C 1
ATOM 2870 O O . GLY B 1 64 ? 3.541 -19.516 17.531 1 79 64 GLY B O 1
ATOM 2871 N N . GLU B 1 65 ? 3.521 -17.844 19.031 1 77.44 65 GLU B N 1
ATOM 2872 C CA . GLU B 1 65 ? 4.516 -17.094 18.266 1 77.44 65 GLU B CA 1
ATOM 2873 C C . GLU B 1 65 ? 5.855 -17.828 18.234 1 77.44 65 GLU B C 1
ATOM 2875 O O . GLU B 1 65 ? 6.516 -17.891 17.203 1 77.44 65 GLU B O 1
ATOM 2880 N N . GLN B 1 66 ? 6.195 -18.359 19.359 1 73.56 66 GLN B N 1
ATOM 2881 C CA . GLN B 1 66 ? 7.438 -19.109 19.453 1 73.56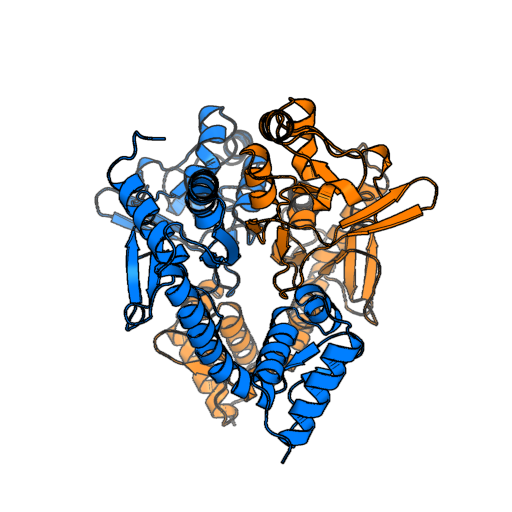 66 GLN B CA 1
ATOM 2882 C C . GLN B 1 66 ? 7.398 -20.328 18.531 1 73.56 66 GLN B C 1
ATOM 2884 O O . GLN B 1 66 ? 8.383 -20.625 17.844 1 73.56 66 GLN B O 1
ATOM 2889 N N . LEU B 1 67 ? 6.32 -20.953 18.562 1 76.12 67 LEU B N 1
ATOM 2890 C CA . LEU B 1 67 ? 6.176 -22.109 17.703 1 76.12 67 LEU B CA 1
ATOM 2891 C C . LEU B 1 67 ? 6.23 -21.719 16.234 1 76.12 67 LEU B C 1
ATOM 2893 O O . LEU B 1 67 ? 6.887 -22.375 15.422 1 76.12 67 LEU B O 1
ATOM 2897 N N . LEU B 1 68 ? 5.586 -20.641 15.953 1 79.94 68 LEU B N 1
ATOM 2898 C CA . LEU B 1 68 ? 5.531 -20.172 14.57 1 79.94 68 LEU B CA 1
ATOM 2899 C C . LEU B 1 68 ? 6.926 -19.844 14.047 1 79.94 68 LEU B C 1
ATOM 2901 O O . LEU B 1 68 ? 7.25 -20.125 12.891 1 79.94 68 LEU B O 1
ATOM 2905 N N . GLU B 1 69 ? 7.699 -19.359 14.859 1 71.81 69 GLU B N 1
ATOM 2906 C CA . GLU B 1 69 ? 9.055 -18.969 14.492 1 71.81 69 GLU B CA 1
ATOM 2907 C C . GLU B 1 69 ? 9.852 -20.172 14 1 71.81 69 GLU B C 1
ATOM 2909 O O . GLU B 1 69 ? 10.664 -20.047 13.078 1 71.81 69 GLU B O 1
ATOM 2914 N N . ARG B 1 70 ? 9.555 -21.219 14.547 1 70.25 70 ARG B N 1
ATOM 2915 C CA . ARG B 1 70 ? 10.289 -22.422 14.18 1 70.25 70 ARG B CA 1
ATOM 2916 C C . ARG B 1 70 ? 9.523 -23.234 13.125 1 70.25 70 ARG B C 1
ATOM 2918 O O . ARG B 1 70 ? 10.133 -23.906 12.289 1 70.25 70 ARG B O 1
ATOM 2925 N N . LEU B 1 71 ? 8.242 -23.109 13.172 1 74.69 71 LEU B N 1
ATOM 2926 C CA . LEU B 1 71 ? 7.379 -23.891 12.305 1 74.69 71 LEU B CA 1
ATOM 2927 C C . LEU B 1 71 ? 7.434 -23.375 10.867 1 74.69 71 LEU B C 1
ATOM 2929 O O . LEU B 1 71 ? 7.484 -24.172 9.922 1 74.69 71 LEU B O 1
ATOM 2933 N N . ARG B 1 72 ? 7.496 -22.172 10.742 1 74.06 72 ARG B N 1
ATOM 2934 C CA . ARG B 1 72 ? 7.391 -21.578 9.414 1 74.06 72 ARG B CA 1
ATOM 2935 C C . ARG B 1 72 ? 8.562 -21.984 8.539 1 74.06 72 ARG B C 1
ATOM 2937 O O . ARG B 1 72 ? 8.375 -22.484 7.43 1 74.06 72 ARG B O 1
ATOM 2944 N N . PRO B 1 73 ? 9.75 -21.875 9.109 1 67.06 73 PRO B N 1
ATOM 2945 C CA . PRO B 1 73 ? 10.867 -22.344 8.273 1 67.06 73 PRO B CA 1
ATOM 2946 C C . PRO B 1 73 ? 10.781 -23.828 7.953 1 67.06 73 PRO B C 1
ATOM 2948 O O . PRO B 1 73 ? 11.125 -24.25 6.844 1 67.06 73 PRO B O 1
ATOM 2951 N N . ALA B 1 74 ? 10.312 -24.547 8.883 1 68.06 74 ALA B N 1
ATOM 2952 C CA . ALA B 1 74 ? 10.219 -25.984 8.68 1 68.06 74 ALA B CA 1
ATOM 2953 C C . ALA B 1 74 ? 9.172 -26.312 7.621 1 68.06 74 ALA B C 1
ATOM 2955 O O . ALA B 1 74 ? 9.406 -27.156 6.746 1 68.06 74 ALA B O 1
ATOM 2956 N N . LEU B 1 75 ? 8.086 -25.719 7.68 1 69.5 75 LEU B N 1
ATOM 2957 C CA . LEU B 1 75 ? 7.039 -25.938 6.695 1 69.5 75 LEU B CA 1
ATOM 2958 C C . LEU B 1 75 ? 7.484 -25.484 5.312 1 69.5 75 LEU B C 1
ATOM 2960 O O . LEU B 1 75 ? 7.16 -26.125 4.305 1 69.5 75 LEU B O 1
ATOM 2964 N N . TYR B 1 76 ? 8.148 -24.469 5.34 1 68 76 TYR B N 1
ATOM 2965 C CA . TYR B 1 76 ? 8.719 -23.984 4.086 1 68 76 TYR B CA 1
ATOM 2966 C C . TYR B 1 76 ? 9.648 -25.016 3.471 1 68 76 TYR B C 1
ATOM 2968 O O . TYR B 1 76 ? 9.594 -25.281 2.264 1 68 76 TYR B O 1
ATOM 2976 N N . GLU B 1 77 ? 10.414 -25.578 4.32 1 65.25 77 GLU B N 1
ATOM 2977 C CA . GLU B 1 77 ? 11.336 -26.609 3.846 1 65.25 77 GLU B CA 1
ATOM 2978 C C . GLU B 1 77 ? 10.57 -27.797 3.273 1 65.25 77 GLU B C 1
ATOM 2980 O O . GLU B 1 77 ? 10.977 -28.359 2.254 1 65.25 77 GLU B O 1
ATOM 2985 N N . ILE B 1 78 ? 9.539 -28.125 3.889 1 62.78 78 ILE B N 1
ATOM 2986 C CA . ILE B 1 78 ? 8.727 -29.234 3.422 1 62.78 78 ILE B CA 1
ATOM 2987 C C . ILE B 1 78 ? 8.102 -28.891 2.072 1 62.78 78 ILE B C 1
ATOM 2989 O O . ILE B 1 78 ? 8.148 -29.688 1.136 1 62.78 78 ILE B O 1
ATOM 2993 N N . ARG B 1 79 ? 7.566 -27.766 1.945 1 62.53 79 ARG B N 1
ATOM 2994 C CA . ARG B 1 79 ? 6.949 -27.328 0.696 1 62.53 79 ARG B CA 1
ATOM 2995 C C . ARG B 1 79 ? 7.969 -27.312 -0.438 1 62.53 79 ARG B C 1
ATOM 2997 O O . ARG B 1 79 ? 7.676 -27.75 -1.554 1 62.53 79 ARG B O 1
ATOM 3004 N N . THR B 1 80 ? 9.039 -26.844 -0.073 1 62.56 80 THR B N 1
ATOM 3005 C CA . THR B 1 80 ? 10.102 -26.766 -1.072 1 62.56 80 THR B CA 1
ATOM 3006 C C . THR B 1 80 ? 10.547 -28.156 -1.512 1 62.56 80 THR B C 1
ATOM 3008 O O . THR B 1 80 ? 10.805 -28.375 -2.695 1 62.56 80 THR B O 1
ATOM 3011 N N . ALA B 1 81 ? 10.617 -29 -0.576 1 59.84 81 ALA B N 1
ATOM 3012 C CA . ALA B 1 81 ? 11 -30.359 -0.894 1 59.84 81 ALA B CA 1
ATOM 3013 C C . ALA B 1 81 ? 9.984 -31.016 -1.826 1 59.84 81 ALA B C 1
ATOM 3015 O O . ALA B 1 81 ? 10.359 -31.719 -2.771 1 59.84 81 ALA B O 1
ATOM 3016 N N . VAL B 1 82 ? 8.773 -30.828 -1.528 1 59.59 82 VAL B N 1
ATOM 3017 C CA . VAL B 1 82 ? 7.711 -31.375 -2.369 1 59.59 82 VAL B CA 1
ATOM 3018 C C . VAL B 1 82 ? 7.773 -30.734 -3.756 1 59.59 82 VAL B C 1
ATOM 3020 O O . VAL B 1 82 ? 7.621 -31.422 -4.77 1 59.59 82 VAL B O 1
ATOM 3023 N N . ASP B 1 83 ? 7.941 -29.484 -3.771 1 60.97 83 ASP B N 1
ATOM 3024 C CA . ASP B 1 83 ? 8.031 -28.75 -5.031 1 60.97 83 ASP B CA 1
ATOM 3025 C C . ASP B 1 83 ? 9.25 -29.188 -5.84 1 60.97 83 ASP B C 1
ATOM 3027 O O . ASP B 1 83 ? 9.203 -29.234 -7.07 1 60.97 83 ASP B O 1
ATOM 3031 N N . ASP B 1 84 ? 10.25 -29.5 -5.109 1 58.22 84 ASP B N 1
ATOM 3032 C CA . ASP B 1 84 ? 11.445 -30.016 -5.766 1 58.22 84 ASP B CA 1
ATOM 3033 C C . ASP B 1 84 ? 11.148 -31.312 -6.516 1 58.22 84 ASP B C 1
ATOM 3035 O O . ASP B 1 84 ? 11.719 -31.562 -7.578 1 58.22 84 ASP B O 1
ATOM 3039 N N . LEU B 1 85 ? 10.281 -32.031 -5.902 1 57.69 85 LEU B N 1
ATOM 3040 C CA . LEU B 1 85 ? 9.891 -33.25 -6.613 1 57.69 85 LEU B CA 1
ATOM 3041 C C . LEU B 1 85 ? 9.219 -32.938 -7.938 1 57.69 85 LEU B C 1
ATOM 3043 O O . LEU B 1 85 ? 9.297 -33.688 -8.898 1 57.69 85 LEU B O 1
ATOM 3047 N N . ASN B 1 86 ? 8.672 -31.75 -7.945 1 55.97 86 ASN B N 1
ATOM 3048 C CA . ASN B 1 86 ? 8.062 -31.266 -9.18 1 55.97 86 ASN B CA 1
ATOM 3049 C C . ASN B 1 86 ? 9.117 -30.953 -10.234 1 55.97 86 ASN B C 1
ATOM 3051 O O . ASN B 1 86 ? 8.812 -30.906 -11.43 1 55.97 86 ASN B O 1
ATOM 3055 N N . GLN B 1 87 ? 10.297 -30.688 -9.773 1 55.5 87 GLN B N 1
ATOM 3056 C CA . GLN B 1 87 ? 11.414 -30.484 -10.688 1 55.5 87 GLN B CA 1
ATOM 3057 C C . GLN B 1 87 ? 11.562 -31.656 -11.648 1 55.5 87 GLN B C 1
ATOM 3059 O O . GLN B 1 87 ? 12.109 -31.516 -12.742 1 55.5 87 GLN B O 1
ATOM 3064 N N . LEU B 1 88 ? 11.102 -32.75 -11.203 1 52.56 88 LEU B N 1
ATOM 3065 C CA . LEU B 1 88 ? 11.211 -33.938 -12.031 1 52.56 88 LEU B CA 1
ATOM 3066 C C . LEU B 1 88 ? 10.18 -33.906 -13.156 1 52.56 88 LEU B C 1
ATOM 3068 O O . LEU B 1 88 ? 10.273 -34.688 -14.109 1 52.56 88 LEU B O 1
ATOM 3072 N N . ARG B 1 89 ? 9.367 -32.938 -13 1 56.81 89 ARG B N 1
ATOM 3073 C CA . ARG B 1 89 ? 8.391 -32.781 -14.07 1 56.81 89 ARG B CA 1
ATOM 3074 C C . ARG B 1 89 ? 8.953 -31.922 -15.203 1 56.81 89 ARG B C 1
ATOM 3076 O O . ARG B 1 89 ? 9.859 -31.109 -14.984 1 56.81 89 ARG B O 1
ATOM 3083 N N . GLU B 1 90 ? 8.633 -32.094 -16.438 1 61.44 90 GLU B N 1
ATOM 3084 C CA . GLU B 1 90 ? 9.07 -31.375 -17.625 1 61.44 90 GLU B CA 1
ATOM 3085 C C . GLU B 1 90 ? 8.68 -29.906 -17.547 1 61.44 90 GLU B C 1
ATOM 3087 O O . GLU B 1 90 ? 9.398 -29.047 -18.047 1 61.44 90 GLU B O 1
ATOM 3092 N N . ARG B 1 91 ? 7.531 -29.719 -16.891 1 76.44 91 ARG B N 1
ATOM 3093 C CA . ARG B 1 91 ? 7.078 -28.328 -16.781 1 76.44 91 ARG B CA 1
ATOM 3094 C C . ARG B 1 91 ? 7.035 -27.875 -15.32 1 76.44 91 ARG B C 1
ATOM 3096 O O . ARG B 1 91 ? 6.449 -28.562 -14.477 1 76.44 91 ARG B O 1
ATOM 3103 N N . PRO B 1 92 ? 7.738 -26.734 -15.078 1 81.06 92 PRO B N 1
ATOM 3104 C CA . PRO B 1 92 ? 7.727 -26.266 -13.688 1 81.06 92 PRO B CA 1
ATOM 3105 C C . PRO B 1 92 ? 6.32 -25.953 -13.188 1 81.06 92 PRO B C 1
ATOM 3107 O O . PRO B 1 92 ? 5.477 -25.469 -13.953 1 81.06 92 PRO B O 1
ATOM 3110 N N . SER B 1 93 ? 6.035 -26.359 -11.953 1 81 93 SER B N 1
ATOM 3111 C CA . SER B 1 93 ? 4.785 -26.047 -11.266 1 81 93 SER B CA 1
ATOM 3112 C C . SER B 1 93 ? 5.035 -25.641 -9.82 1 81 93 SER B C 1
ATOM 3114 O O . SER B 1 93 ? 6.145 -25.797 -9.312 1 81 93 SER B O 1
ATOM 3116 N N . GLY B 1 94 ? 4.031 -25 -9.242 1 85.12 94 GLY B N 1
ATOM 3117 C CA . GLY B 1 94 ? 4.16 -24.562 -7.859 1 85.12 94 GLY B CA 1
ATOM 3118 C C . GLY B 1 94 ? 3.879 -23.078 -7.672 1 85.12 94 GLY B C 1
ATOM 3119 O O . GLY B 1 94 ? 3.311 -22.438 -8.555 1 85.12 94 GLY B O 1
ATOM 3120 N N . THR B 1 95 ? 4.242 -22.641 -6.453 1 87.25 95 THR B N 1
ATOM 3121 C CA . THR B 1 95 ? 3.938 -21.25 -6.121 1 87.25 95 THR B CA 1
ATOM 3122 C C . THR B 1 95 ? 5.211 -20.484 -5.758 1 87.25 95 THR B C 1
ATOM 3124 O O . THR B 1 95 ? 6.059 -21 -5.027 1 87.25 95 THR B O 1
ATOM 3127 N N . VAL B 1 96 ? 5.34 -19.344 -6.387 1 91.75 96 VAL B N 1
ATOM 3128 C CA . VAL B 1 96 ? 6.406 -18.406 -6.035 1 91.75 96 VAL B CA 1
ATOM 3129 C C . VAL B 1 96 ? 5.832 -17.234 -5.246 1 91.75 96 VAL B C 1
ATOM 3131 O O . VAL B 1 96 ? 4.945 -16.531 -5.727 1 91.75 96 VAL B O 1
ATOM 3134 N N . ARG B 1 97 ? 6.328 -17.109 -4.051 1 92.19 97 ARG B N 1
ATOM 3135 C CA . ARG B 1 97 ? 5.879 -16.016 -3.193 1 92.19 97 ARG B CA 1
ATOM 3136 C C . ARG B 1 97 ? 6.984 -14.984 -3.004 1 92.19 97 ARG B C 1
ATOM 3138 O O . ARG B 1 97 ? 8.07 -15.312 -2.523 1 92.19 97 ARG B O 1
ATOM 3145 N N . ILE B 1 98 ? 6.621 -13.711 -3.336 1 93.62 98 ILE B N 1
ATOM 3146 C CA . ILE B 1 98 ? 7.648 -12.68 -3.293 1 93.62 98 ILE B CA 1
ATOM 3147 C C . ILE B 1 98 ? 7.141 -11.477 -2.496 1 93.62 98 ILE B C 1
ATOM 3149 O O . ILE B 1 98 ? 6.012 -11.016 -2.703 1 93.62 98 ILE B O 1
ATOM 3153 N N . ASN B 1 99 ? 7.914 -11 -1.6 1 91.62 99 ASN B N 1
ATOM 3154 C CA . ASN B 1 99 ? 7.68 -9.742 -0.902 1 91.62 99 ASN B CA 1
ATOM 3155 C C . ASN B 1 99 ? 8.461 -8.594 -1.534 1 91.62 99 ASN B C 1
ATOM 3157 O O . ASN B 1 99 ? 9.664 -8.727 -1.799 1 91.62 99 ASN B O 1
ATOM 3161 N N . ALA B 1 100 ? 7.801 -7.531 -1.806 1 92.5 100 ALA B N 1
ATOM 3162 C CA . ALA B 1 100 ? 8.484 -6.418 -2.457 1 92.5 100 ALA B CA 1
ATOM 3163 C C . ALA B 1 100 ? 7.879 -5.082 -2.043 1 92.5 100 ALA B C 1
ATOM 3165 O O . ALA B 1 100 ? 6.668 -4.98 -1.836 1 92.5 100 ALA B O 1
ATOM 3166 N N . PRO B 1 101 ? 8.766 -4.039 -2.004 1 90.44 101 PRO B N 1
ATOM 3167 C CA . PRO B 1 101 ? 8.195 -2.697 -1.845 1 90.44 101 PRO B CA 1
ATOM 3168 C C . PRO B 1 101 ? 7.293 -2.301 -3.008 1 90.44 101 PRO B C 1
ATOM 3170 O O . PRO B 1 101 ? 7.457 -2.801 -4.121 1 90.44 101 PRO B O 1
ATOM 3173 N N . GLY B 1 102 ? 6.383 -1.403 -2.768 1 91.44 102 GLY B N 1
ATOM 3174 C CA . GLY B 1 102 ? 5.387 -0.962 -3.732 1 91.44 102 GLY B CA 1
ATOM 3175 C C . GLY B 1 102 ? 5.98 -0.587 -5.078 1 91.44 102 GLY B C 1
ATOM 3176 O O . GLY B 1 102 ? 5.609 -1.153 -6.105 1 91.44 102 GLY B O 1
ATOM 3177 N N . PRO B 1 103 ? 6.906 0.305 -5.094 1 91.94 103 PRO B N 1
ATOM 3178 C CA . PRO B 1 103 ? 7.465 0.758 -6.371 1 91.94 103 PRO B CA 1
ATOM 3179 C C . PRO B 1 103 ? 8.125 -0.37 -7.156 1 91.94 103 PRO B C 1
ATOM 3181 O O . PRO B 1 103 ? 8.008 -0.422 -8.383 1 91.94 103 PRO B O 1
ATOM 3184 N N . ALA B 1 104 ? 8.812 -1.242 -6.457 1 93 104 ALA B N 1
ATOM 3185 C CA . ALA B 1 104 ? 9.422 -2.381 -7.133 1 93 104 ALA B CA 1
ATOM 3186 C C . ALA B 1 104 ? 8.359 -3.309 -7.719 1 93 104 ALA B C 1
ATOM 3188 O O . ALA B 1 104 ? 8.508 -3.803 -8.844 1 93 104 ALA B O 1
ATOM 3189 N N . ALA B 1 105 ? 7.363 -3.557 -6.93 1 94.62 105 ALA B N 1
ATOM 3190 C CA . ALA B 1 105 ? 6.266 -4.395 -7.402 1 94.62 105 ALA B CA 1
ATOM 3191 C C . ALA B 1 105 ? 5.562 -3.76 -8.602 1 94.62 105 ALA B C 1
ATOM 3193 O O . ALA B 1 105 ? 5.34 -4.418 -9.617 1 94.62 105 ALA B O 1
ATOM 3194 N N . ASP B 1 106 ? 5.34 -2.5 -8.531 1 94.69 106 ASP B N 1
ATOM 3195 C CA . ASP B 1 106 ? 4.57 -1.774 -9.539 1 94.69 106 ASP B CA 1
ATOM 3196 C C . ASP B 1 106 ? 5.293 -1.759 -10.883 1 94.69 106 ASP B C 1
ATOM 3198 O O . ASP B 1 106 ? 4.695 -2.045 -11.914 1 94.69 106 ASP B O 1
ATOM 3202 N N . HIS B 1 107 ? 6.543 -1.504 -10.867 1 93.81 107 HIS B N 1
ATOM 3203 C CA . HIS B 1 107 ? 7.18 -1.084 -12.109 1 93.81 107 HIS B CA 1
ATOM 3204 C C . HIS B 1 107 ? 8.117 -2.162 -12.641 1 93.81 107 HIS B C 1
ATOM 3206 O O . HIS B 1 107 ? 8.531 -2.115 -13.797 1 93.81 107 HIS B O 1
ATOM 3212 N N . VAL B 1 108 ? 8.422 -3.127 -11.773 1 93.5 108 VAL B N 1
ATOM 3213 C CA . VAL B 1 108 ? 9.383 -4.117 -12.242 1 93.5 108 VAL B CA 1
ATOM 3214 C C . VAL B 1 108 ? 8.797 -5.52 -12.086 1 93.5 108 VAL B C 1
ATOM 3216 O O . VAL B 1 108 ? 8.547 -6.207 -13.086 1 93.5 108 VAL B O 1
ATOM 3219 N N . LEU B 1 109 ? 8.414 -5.887 -10.906 1 94.62 109 LEU B N 1
ATOM 3220 C CA . LEU B 1 109 ? 8.062 -7.266 -10.594 1 94.62 109 LEU B CA 1
ATOM 3221 C C . LEU B 1 109 ? 6.758 -7.664 -11.281 1 94.62 109 LEU B C 1
ATOM 3223 O O . LEU B 1 109 ? 6.656 -8.75 -11.844 1 94.62 109 LEU B O 1
ATOM 3227 N N . CYS B 1 110 ? 5.738 -6.82 -11.234 1 95.25 110 CYS B N 1
ATOM 3228 C CA . CYS B 1 110 ? 4.441 -7.152 -11.812 1 95.25 110 CYS B CA 1
ATOM 3229 C C . CYS B 1 110 ? 4.551 -7.32 -13.328 1 95.25 110 CYS B C 1
ATOM 3231 O O . CYS B 1 110 ? 4.191 -8.367 -13.867 1 95.25 110 CYS B O 1
ATOM 3233 N N . PRO B 1 111 ? 5.121 -6.344 -13.992 1 94.38 111 PRO B N 1
ATOM 3234 C CA . PRO B 1 111 ? 5.258 -6.531 -15.438 1 94.38 111 PRO B CA 1
ATOM 3235 C C . PRO B 1 111 ? 6.016 -7.809 -15.805 1 94.38 111 PRO B C 1
ATOM 3237 O O . PRO B 1 111 ? 5.602 -8.539 -16.703 1 94.38 111 PRO B O 1
ATOM 3240 N N . LEU B 1 112 ? 7.047 -8.062 -15.062 1 93.81 112 LEU B N 1
ATOM 3241 C CA . LEU B 1 112 ? 7.824 -9.273 -15.297 1 93.81 112 LEU B CA 1
ATOM 3242 C C . LEU B 1 112 ? 6.988 -10.516 -15.031 1 93.81 112 LEU B C 1
ATOM 3244 O O . LEU B 1 112 ? 7.012 -11.469 -15.82 1 93.81 112 LEU B O 1
ATOM 3248 N N . THR B 1 113 ? 6.273 -10.523 -13.984 1 95.75 113 THR B N 1
ATOM 3249 C CA . THR B 1 113 ? 5.473 -11.672 -13.555 1 95.75 113 THR B CA 1
ATOM 3250 C C . THR B 1 113 ? 4.367 -11.961 -14.562 1 95.75 113 THR B C 1
ATOM 3252 O O . THR B 1 113 ? 4.105 -13.117 -14.891 1 95.75 113 THR B O 1
ATOM 3255 N N . PHE B 1 114 ? 3.725 -10.875 -15.055 1 95.75 114 PHE B N 1
ATOM 3256 C CA . PHE B 1 114 ? 2.625 -11.062 -15.992 1 95.75 114 PHE B CA 1
ATOM 3257 C C . PHE B 1 114 ? 3.102 -11.766 -17.25 1 95.75 114 PHE B C 1
ATOM 3259 O O . PHE B 1 114 ? 2.457 -12.711 -17.734 1 95.75 114 PHE B O 1
ATOM 3266 N N . GLU B 1 115 ? 4.234 -11.414 -17.75 1 94.12 115 GLU B N 1
ATOM 3267 C CA . GLU B 1 115 ? 4.801 -12.031 -18.938 1 94.12 115 GLU B CA 1
ATOM 3268 C C . GLU B 1 115 ? 5.289 -13.445 -18.641 1 94.12 115 GLU B C 1
ATOM 3270 O O . GLU B 1 115 ? 5.09 -14.359 -19.453 1 94.12 115 GLU B O 1
ATOM 3275 N N . PHE B 1 116 ? 5.938 -13.648 -17.531 1 95.12 116 PHE B N 1
ATOM 3276 C CA . PHE B 1 116 ? 6.422 -14.953 -17.109 1 95.12 116 PHE B CA 1
ATOM 3277 C C . PHE B 1 116 ? 5.281 -15.961 -17.047 1 95.12 116 PHE B C 1
ATOM 3279 O O . PHE B 1 116 ? 5.438 -17.109 -17.5 1 95.12 116 PHE B O 1
ATOM 3286 N N . MET B 1 117 ? 4.16 -15.492 -16.547 1 94.81 117 MET B N 1
ATOM 3287 C CA . MET B 1 117 ? 3.029 -16.391 -16.328 1 94.81 117 MET B CA 1
ATOM 3288 C C . MET B 1 117 ? 2.398 -16.812 -17.641 1 94.81 117 MET B C 1
ATOM 3290 O O . MET B 1 117 ? 1.682 -17.812 -17.703 1 94.81 117 MET B O 1
ATOM 3294 N N . LYS B 1 118 ? 2.58 -16.062 -18.688 1 92.12 118 LYS B N 1
ATOM 3295 C CA . LYS B 1 118 ? 2.135 -16.469 -20.016 1 92.12 118 LYS B CA 1
ATOM 3296 C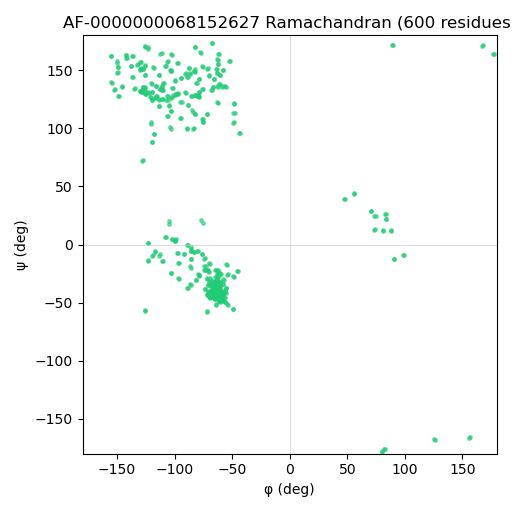 C . LYS B 1 118 ? 2.928 -17.672 -20.516 1 92.12 118 LYS B C 1
ATOM 3298 O O . LYS B 1 118 ? 2.395 -18.516 -21.234 1 92.12 118 LYS B O 1
ATOM 3303 N N . ILE B 1 119 ? 4.18 -17.734 -20.094 1 91.31 119 ILE B N 1
ATOM 3304 C CA . ILE B 1 119 ? 5.105 -18.766 -20.562 1 91.31 119 ILE B CA 1
ATOM 3305 C C . ILE B 1 119 ? 4.953 -20.016 -19.688 1 91.31 119 ILE B C 1
ATOM 3307 O O . ILE B 1 119 ? 5.062 -21.141 -20.188 1 91.31 119 ILE B O 1
ATOM 3311 N N . TYR B 1 120 ? 4.68 -19.812 -18.453 1 91.94 120 TYR B N 1
ATOM 3312 C CA . TYR B 1 120 ? 4.602 -20.938 -17.516 1 91.94 120 TYR B CA 1
ATOM 3313 C C . TYR B 1 120 ? 3.217 -21.016 -16.891 1 91.94 120 TYR B C 1
ATOM 3315 O O . TYR B 1 120 ? 3.018 -20.609 -15.75 1 91.94 120 TYR B O 1
ATOM 3323 N N . PRO B 1 121 ? 2.305 -21.672 -17.453 1 89.62 121 PRO B N 1
ATOM 3324 C CA . PRO B 1 121 ? 0.897 -21.656 -17.047 1 89.62 121 PRO B CA 1
ATOM 3325 C C . PRO B 1 121 ? 0.644 -22.438 -15.766 1 89.62 121 PRO B C 1
ATOM 3327 O O . PRO B 1 121 ? -0.409 -22.281 -15.141 1 89.62 121 PRO B O 1
ATOM 3330 N N . ASP B 1 122 ? 1.615 -23.234 -15.305 1 88.44 122 ASP B N 1
ATOM 3331 C CA . ASP B 1 122 ? 1.375 -24.078 -14.141 1 88.44 122 ASP B CA 1
ATOM 3332 C C . ASP B 1 122 ? 2.018 -23.484 -12.891 1 88.44 122 ASP B C 1
ATOM 3334 O O . ASP B 1 122 ? 2.016 -24.094 -11.828 1 88.44 122 ASP B O 1
ATOM 3338 N N . VAL B 1 123 ? 2.576 -22.297 -13.016 1 90.25 123 VAL B N 1
ATOM 3339 C CA . VAL B 1 123 ? 3.199 -21.625 -11.883 1 90.25 123 VAL B CA 1
ATOM 3340 C C . VAL B 1 123 ? 2.252 -20.562 -11.328 1 90.25 123 VAL B C 1
ATOM 3342 O O . VAL B 1 123 ? 1.676 -19.781 -12.086 1 90.25 123 VAL B O 1
ATOM 3345 N N . ASN B 1 124 ? 2.059 -20.641 -10.047 1 92.44 124 ASN B N 1
ATOM 3346 C CA . ASN B 1 124 ? 1.357 -19.578 -9.344 1 92.44 124 ASN B CA 1
ATOM 3347 C C . ASN B 1 124 ? 2.33 -18.562 -8.75 1 92.44 124 ASN B C 1
ATOM 3349 O O . ASN B 1 124 ? 3.43 -18.922 -8.32 1 92.44 124 ASN B O 1
ATOM 3353 N N . VAL B 1 125 ? 1.912 -17.312 -8.789 1 95.25 125 VAL B N 1
ATOM 3354 C CA . VAL B 1 125 ? 2.762 -16.266 -8.219 1 95.25 125 VAL B CA 1
ATOM 3355 C C . VAL B 1 125 ? 1.95 -15.422 -7.242 1 95.25 125 VAL B C 1
ATOM 3357 O O . VAL B 1 125 ? 0.815 -15.039 -7.535 1 95.25 125 VAL B O 1
ATOM 3360 N N . GLU B 1 126 ? 2.504 -15.219 -6.121 1 94.25 126 GLU B N 1
ATOM 3361 C CA . GLU B 1 126 ? 1.953 -14.281 -5.148 1 94.25 126 GLU B CA 1
ATOM 3362 C C . GLU B 1 126 ? 2.941 -13.164 -4.84 1 94.25 126 GLU B C 1
ATOM 3364 O O . GLU B 1 126 ? 4.082 -13.422 -4.449 1 94.25 126 GLU B O 1
ATOM 3369 N N . ILE B 1 127 ? 2.496 -11.945 -5.023 1 94.88 127 ILE B N 1
ATOM 3370 C CA . ILE B 1 127 ? 3.303 -10.773 -4.695 1 94.88 127 ILE B CA 1
ATOM 3371 C C . ILE B 1 127 ? 2.66 -10.016 -3.537 1 94.88 127 ILE B C 1
ATOM 3373 O O . ILE B 1 127 ? 1.519 -9.562 -3.641 1 94.88 127 ILE B O 1
ATOM 3377 N N . VAL B 1 128 ? 3.369 -9.914 -2.49 1 90.25 128 VAL B N 1
ATOM 3378 C CA . VAL B 1 128 ? 2.939 -9.125 -1.341 1 90.25 128 VAL B CA 1
ATOM 3379 C C . VAL B 1 128 ? 3.693 -7.793 -1.313 1 90.25 128 VAL B C 1
ATOM 3381 O O . VAL B 1 128 ? 4.902 -7.766 -1.072 1 90.25 128 VAL B O 1
ATOM 3384 N N . SER B 1 129 ? 2.941 -6.766 -1.493 1 88.81 129 SER B N 1
ATOM 3385 C CA . SER B 1 129 ? 3.539 -5.438 -1.579 1 88.81 129 SER B CA 1
ATOM 3386 C C . SER B 1 129 ? 3.654 -4.793 -0.201 1 88.81 129 SER B C 1
ATOM 3388 O O . SER B 1 129 ? 2.686 -4.223 0.306 1 88.81 129 SER B O 1
ATOM 3390 N N . ASP B 1 130 ? 4.812 -4.848 0.343 1 79.88 130 ASP B N 1
ATOM 3391 C CA . ASP B 1 130 ? 5.121 -4.309 1.664 1 79.88 130 ASP B CA 1
ATOM 3392 C C . ASP B 1 130 ? 6.59 -3.918 1.769 1 79.88 130 ASP B C 1
ATOM 3394 O O . ASP B 1 130 ? 7.473 -4.691 1.39 1 79.88 130 ASP B O 1
ATOM 3398 N N . ALA B 1 131 ? 6.793 -2.775 2.279 1 69.94 131 ALA B N 1
ATOM 3399 C CA . ALA B 1 131 ? 8.156 -2.262 2.334 1 69.94 131 ALA B CA 1
ATOM 3400 C C . ALA B 1 131 ? 8.859 -2.701 3.617 1 69.94 131 ALA B C 1
ATOM 3402 O O . ALA B 1 131 ? 10.039 -2.396 3.826 1 69.94 131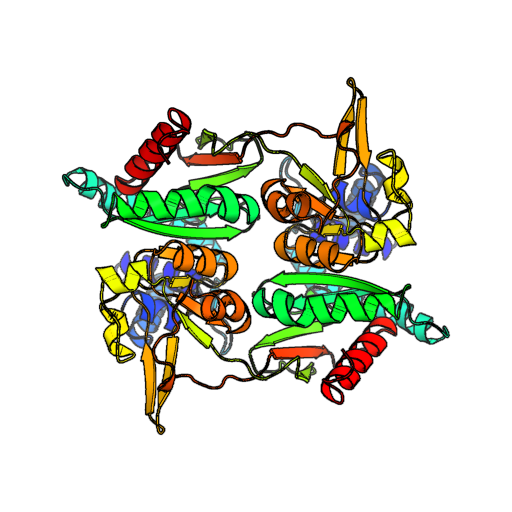 ALA B O 1
ATOM 3403 N N . ALA B 1 132 ? 8.188 -3.402 4.414 1 66.88 132 ALA B N 1
ATOM 3404 C CA . ALA B 1 132 ? 8.797 -3.807 5.68 1 66.88 132 ALA B CA 1
ATOM 3405 C C . ALA B 1 132 ? 9.953 -4.773 5.449 1 66.88 132 ALA B C 1
ATOM 3407 O O . ALA B 1 132 ? 9.883 -5.633 4.562 1 66.88 132 ALA B O 1
ATOM 3408 N N . ILE B 1 133 ? 11.055 -4.52 6.168 1 64.62 133 ILE B N 1
ATOM 3409 C CA . ILE B 1 133 ? 12.156 -5.48 6.16 1 64.62 133 ILE B CA 1
ATOM 3410 C C . ILE B 1 133 ? 11.758 -6.723 6.961 1 64.62 133 ILE B C 1
ATOM 3412 O O . ILE B 1 133 ? 11.555 -6.648 8.172 1 64.62 133 ILE B O 1
ATOM 3416 N N . ILE B 1 134 ? 11.617 -7.766 6.273 1 67.94 134 ILE B N 1
ATOM 3417 C CA . ILE B 1 134 ? 11.141 -8.977 6.941 1 67.94 134 ILE B CA 1
ATOM 3418 C C . ILE B 1 134 ? 12.109 -10.125 6.676 1 67.94 134 ILE B C 1
ATOM 3420 O O . ILE B 1 134 ? 12.906 -10.07 5.734 1 67.94 134 ILE B O 1
ATOM 3424 N N . ASP B 1 135 ? 12.016 -11 7.656 1 69.38 135 ASP B N 1
ATOM 3425 C CA . ASP B 1 135 ? 12.656 -12.281 7.367 1 69.38 135 ASP B CA 1
ATOM 3426 C C . ASP B 1 135 ? 11.812 -13.117 6.41 1 69.38 135 ASP B C 1
ATOM 3428 O O . ASP B 1 135 ? 10.828 -13.734 6.82 1 69.38 135 ASP B O 1
ATOM 3432 N N . ILE B 1 136 ? 12.289 -13.133 5.254 1 76.25 136 ILE B N 1
ATOM 3433 C CA . ILE B 1 136 ? 11.469 -13.727 4.199 1 76.25 136 ILE B CA 1
ATOM 3434 C C . ILE B 1 136 ? 11.32 -15.227 4.445 1 76.25 136 ILE B C 1
ATOM 3436 O O . ILE B 1 136 ? 10.258 -15.797 4.191 1 76.25 136 ILE B O 1
ATOM 3440 N N . VAL B 1 137 ? 12.305 -15.859 4.973 1 69.44 137 VAL B N 1
ATOM 3441 C CA . VAL B 1 137 ? 12.242 -17.297 5.219 1 69.44 137 VAL B CA 1
ATOM 3442 C C . VAL B 1 137 ? 11.258 -17.578 6.344 1 69.44 137 VAL B C 1
ATOM 3444 O O . VAL B 1 137 ? 10.391 -18.453 6.215 1 69.44 137 VAL B O 1
ATOM 3447 N N . GLU B 1 138 ? 11.391 -16.812 7.29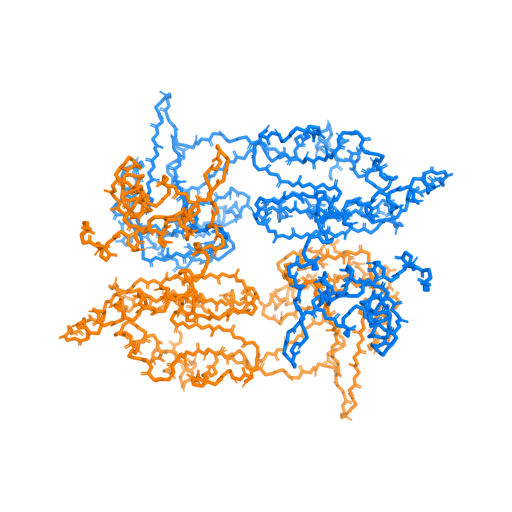3 1 68.69 138 GLU B N 1
ATOM 3448 C CA . GLU B 1 138 ? 10.508 -16.969 8.445 1 68.69 138 GLU B CA 1
ATOM 3449 C C . GLU B 1 138 ? 9.047 -16.719 8.062 1 68.69 138 GLU B C 1
ATOM 3451 O O . GLU B 1 138 ? 8.141 -17.344 8.609 1 68.69 138 GLU B O 1
ATOM 3456 N N . GLN B 1 139 ? 8.922 -15.922 7.109 1 75.94 139 GLN B N 1
ATOM 3457 C CA . GLN B 1 139 ? 7.555 -15.547 6.762 1 75.94 139 GLN B CA 1
ATOM 3458 C C . GLN B 1 139 ? 7.051 -16.344 5.566 1 75.94 139 GLN B C 1
ATOM 3460 O O . GLN B 1 139 ? 5.957 -16.078 5.055 1 75.94 139 GLN B O 1
ATOM 3465 N N . GLY B 1 140 ? 7.895 -17.281 5.066 1 77.12 140 GLY B N 1
ATOM 3466 C CA . GLY B 1 140 ? 7.449 -18.203 4.047 1 77.12 140 GLY B CA 1
ATOM 3467 C C . GLY B 1 140 ? 7.527 -17.641 2.643 1 77.12 140 GLY B C 1
ATOM 3468 O O . GLY B 1 140 ? 6.781 -18.062 1.755 1 77.12 140 GLY B O 1
ATOM 3469 N N . PHE B 1 141 ? 8.328 -16.688 2.461 1 87.06 141 PHE B N 1
ATOM 3470 C CA . PHE B 1 141 ? 8.547 -16.156 1.119 1 87.06 141 PHE B CA 1
ATOM 3471 C C . PHE B 1 141 ? 9.719 -16.875 0.446 1 87.06 141 PHE B C 1
ATOM 3473 O O . PHE B 1 141 ? 10.664 -17.297 1.114 1 87.06 141 PHE B O 1
ATOM 3480 N N . ASP B 1 142 ? 9.57 -17 -0.856 1 87.69 142 ASP B N 1
ATOM 3481 C CA . ASP B 1 142 ? 10.641 -17.609 -1.643 1 87.69 142 ASP B CA 1
ATOM 3482 C C . ASP B 1 142 ? 11.734 -16.578 -1.947 1 87.69 142 ASP B C 1
ATOM 3484 O O . ASP B 1 142 ? 12.898 -16.953 -2.139 1 87.69 142 ASP B O 1
ATOM 3488 N N . ALA B 1 143 ? 11.305 -15.32 -2.051 1 90.88 143 ALA B N 1
ATOM 3489 C CA . ALA B 1 143 ? 12.242 -14.242 -2.32 1 90.88 143 ALA B CA 1
ATOM 3490 C C . ALA B 1 143 ? 11.703 -12.906 -1.816 1 90.88 143 ALA B C 1
ATOM 3492 O O . ALA B 1 143 ? 10.516 -12.781 -1.52 1 90.88 143 ALA B O 1
ATOM 3493 N N . GLY B 1 144 ? 12.609 -12.008 -1.699 1 91.75 144 GLY B N 1
ATOM 3494 C CA . GLY B 1 144 ? 12.289 -10.625 -1.379 1 91.75 144 GLY B CA 1
ATOM 3495 C C . GLY B 1 144 ? 12.992 -9.625 -2.281 1 91.75 144 GLY B C 1
ATOM 3496 O O . GLY B 1 144 ? 14 -9.953 -2.91 1 91.75 144 GLY B O 1
ATOM 3497 N N . VAL B 1 145 ? 12.367 -8.453 -2.404 1 92.12 145 VAL B N 1
ATOM 3498 C CA . VAL B 1 145 ? 13 -7.375 -3.15 1 92.12 145 VAL B CA 1
ATOM 3499 C C . VAL B 1 145 ? 13.367 -6.238 -2.201 1 92.12 145 VAL B C 1
ATOM 3501 O O . VAL B 1 145 ? 12.578 -5.863 -1.331 1 92.12 145 VAL B O 1
ATOM 3504 N N . ARG B 1 146 ? 14.562 -5.777 -2.371 1 86.06 146 ARG B N 1
ATOM 3505 C CA . ARG B 1 146 ? 15.031 -4.66 -1.558 1 86.06 146 ARG B CA 1
ATOM 3506 C C . ARG B 1 146 ? 15.898 -3.711 -2.375 1 86.06 146 ARG B C 1
ATOM 3508 O O . ARG B 1 146 ? 16.359 -4.07 -3.461 1 86.06 146 ARG B O 1
ATOM 3515 N N . PHE B 1 147 ? 15.906 -2.588 -1.591 1 81.06 147 PHE B N 1
ATOM 3516 C CA . PHE B 1 147 ? 16.781 -1.592 -2.189 1 81.06 147 PHE B CA 1
ATOM 3517 C C . PHE B 1 147 ? 18.25 -1.867 -1.826 1 81.06 147 PHE B C 1
ATOM 3519 O O . PHE B 1 147 ? 18.578 -2.049 -0.652 1 81.06 147 PHE B O 1
ATOM 3526 N N . GLY B 1 148 ? 19.062 -1.916 -2.73 1 71.69 148 GLY B N 1
ATOM 3527 C CA . GLY B 1 148 ? 20.5 -2.033 -2.492 1 71.69 148 GLY B CA 1
ATOM 3528 C C . GLY B 1 148 ? 20.938 -3.453 -2.184 1 71.69 148 GLY B C 1
ATOM 3529 O O . GLY B 1 148 ? 20.125 -4.379 -2.213 1 71.69 148 GLY B O 1
ATOM 3530 N N . ASN B 1 149 ? 22.172 -3.648 -1.923 1 62.94 149 ASN B N 1
ATOM 3531 C CA . ASN B 1 149 ? 22.797 -4.969 -1.896 1 62.94 149 ASN B CA 1
ATOM 3532 C C . ASN B 1 149 ? 23.047 -5.438 -0.466 1 62.94 149 ASN B C 1
ATOM 3534 O O . ASN B 1 149 ? 23.859 -6.348 -0.241 1 62.94 149 ASN B O 1
ATOM 3538 N N . GLN B 1 150 ? 22.359 -4.785 0.445 1 61.03 150 GLN B N 1
ATOM 3539 C CA . GLN B 1 150 ? 22.703 -5.27 1.78 1 61.03 150 GLN B CA 1
ATOM 3540 C C . GLN B 1 150 ? 22.047 -6.625 2.049 1 61.03 150 GLN B C 1
ATOM 3542 O O . GLN B 1 150 ? 20.828 -6.766 1.965 1 61.03 150 GLN B O 1
ATOM 3547 N N . LEU B 1 151 ? 22.906 -7.652 2.059 1 62.25 151 LEU B N 1
ATOM 3548 C CA . LEU B 1 151 ? 22.453 -9.039 2.115 1 62.25 151 LEU B CA 1
ATOM 3549 C C . LEU B 1 151 ? 22.625 -9.609 3.52 1 62.25 151 LEU B C 1
ATOM 3551 O O . LEU B 1 151 ? 23.609 -9.328 4.195 1 62.25 151 LEU B O 1
ATOM 3555 N N . ALA B 1 152 ? 21.484 -10.094 3.922 1 61.38 152 ALA B N 1
ATOM 3556 C CA . ALA B 1 152 ? 21.641 -10.969 5.082 1 61.38 152 ALA B CA 1
ATOM 3557 C C . ALA B 1 152 ? 22.5 -12.18 4.75 1 61.38 152 ALA B C 1
ATOM 3559 O O . ALA B 1 152 ? 22.734 -12.484 3.576 1 61.38 152 ALA B O 1
ATOM 3560 N N . GLN B 1 153 ? 23.016 -12.734 5.793 1 65.19 153 GLN B N 1
ATOM 3561 C CA . GLN B 1 153 ? 23.812 -13.945 5.66 1 65.19 153 GLN B CA 1
ATOM 3562 C C . GLN B 1 153 ? 23.047 -15.047 4.938 1 65.19 153 GLN B C 1
ATOM 3564 O O . GLN B 1 153 ? 21.844 -15.211 5.148 1 65.19 153 GLN B O 1
ATOM 3569 N N . ASP B 1 154 ? 23.656 -15.773 3.969 1 74.81 154 ASP B N 1
ATOM 3570 C CA . ASP B 1 154 ? 23.172 -16.969 3.279 1 74.81 154 ASP B CA 1
ATOM 3571 C C . ASP B 1 154 ? 22.094 -16.609 2.25 1 74.81 154 ASP B C 1
ATOM 3573 O O . ASP B 1 154 ? 21.156 -17.375 2.045 1 74.81 154 ASP B O 1
ATOM 3577 N N . MET B 1 155 ? 22.188 -15.367 1.843 1 82.69 155 MET B N 1
ATOM 3578 C CA . MET B 1 155 ? 21.266 -14.945 0.792 1 82.69 155 MET B CA 1
ATOM 3579 C C . MET B 1 155 ? 22.016 -14.625 -0.495 1 82.69 155 MET B C 1
ATOM 3581 O O . MET B 1 155 ? 23.188 -14.234 -0.454 1 82.69 155 MET B O 1
ATOM 3585 N N . ILE B 1 156 ? 21.375 -14.914 -1.598 1 86.62 156 ILE B N 1
ATOM 3586 C CA . ILE B 1 156 ? 21.875 -14.5 -2.91 1 86.62 156 ILE B CA 1
ATOM 3587 C C . ILE B 1 156 ? 21.094 -13.273 -3.389 1 86.62 156 ILE B C 1
ATOM 3589 O O . ILE B 1 156 ? 19.875 -13.211 -3.242 1 86.62 156 ILE B O 1
ATOM 3593 N N . ALA B 1 157 ? 21.812 -12.344 -3.879 1 89.12 157 ALA B N 1
ATOM 3594 C CA . ALA B 1 157 ? 21.188 -11.133 -4.414 1 89.12 157 ALA B CA 1
ATOM 3595 C C . ALA B 1 157 ? 21.328 -11.07 -5.934 1 89.12 157 ALA B C 1
ATOM 3597 O O . ALA B 1 157 ? 22.422 -11.305 -6.473 1 89.12 157 ALA B O 1
ATOM 3598 N N . MET B 1 158 ? 20.234 -10.766 -6.609 1 88.94 158 MET B N 1
ATOM 3599 C CA . MET B 1 158 ? 20.219 -10.586 -8.055 1 88.94 158 MET B CA 1
ATOM 3600 C C . MET B 1 158 ? 19.625 -9.227 -8.43 1 88.94 158 MET B C 1
ATOM 3602 O O . MET B 1 158 ? 18.547 -8.852 -7.945 1 88.94 158 MET B O 1
ATOM 3606 N N . PRO B 1 159 ? 20.328 -8.516 -9.242 1 88.56 159 PRO B N 1
ATOM 3607 C CA . PRO B 1 159 ? 19.75 -7.242 -9.672 1 88.56 159 PRO B CA 1
ATOM 3608 C C . PRO B 1 159 ? 18.406 -7.41 -10.383 1 88.56 159 PRO B C 1
ATOM 3610 O O . PRO B 1 159 ? 18.234 -8.359 -11.156 1 88.56 159 PRO B O 1
ATOM 3613 N N . LEU B 1 160 ? 17.516 -6.59 -10.031 1 91.12 160 LEU B N 1
ATOM 3614 C CA . LEU B 1 160 ? 16.172 -6.605 -10.602 1 91.12 160 LEU B CA 1
ATOM 3615 C C . LEU B 1 160 ? 15.859 -5.273 -11.266 1 91.12 160 LEU B C 1
ATOM 3617 O O . LEU B 1 160 ? 15.586 -4.281 -10.586 1 91.12 160 LEU B O 1
ATOM 3621 N N . GLY B 1 161 ? 15.875 -5.266 -12.594 1 85.56 161 GLY B N 1
ATOM 3622 C CA . GLY B 1 161 ? 15.562 -4.047 -13.32 1 85.56 161 GLY B CA 1
ATOM 3623 C C . GLY B 1 161 ? 16.734 -3.092 -13.422 1 85.56 161 GLY B C 1
ATOM 3624 O O . GLY B 1 161 ? 17.844 -3.422 -13 1 85.56 161 GLY B O 1
ATOM 3625 N N . PRO B 1 162 ? 16.5 -1.979 -13.977 1 84.25 162 PRO B N 1
ATOM 3626 C CA . PRO B 1 162 ? 17.562 -0.987 -14.18 1 84.25 162 PRO B CA 1
ATOM 3627 C C . PRO B 1 162 ? 17.828 -0.151 -12.93 1 84.25 162 PRO B C 1
ATOM 3629 O O . PRO B 1 162 ? 17.094 -0.249 -11.945 1 84.25 162 PRO B O 1
ATOM 3632 N N . ALA B 1 163 ? 18.938 0.598 -13.07 1 86.5 163 ALA B N 1
ATOM 3633 C CA . ALA B 1 163 ? 19.188 1.582 -12.031 1 86.5 163 ALA B CA 1
ATOM 3634 C C . ALA B 1 163 ? 18.031 2.57 -11.898 1 86.5 163 ALA B C 1
ATOM 3636 O O . ALA B 1 163 ? 17.344 2.855 -12.883 1 86.5 163 ALA B O 1
ATOM 3637 N N . LEU B 1 164 ? 17.938 3.006 -10.656 1 87.69 164 LEU B N 1
ATOM 3638 C CA . LEU B 1 164 ? 16.797 3.865 -10.359 1 87.69 164 LEU B CA 1
ATOM 3639 C C . LEU B 1 164 ? 17.219 5.324 -10.258 1 87.69 164 LEU B C 1
ATOM 3641 O O . LEU B 1 164 ? 18.391 5.613 -10 1 87.69 164 LEU B O 1
ATOM 3645 N N . ARG B 1 165 ? 16.25 6.152 -10.609 1 89.81 165 ARG B N 1
ATOM 3646 C CA . ARG B 1 165 ? 16.422 7.582 -10.383 1 89.81 165 ARG B CA 1
ATOM 3647 C C . ARG B 1 165 ? 15.156 8.195 -9.781 1 89.81 165 ARG B C 1
ATOM 3649 O O . ARG B 1 165 ? 14.047 7.836 -10.172 1 89.81 165 ARG B O 1
ATOM 3656 N N . TYR B 1 166 ? 15.422 8.961 -8.797 1 92.88 166 TYR B N 1
ATOM 3657 C CA . TYR B 1 166 ? 14.312 9.766 -8.305 1 92.88 166 TYR B CA 1
ATOM 3658 C C . TYR B 1 166 ? 14.141 11.023 -9.148 1 92.88 166 TYR B C 1
ATOM 3660 O O . TYR B 1 166 ? 15.102 11.531 -9.727 1 92.88 166 TYR B O 1
ATOM 3668 N N . ALA B 1 167 ? 12.977 11.453 -9.203 1 96.31 167 ALA B N 1
ATOM 3669 C CA . ALA B 1 167 ? 12.633 12.742 -9.797 1 96.31 167 ALA B CA 1
ATOM 3670 C C . ALA B 1 167 ? 11.953 13.648 -8.773 1 96.31 167 ALA B C 1
ATOM 3672 O O . ALA B 1 167 ? 11.141 13.188 -7.969 1 96.31 167 ALA B O 1
ATOM 3673 N N . ILE B 1 168 ? 12.32 14.852 -8.828 1 98 168 ILE B N 1
ATOM 3674 C CA . ILE B 1 168 ? 11.609 15.906 -8.109 1 98 168 ILE B CA 1
ATOM 3675 C C . ILE B 1 168 ? 10.602 16.562 -9.039 1 98 168 ILE B C 1
ATOM 3677 O O . ILE B 1 168 ? 10.969 17.109 -10.086 1 98 168 ILE B O 1
ATOM 3681 N N . VAL B 1 169 ? 9.32 16.531 -8.602 1 98.56 169 VAL B N 1
ATOM 3682 C CA . VAL B 1 169 ? 8.32 17 -9.555 1 98.56 169 VAL B CA 1
ATOM 3683 C C . VAL B 1 169 ? 7.281 17.875 -8.844 1 98.56 169 VAL B C 1
ATOM 3685 O O . VAL B 1 169 ? 7.043 17.703 -7.648 1 98.56 169 VAL B O 1
ATOM 3688 N N . ALA B 1 170 ? 6.688 18.734 -9.555 1 98.62 170 ALA B N 1
ATOM 3689 C CA . ALA B 1 170 ? 5.566 19.562 -9.117 1 98.62 170 ALA B CA 1
ATOM 3690 C C . ALA B 1 170 ? 4.656 19.906 -10.297 1 98.62 170 ALA B C 1
ATOM 3692 O O . ALA B 1 170 ? 5.074 19.844 -11.453 1 98.62 170 ALA B O 1
ATOM 3693 N N . SER B 1 171 ? 3.438 20.234 -9.961 1 98.44 171 SER B N 1
ATOM 3694 C CA . SER B 1 171 ? 2.527 20.703 -11.008 1 98.44 171 SER B CA 1
ATOM 3695 C C . SER B 1 171 ? 2.898 22.094 -11.484 1 98.44 171 SER B C 1
ATOM 3697 O O . SER B 1 171 ? 3.467 22.891 -10.734 1 98.44 171 SER B O 1
ATOM 3699 N N . PRO B 1 172 ? 2.572 22.359 -12.734 1 98.06 172 PRO B N 1
ATOM 3700 C CA . PRO B 1 172 ? 2.777 23.734 -13.211 1 98.06 172 PRO B CA 1
ATOM 3701 C C . PRO B 1 172 ? 2.068 24.766 -12.344 1 98.06 172 PRO B C 1
ATOM 3703 O O . PRO B 1 172 ? 2.613 25.844 -12.094 1 98.06 172 PRO B O 1
ATOM 3706 N N . ASP B 1 173 ? 0.953 24.469 -11.883 1 96.31 173 ASP B N 1
ATOM 3707 C CA . ASP B 1 173 ? 0.174 25.375 -11.047 1 96.31 173 ASP B CA 1
ATOM 3708 C C . ASP B 1 173 ? 0.905 25.688 -9.742 1 96.31 173 ASP B C 1
ATOM 3710 O O . ASP B 1 173 ? 0.941 26.844 -9.312 1 96.31 173 ASP B O 1
ATOM 3714 N N . TYR B 1 174 ? 1.421 24.688 -9.188 1 97.25 174 TYR B N 1
ATOM 3715 C CA . TYR B 1 174 ? 2.178 24.906 -7.957 1 97.25 174 TYR B CA 1
ATOM 3716 C C . TYR B 1 174 ? 3.338 25.875 -8.195 1 97.25 174 TYR B C 1
ATOM 3718 O O . TYR B 1 174 ? 3.559 26.797 -7.414 1 97.25 174 TYR B O 1
ATOM 3726 N N . LEU B 1 175 ? 4.086 25.641 -9.234 1 97.56 175 LEU B N 1
ATOM 3727 C CA . LEU B 1 175 ? 5.266 26.438 -9.531 1 97.56 175 LEU B CA 1
ATOM 3728 C C . LEU B 1 175 ? 4.883 27.875 -9.867 1 97.56 175 LEU B C 1
ATOM 3730 O O . LEU B 1 175 ? 5.621 28.812 -9.555 1 97.56 175 LEU B O 1
ATOM 3734 N N . ARG B 1 176 ? 3.781 28.031 -10.516 1 96.69 176 ARG B N 1
ATOM 3735 C CA . ARG B 1 176 ? 3.297 29.375 -10.82 1 96.69 176 ARG B CA 1
ATOM 3736 C C . ARG B 1 176 ? 2.998 30.141 -9.539 1 96.69 176 ARG B C 1
ATOM 3738 O O . ARG B 1 176 ? 3.27 31.344 -9.453 1 96.69 176 ARG B O 1
ATOM 3745 N N . LYS B 1 177 ? 2.547 29.531 -8.562 1 95.38 177 LYS B N 1
ATOM 3746 C CA . LYS B 1 177 ? 2.105 30.172 -7.324 1 95.38 177 LYS B CA 1
ATOM 3747 C C . LYS B 1 177 ? 3.266 30.328 -6.348 1 95.38 177 LYS B C 1
ATOM 3749 O O . LYS B 1 177 ? 3.363 31.344 -5.652 1 95.38 177 LYS B O 1
ATOM 3754 N N . ARG B 1 178 ? 4.148 29.328 -6.32 1 96.19 178 ARG B N 1
ATOM 3755 C CA . ARG B 1 178 ? 5.117 29.266 -5.23 1 96.19 178 ARG B CA 1
ATOM 3756 C C . ARG B 1 178 ? 6.535 29.484 -5.742 1 96.19 178 ARG B C 1
ATOM 3758 O O . ARG B 1 178 ? 7.465 29.656 -4.953 1 96.19 178 ARG B O 1
ATOM 3765 N N . GLY B 1 179 ? 6.73 29.5 -7.098 1 96.31 179 GLY B N 1
ATOM 3766 C CA . GLY B 1 179 ? 8.055 29.672 -7.676 1 96.31 179 GLY B CA 1
ATOM 3767 C C . GLY B 1 179 ? 8.781 28.344 -7.883 1 96.31 179 GLY B C 1
ATOM 3768 O O . GLY B 1 179 ? 8.336 27.312 -7.402 1 96.31 179 GLY B O 1
ATOM 3769 N N . ARG B 1 180 ? 9.898 28.438 -8.562 1 96.94 180 ARG B N 1
ATOM 3770 C CA . ARG B 1 180 ? 10.695 27.266 -8.906 1 96.94 180 ARG B CA 1
ATOM 3771 C C . ARG B 1 180 ? 11.953 27.188 -8.047 1 96.94 180 ARG B C 1
ATOM 3773 O O . ARG B 1 180 ? 12.727 28.141 -7.984 1 96.94 180 ARG B O 1
ATOM 3780 N N . PRO B 1 181 ? 12.125 26.078 -7.367 1 97.25 181 PRO B N 1
ATOM 3781 C CA . PRO B 1 181 ? 13.406 25.906 -6.68 1 97.25 181 PRO B CA 1
ATOM 3782 C C . PRO B 1 181 ? 14.57 25.672 -7.641 1 97.25 181 PRO B C 1
ATOM 3784 O O . PRO B 1 181 ? 14.414 24.969 -8.648 1 97.25 181 PRO B O 1
ATOM 3787 N N . HIS B 1 182 ? 15.773 26.203 -7.281 1 95 182 HIS B N 1
ATOM 3788 C CA . HIS B 1 182 ? 16.922 26.078 -8.172 1 95 182 HIS B CA 1
ATOM 3789 C C . HIS B 1 182 ? 18.047 25.297 -7.512 1 95 182 HIS B C 1
ATOM 3791 O O . HIS B 1 182 ? 19.047 24.953 -8.164 1 95 182 HIS B O 1
ATOM 3797 N N . SER B 1 183 ? 17.922 25.031 -6.273 1 94.94 183 SER B N 1
ATOM 3798 C CA . SER B 1 183 ? 18.844 24.188 -5.531 1 94.94 183 SER B CA 1
ATOM 3799 C C . SER B 1 183 ? 18.094 23.312 -4.52 1 94.94 183 SER B C 1
ATOM 3801 O O . SER B 1 183 ? 16.969 23.625 -4.133 1 94.94 183 SER B O 1
ATOM 3803 N N . PRO B 1 184 ? 18.719 22.25 -4.066 1 95.75 184 PRO B N 1
ATOM 3804 C CA . PRO B 1 184 ? 18.078 21.406 -3.064 1 95.75 184 PRO B CA 1
ATOM 3805 C C . PRO B 1 184 ? 17.703 22.172 -1.794 1 95.75 184 PRO B C 1
ATOM 3807 O O . PRO B 1 184 ? 16.656 21.906 -1.195 1 95.75 184 PRO B O 1
ATOM 3810 N N . ARG B 1 185 ? 18.453 23.125 -1.412 1 94.31 185 ARG B N 1
ATOM 3811 C CA . ARG B 1 185 ? 18.188 23.891 -0.196 1 94.31 185 ARG B CA 1
ATOM 3812 C C . ARG B 1 185 ? 16.953 24.75 -0.353 1 94.31 185 ARG B C 1
ATOM 3814 O O . ARG B 1 185 ? 16.25 25.031 0.625 1 94.31 185 ARG B O 1
ATOM 3821 N N . ASP B 1 186 ? 16.688 25.156 -1.611 1 96.31 186 ASP B N 1
ATOM 3822 C CA . ASP B 1 186 ? 15.492 25.938 -1.881 1 96.31 186 ASP B CA 1
ATOM 3823 C C . ASP B 1 186 ? 14.227 25.172 -1.516 1 96.31 186 ASP B C 1
ATOM 3825 O O . ASP B 1 186 ? 13.188 25.75 -1.222 1 96.31 186 ASP B O 1
ATOM 3829 N N . LEU B 1 187 ? 14.312 23.828 -1.515 1 96.62 187 LEU B N 1
ATOM 3830 C CA . LEU B 1 187 ? 13.164 22.984 -1.238 1 96.62 187 LEU B CA 1
ATOM 3831 C C . LEU B 1 187 ? 12.672 23.172 0.193 1 96.62 187 LEU B C 1
ATOM 3833 O O . LEU B 1 187 ? 11.5 22.922 0.494 1 96.62 187 LEU B O 1
ATOM 3837 N N . LEU B 1 188 ? 13.523 23.641 1.033 1 94.06 188 LEU B N 1
ATOM 3838 C CA . LEU B 1 188 ? 13.18 23.844 2.438 1 94.06 188 LEU B CA 1
ATOM 3839 C C . LEU B 1 188 ? 12.188 24.984 2.602 1 94.06 188 LEU B C 1
ATOM 3841 O O . LEU B 1 188 ? 11.547 25.125 3.648 1 94.06 188 LEU B O 1
ATOM 3845 N N . GLN B 1 189 ? 12.07 25.797 1.568 1 94.56 189 GLN B N 1
ATOM 3846 C CA . GLN B 1 189 ? 11.133 26.906 1.587 1 94.56 189 GLN B CA 1
ATOM 3847 C C . GLN B 1 189 ? 9.844 26.562 0.85 1 94.56 189 GLN B C 1
ATOM 3849 O O . GLN B 1 189 ? 8.969 27.406 0.663 1 94.56 189 GLN B O 1
ATOM 3854 N N . HIS B 1 190 ? 9.742 25.344 0.417 1 96.44 190 HIS B N 1
ATOM 3855 C CA . HIS B 1 190 ? 8.578 24.891 -0.327 1 96.44 190 HIS B CA 1
ATOM 3856 C C . HIS B 1 190 ? 7.777 23.859 0.479 1 96.44 190 HIS B C 1
ATOM 3858 O O . HIS B 1 190 ? 8.242 23.375 1.511 1 96.44 190 HIS B O 1
ATOM 3864 N N . ASP B 1 191 ? 6.574 23.641 0.052 1 96.06 191 ASP B N 1
ATOM 3865 C CA . ASP B 1 191 ? 5.766 22.547 0.588 1 96.06 191 ASP B CA 1
ATOM 3866 C C . ASP B 1 191 ? 6.098 21.234 -0.107 1 96.06 191 ASP B C 1
ATOM 3868 O O . ASP B 1 191 ? 5.574 20.938 -1.186 1 96.06 191 ASP B O 1
ATOM 3872 N N . CYS B 1 192 ? 6.891 20.469 0.578 1 97.81 192 CYS B N 1
ATOM 3873 C CA . CYS B 1 192 ? 7.195 19.156 0.037 1 97.81 192 CYS B CA 1
ATOM 3874 C C . CYS B 1 192 ? 6.184 18.125 0.518 1 97.81 192 CYS B C 1
ATOM 3876 O O . CYS B 1 192 ? 5.613 18.25 1.603 1 97.81 192 CYS B O 1
ATOM 3878 N N . ILE B 1 193 ? 5.867 17.219 -0.316 1 97.69 193 ILE B N 1
ATOM 3879 C CA . ILE B 1 193 ? 5.047 16.078 0.076 1 97.69 193 ILE B CA 1
ATOM 3880 C C . ILE B 1 193 ? 5.918 15.023 0.744 1 97.69 193 ILE B C 1
ATOM 3882 O O . ILE B 1 193 ? 6.727 14.367 0.08 1 97.69 193 ILE B O 1
ATOM 3886 N N . ARG B 1 194 ? 5.691 14.867 1.966 1 95.38 194 ARG B N 1
ATOM 3887 C CA . ARG B 1 194 ? 6.559 14 2.752 1 95.38 194 ARG B CA 1
ATOM 3888 C C . ARG B 1 194 ? 6.078 12.555 2.699 1 95.38 194 ARG B C 1
ATOM 3890 O O . ARG B 1 194 ? 4.887 12.297 2.516 1 95.38 194 ARG B O 1
ATOM 3897 N N . ARG B 1 195 ? 7.047 11.695 2.85 1 92.19 195 ARG B N 1
ATOM 3898 C CA . ARG B 1 195 ? 6.75 10.266 2.84 1 92.19 195 ARG B CA 1
ATOM 3899 C C . ARG B 1 195 ? 7.293 9.586 4.09 1 92.19 195 ARG B C 1
ATOM 3901 O O . ARG B 1 195 ? 8.43 9.836 4.496 1 92.19 195 ARG B O 1
ATOM 3908 N N . ARG B 1 196 ? 6.43 8.75 4.637 1 86.31 196 ARG B N 1
ATOM 3909 C CA . ARG B 1 196 ? 6.832 7.938 5.777 1 86.31 196 ARG B CA 1
ATOM 3910 C C . ARG B 1 196 ? 6.801 6.453 5.434 1 86.31 196 ARG B C 1
ATOM 3912 O O . ARG B 1 196 ? 5.816 5.961 4.875 1 86.31 196 ARG B O 1
ATOM 3919 N N . PHE B 1 197 ? 7.777 5.719 5.82 1 76.25 197 PHE B N 1
ATOM 3920 C CA . PHE B 1 197 ? 7.824 4.277 5.602 1 76.25 197 PHE B CA 1
ATOM 3921 C C . PHE B 1 197 ? 7.035 3.539 6.68 1 76.25 197 PHE B C 1
ATOM 3923 O O . PHE B 1 197 ? 6.836 4.059 7.777 1 76.25 197 PHE B O 1
ATOM 3930 N N . PRO B 1 198 ? 6.379 2.318 6.434 1 65.88 198 PRO B N 1
ATOM 3931 C CA . PRO B 1 198 ? 5.613 1.551 7.418 1 65.88 198 PRO B CA 1
ATOM 3932 C C . PRO B 1 198 ? 6.332 1.428 8.758 1 65.88 198 PRO B C 1
ATOM 3934 O O . PRO B 1 198 ? 5.684 1.424 9.812 1 65.88 198 PRO B O 1
ATOM 3937 N N . GLY B 1 199 ? 7.625 1.558 8.828 1 62.34 199 GLY B N 1
ATOM 3938 C CA . GLY B 1 199 ? 8.422 1.528 10.047 1 62.34 199 GLY B CA 1
ATOM 3939 C C . GLY B 1 199 ? 8.516 2.877 10.734 1 62.34 199 GLY B C 1
ATOM 3940 O O . GLY B 1 199 ? 9.023 2.977 11.852 1 62.34 199 GLY B O 1
ATOM 3941 N N . GLY B 1 200 ? 7.953 3.83 10.156 1 70.75 200 GLY B N 1
ATOM 3942 C CA . GLY B 1 200 ? 7.836 5.145 10.773 1 70.75 200 GLY B CA 1
ATOM 3943 C C . GLY B 1 200 ? 8.891 6.121 10.297 1 70.75 200 GLY B C 1
ATOM 3944 O O . GLY B 1 200 ? 8.773 7.328 10.508 1 70.75 200 GLY B O 1
ATOM 3945 N N . THR B 1 201 ? 9.82 5.695 9.602 1 72.75 201 THR B N 1
ATOM 3946 C CA . THR B 1 201 ? 10.93 6.539 9.188 1 72.75 201 THR B CA 1
ATOM 3947 C C . THR B 1 201 ? 10.508 7.48 8.062 1 72.75 201 THR B C 1
ATOM 3949 O O . THR B 1 201 ? 9.844 7.062 7.113 1 72.75 201 THR B O 1
ATOM 3952 N N . MET B 1 202 ? 10.938 8.75 8.289 1 83.12 202 MET B N 1
ATOM 3953 C CA . MET B 1 202 ? 10.688 9.742 7.242 1 83.12 202 MET B CA 1
ATOM 3954 C C . MET B 1 202 ? 11.703 9.602 6.113 1 83.12 202 MET B C 1
ATOM 3956 O O . MET B 1 202 ? 12.898 9.43 6.363 1 83.12 202 MET B O 1
ATOM 3960 N N . VAL B 1 203 ? 11.258 9.789 5 1 86.19 203 VAL B N 1
ATOM 3961 C CA . VAL B 1 203 ? 12.133 9.719 3.834 1 86.19 203 VAL B CA 1
ATOM 3962 C C . VAL B 1 203 ? 12.898 11.031 3.674 1 86.19 203 VAL B C 1
ATOM 3964 O O . VAL B 1 203 ? 12.297 12.109 3.693 1 86.19 203 VAL B O 1
ATOM 3967 N N . THR B 1 204 ? 14.18 10.914 3.551 1 89.69 204 THR B N 1
ATOM 3968 C CA . THR B 1 204 ? 15.016 12.062 3.215 1 89.69 204 THR B CA 1
ATOM 3969 C C . THR B 1 204 ? 15.328 12.086 1.722 1 89.69 204 THR B C 1
ATOM 3971 O O . THR B 1 204 ? 15.227 11.062 1.044 1 89.69 204 THR B O 1
ATOM 3974 N N . TRP B 1 205 ? 15.617 13.258 1.292 1 93.38 205 TRP B N 1
ATOM 3975 C CA . TRP B 1 205 ? 15.922 13.43 -0.125 1 93.38 205 TRP B CA 1
ATOM 3976 C C . TRP B 1 205 ? 17.422 13.641 -0.338 1 93.38 205 TRP B C 1
ATOM 3978 O O . TRP B 1 205 ? 18.016 14.531 0.269 1 93.38 205 TRP B O 1
ATOM 3988 N N . LYS B 1 206 ? 18 12.867 -1.218 1 92.31 206 LYS B N 1
ATOM 3989 C CA . LYS B 1 206 ? 19.422 12.945 -1.505 1 92.31 206 LYS B CA 1
ATOM 3990 C C . LYS B 1 206 ? 19.672 13.492 -2.908 1 92.31 206 LYS B C 1
ATOM 3992 O O . LYS B 1 206 ? 18.969 13.133 -3.854 1 92.31 206 LYS B O 1
ATOM 3997 N N . PHE B 1 207 ? 20.641 14.398 -2.984 1 94.19 207 PHE B N 1
ATOM 3998 C CA . PHE B 1 207 ? 21.016 15.062 -4.223 1 94.19 207 PHE B CA 1
ATOM 3999 C C . PHE B 1 207 ? 22.516 14.992 -4.438 1 94.19 207 PHE B C 1
ATOM 4001 O O . PHE B 1 207 ? 23.281 14.867 -3.477 1 94.19 207 PHE B O 1
ATOM 4008 N N . ALA B 1 208 ? 22.844 14.992 -5.699 1 93.06 208 ALA B N 1
ATOM 4009 C CA . ALA B 1 208 ? 24.266 15.023 -6.031 1 93.06 208 ALA B CA 1
ATOM 4010 C C . ALA B 1 208 ? 24.516 15.828 -7.305 1 93.06 208 ALA B C 1
ATOM 4012 O O . ALA B 1 208 ? 23.734 15.75 -8.258 1 93.06 208 ALA B O 1
ATOM 4013 N N . ARG B 1 209 ? 25.5 16.641 -7.25 1 91.56 209 ARG B N 1
ATOM 4014 C CA . ARG B 1 209 ? 25.953 17.406 -8.406 1 91.56 209 ARG B CA 1
ATOM 4015 C C . ARG B 1 209 ? 27.469 17.656 -8.344 1 91.56 209 ARG B C 1
ATOM 4017 O O . ARG B 1 209 ? 27.969 18.234 -7.375 1 91.56 209 ARG B O 1
ATOM 4024 N N . ASP B 1 210 ? 28.141 17.312 -9.43 1 88.88 210 ASP B N 1
ATOM 4025 C CA . ASP B 1 210 ? 29.578 17.547 -9.562 1 88.88 210 ASP B CA 1
ATOM 4026 C C . ASP B 1 210 ? 30.328 17.094 -8.32 1 88.88 210 ASP B C 1
ATOM 4028 O O . ASP B 1 210 ? 31.156 17.828 -7.781 1 88.88 210 ASP B O 1
ATOM 4032 N N . GLY B 1 211 ? 29.922 15.977 -7.758 1 84.56 211 GLY B N 1
ATOM 4033 C CA . GLY B 1 211 ? 30.625 15.383 -6.629 1 84.56 211 GLY B CA 1
ATOM 4034 C C . GLY B 1 211 ? 30.109 15.867 -5.289 1 84.56 211 GLY B C 1
ATOM 4035 O O . GLY B 1 211 ? 30.469 15.32 -4.242 1 84.56 211 GLY B O 1
ATOM 4036 N N . ASP B 1 212 ? 29.328 16.891 -5.316 1 88.38 212 ASP B N 1
ATOM 4037 C CA . ASP B 1 212 ? 28.734 17.406 -4.09 1 88.38 212 ASP B CA 1
ATOM 4038 C C . ASP B 1 212 ? 27.438 16.656 -3.76 1 88.38 212 ASP B C 1
ATOM 4040 O O . ASP B 1 212 ? 26.578 16.5 -4.621 1 88.38 212 ASP B O 1
ATOM 4044 N N . GLU B 1 213 ? 27.375 16.172 -2.541 1 92.19 213 GLU B N 1
ATOM 4045 C CA . GLU B 1 213 ? 26.172 15.477 -2.086 1 92.19 213 GLU B CA 1
ATOM 4046 C C . GLU B 1 213 ? 25.438 16.297 -1.024 1 92.19 213 GLU B C 1
ATOM 4048 O O . GLU B 1 213 ? 26.062 16.875 -0.142 1 92.19 213 GLU B O 1
ATOM 4053 N N . VAL B 1 214 ? 24.172 16.391 -1.217 1 92.31 214 VAL B N 1
ATOM 4054 C CA . VAL B 1 214 ? 23.312 17.109 -0.284 1 92.31 214 VAL B CA 1
ATOM 4055 C C . VAL B 1 214 ? 22.141 16.234 0.123 1 92.31 214 VAL B C 1
ATOM 4057 O O . VAL B 1 214 ? 21.547 15.562 -0.719 1 92.31 214 VAL B O 1
ATOM 4060 N N . GLU B 1 215 ? 21.875 16.141 1.359 1 92.69 215 GLU B N 1
ATOM 4061 C CA . GLU B 1 215 ? 20.703 15.445 1.876 1 92.69 215 GLU B CA 1
ATOM 4062 C C . GLU B 1 215 ? 19.812 16.406 2.674 1 92.69 215 GLU B C 1
ATOM 4064 O O . GLU B 1 215 ? 20.297 17.125 3.543 1 92.69 215 GLU B O 1
ATOM 4069 N N . ILE B 1 216 ? 18.547 16.375 2.355 1 91.25 216 ILE B N 1
ATOM 4070 C CA . ILE B 1 216 ? 17.656 17.25 3.096 1 91.25 216 ILE B CA 1
ATOM 4071 C C . ILE B 1 216 ? 16.484 16.438 3.654 1 91.25 216 ILE B C 1
ATOM 4073 O O . ILE B 1 216 ? 16.141 15.383 3.117 1 91.25 216 ILE B O 1
ATOM 4077 N N . THR B 1 217 ? 16 16.906 4.742 1 89.81 217 THR B N 1
ATOM 4078 C CA . THR B 1 217 ? 14.688 16.484 5.223 1 89.81 217 THR B CA 1
ATOM 4079 C C . THR B 1 217 ? 13.602 17.453 4.754 1 89.81 217 THR B C 1
ATOM 4081 O O . THR B 1 217 ? 13.523 18.578 5.23 1 89.81 217 THR B O 1
ATOM 4084 N N . PRO B 1 218 ? 12.828 16.969 3.846 1 92.44 218 PRO B N 1
ATOM 4085 C CA . PRO B 1 218 ? 11.836 17.875 3.283 1 92.44 218 PRO B CA 1
ATOM 4086 C C . PRO B 1 218 ? 10.859 18.406 4.332 1 92.44 218 PRO B C 1
ATOM 4088 O O . PRO B 1 218 ? 10.531 17.703 5.281 1 92.44 218 PRO B O 1
ATOM 4091 N N . LYS B 1 219 ? 10.461 19.609 4.137 1 92.31 219 LYS B N 1
ATOM 4092 C CA . LYS B 1 219 ? 9.398 20.219 4.941 1 92.31 219 LYS B CA 1
ATOM 4093 C C . LYS B 1 219 ? 8.086 20.266 4.168 1 92.31 219 LYS B C 1
ATOM 4095 O O . LYS B 1 219 ? 8.086 20.344 2.939 1 92.31 219 LYS B O 1
ATOM 4100 N N . GLY B 1 220 ? 7.023 20.188 4.938 1 93 220 GLY B N 1
ATOM 4101 C CA . GLY B 1 220 ? 5.715 20.25 4.305 1 93 220 GLY B CA 1
ATOM 4102 C C . GLY B 1 220 ? 4.582 19.844 5.23 1 93 220 GLY B C 1
ATOM 4103 O O . GLY B 1 220 ? 4.82 19.281 6.297 1 93 220 GLY B O 1
ATOM 4104 N N . ARG B 1 221 ? 3.453 20.078 4.727 1 93.38 221 ARG B N 1
ATOM 4105 C CA . ARG B 1 221 ? 2.262 19.906 5.555 1 93.38 221 ARG B CA 1
ATOM 4106 C C . ARG B 1 221 ? 1.622 18.531 5.32 1 93.38 221 ARG B C 1
ATOM 4108 O O . ARG B 1 221 ? 0.77 18.109 6.098 1 93.38 221 ARG B O 1
ATOM 4115 N N . LEU B 1 222 ? 1.998 17.922 4.289 1 96.44 222 LEU B N 1
ATOM 4116 C CA . LEU B 1 222 ? 1.365 16.656 3.889 1 96.44 222 LEU B CA 1
ATOM 4117 C C . LEU B 1 222 ? 2.348 15.5 3.988 1 96.44 222 LEU B C 1
ATOM 4119 O O . LEU B 1 222 ? 3.457 15.57 3.453 1 96.44 222 LEU B O 1
ATOM 4123 N N . THR B 1 223 ? 1.979 14.5 4.723 1 95.38 223 THR B N 1
ATOM 4124 C CA . THR B 1 223 ? 2.756 13.273 4.812 1 95.38 223 THR B CA 1
ATOM 4125 C C . THR B 1 223 ? 1.927 12.07 4.359 1 95.38 223 THR B C 1
ATOM 4127 O O . THR B 1 223 ? 0.803 11.875 4.828 1 95.38 223 THR B O 1
ATOM 4130 N N . LEU B 1 224 ? 2.455 11.344 3.465 1 95.38 224 LEU B N 1
ATOM 4131 C CA . LEU B 1 224 ? 1.777 10.18 2.906 1 95.38 224 LEU B CA 1
ATOM 4132 C C . LEU B 1 224 ? 2.646 8.93 3.031 1 95.38 224 LEU B C 1
ATOM 4134 O O . LEU B 1 224 ? 3.82 9.023 3.4 1 95.38 224 LEU B O 1
ATOM 4138 N N . SER B 1 225 ? 2.053 7.758 2.736 1 91.19 225 SER B N 1
ATOM 4139 C CA . SER B 1 225 ? 2.811 6.52 2.883 1 91.19 225 SER B CA 1
ATOM 4140 C C . SER B 1 225 ? 2.861 5.746 1.571 1 91.19 225 SER B C 1
ATOM 4142 O O . SER B 1 225 ? 3.428 4.652 1.513 1 91.19 225 SER B O 1
ATOM 4144 N N . SER B 1 226 ? 2.281 6.273 0.54 1 92.31 226 SER B N 1
ATOM 4145 C CA . SER B 1 226 ? 2.186 5.602 -0.751 1 92.31 226 SER B CA 1
ATOM 4146 C C . SER B 1 226 ? 2.697 6.492 -1.878 1 92.31 226 SER B C 1
ATOM 4148 O O . SER B 1 226 ? 2.334 7.668 -1.961 1 92.31 226 SER B O 1
ATOM 4150 N N . ALA B 1 227 ? 3.488 5.871 -2.764 1 93.75 227 ALA B N 1
ATOM 4151 C CA . ALA B 1 227 ? 3.986 6.617 -3.918 1 93.75 227 ALA B CA 1
ATOM 4152 C C . ALA B 1 227 ? 2.84 7.043 -4.828 1 93.75 227 ALA B C 1
ATOM 4154 O O . ALA B 1 227 ? 2.881 8.125 -5.422 1 93.75 227 ALA B O 1
ATOM 4155 N N . HIS B 1 228 ? 1.851 6.23 -4.918 1 94.81 228 HIS B N 1
ATOM 4156 C CA . HIS B 1 228 ? 0.69 6.57 -5.73 1 94.81 228 HIS B CA 1
ATOM 4157 C C . HIS B 1 228 ? -0.009 7.816 -5.199 1 94.81 228 HIS B C 1
ATOM 4159 O O . HIS B 1 228 ? -0.392 8.695 -5.973 1 94.81 228 HIS B O 1
ATOM 4165 N N . GLN B 1 229 ? -0.138 7.836 -3.92 1 95.69 229 GLN B N 1
ATOM 4166 C CA . GLN B 1 229 ? -0.806 8.977 -3.303 1 95.69 229 GLN B CA 1
ATOM 4167 C C . GLN B 1 229 ? 0.059 10.227 -3.381 1 95.69 229 GLN B C 1
ATOM 4169 O O . GLN B 1 229 ? -0.458 11.336 -3.527 1 95.69 229 GLN B O 1
ATOM 4174 N N . GLU B 1 230 ? 1.345 10.023 -3.268 1 96.81 230 GLU B N 1
ATOM 4175 C CA . GLU B 1 230 ? 2.26 11.148 -3.463 1 96.81 230 GLU B CA 1
ATOM 4176 C C . GLU B 1 230 ? 2.121 11.734 -4.863 1 96.81 230 GLU B C 1
ATOM 4178 O O . GLU B 1 230 ? 2.098 12.953 -5.031 1 96.81 230 GLU B O 1
ATOM 4183 N N . LEU B 1 231 ? 2.041 10.859 -5.848 1 97.62 231 LEU B N 1
ATOM 4184 C CA . LEU B 1 231 ? 1.832 11.305 -7.223 1 97.62 231 LEU B CA 1
ATOM 4185 C C . LEU B 1 231 ? 0.525 12.078 -7.352 1 97.62 231 LEU B C 1
ATOM 4187 O O . LEU B 1 231 ? 0.492 13.148 -7.961 1 97.62 231 LEU B O 1
ATOM 4191 N N . GLN B 1 232 ? -0.49 11.57 -6.762 1 96.94 232 GLN B N 1
ATOM 4192 C CA . GLN B 1 232 ? -1.788 12.234 -6.785 1 96.94 232 GLN B CA 1
ATOM 4193 C C . GLN B 1 232 ? -1.698 13.641 -6.191 1 96.94 232 GLN B C 1
ATOM 4195 O O . GLN B 1 232 ? -2.275 14.586 -6.73 1 96.94 232 GLN B O 1
ATOM 4200 N N . ALA B 1 233 ? -1.029 13.711 -5.121 1 97.75 233 ALA B N 1
ATOM 4201 C CA . ALA B 1 233 ? -0.879 14.992 -4.43 1 97.75 233 ALA B CA 1
ATOM 4202 C C . ALA B 1 233 ? -0.134 16 -5.297 1 97.75 233 ALA B C 1
ATOM 4204 O O . ALA B 1 233 ? -0.522 17.172 -5.375 1 97.75 233 ALA B O 1
ATOM 4205 N N . ALA B 1 234 ? 0.919 15.555 -5.938 1 98.25 234 ALA B N 1
ATOM 4206 C CA . ALA B 1 234 ? 1.693 16.438 -6.812 1 98.25 234 ALA B CA 1
ATOM 4207 C C . ALA B 1 234 ? 0.844 16.938 -7.977 1 98.25 234 ALA B C 1
ATOM 4209 O O . ALA B 1 234 ? 0.867 18.125 -8.297 1 98.25 234 ALA B O 1
ATOM 4210 N N . LEU B 1 235 ? 0.104 16.031 -8.562 1 97.5 235 LEU B N 1
ATOM 4211 C CA . LEU B 1 235 ? -0.757 16.391 -9.68 1 97.5 235 LEU B CA 1
ATOM 4212 C C . LEU B 1 235 ? -1.823 17.391 -9.258 1 97.5 235 LEU B C 1
ATOM 4214 O O . LEU B 1 235 ? -2.217 18.266 -10.047 1 97.5 235 LEU B O 1
ATOM 4218 N N . ALA B 1 236 ? -2.209 17.297 -8.016 1 96 236 ALA B N 1
ATOM 4219 C CA . ALA B 1 236 ? -3.248 18.188 -7.484 1 96 236 ALA B CA 1
ATOM 4220 C C . ALA B 1 236 ? -2.666 19.531 -7.062 1 96 236 ALA B C 1
ATOM 4222 O O . ALA B 1 236 ? -3.398 20.422 -6.629 1 96 236 ALA B O 1
ATOM 4223 N N . GLY B 1 237 ? -1.357 19.625 -7.117 1 96.38 237 GLY B N 1
ATOM 4224 C CA . GLY B 1 237 ? -0.71 20.875 -6.777 1 96.38 237 GLY B CA 1
ATOM 4225 C C . GLY B 1 237 ? -0.51 21.062 -5.285 1 96.38 237 GLY B C 1
ATOM 4226 O O . GLY B 1 237 ? -0.43 22.188 -4.801 1 96.38 237 GLY B O 1
ATOM 4227 N N . SER B 1 238 ? -0.421 19.969 -4.578 1 96.31 238 SER B N 1
ATOM 4228 C CA . SER B 1 238 ? -0.336 20.047 -3.123 1 96.31 238 SER B CA 1
ATOM 4229 C C . SER B 1 238 ? 1.105 20.234 -2.662 1 96.31 238 SER B C 1
ATOM 4231 O O . SER B 1 238 ? 1.364 20.406 -1.469 1 96.31 238 SER B O 1
ATOM 4233 N N . GLY B 1 239 ? 2.021 20.188 -3.58 1 97.69 239 GLY B N 1
ATOM 4234 C CA . GLY B 1 239 ? 3.416 20.375 -3.213 1 97.69 239 GLY B CA 1
ATOM 4235 C C . GLY B 1 239 ? 4.383 19.75 -4.203 1 97.69 239 GLY B C 1
ATOM 4236 O O . GLY B 1 239 ? 4.008 19.453 -5.34 1 97.69 239 GLY B O 1
ATOM 4237 N N . ILE B 1 240 ? 5.652 19.641 -3.752 1 98.5 240 ILE B N 1
ATOM 4238 C CA . ILE B 1 240 ? 6.73 19.047 -4.531 1 98.5 240 ILE B CA 1
ATOM 4239 C C . ILE B 1 240 ? 6.957 17.609 -4.09 1 98.5 240 ILE B C 1
ATOM 4241 O O . ILE B 1 240 ? 7.074 17.328 -2.893 1 98.5 240 ILE B O 1
ATOM 4245 N N . ALA B 1 241 ? 6.98 16.734 -5.031 1 98.44 241 ALA B N 1
ATOM 4246 C CA . ALA B 1 241 ? 7.098 15.305 -4.719 1 98.44 241 ALA B CA 1
ATOM 4247 C C . ALA B 1 241 ? 8.477 14.773 -5.09 1 98.44 241 ALA B C 1
ATOM 4249 O O . ALA B 1 241 ? 9.164 15.352 -5.938 1 98.44 241 ALA B O 1
ATOM 4250 N N . HIS B 1 242 ? 8.883 13.75 -4.426 1 97 242 HIS B N 1
ATOM 4251 C CA . HIS B 1 242 ? 10.094 12.953 -4.625 1 97 242 HIS B CA 1
ATOM 4252 C C . HIS B 1 242 ? 9.742 11.508 -4.965 1 97 242 HIS B C 1
ATOM 4254 O O . HIS B 1 242 ? 9.555 10.68 -4.066 1 97 242 HIS B O 1
ATOM 4260 N N . LEU B 1 243 ? 9.703 11.242 -6.285 1 96.62 243 LEU B N 1
ATOM 4261 C CA . LEU B 1 243 ? 9.219 9.953 -6.762 1 96.62 243 LEU B CA 1
ATOM 4262 C C . LEU B 1 243 ? 10.203 9.328 -7.742 1 96.62 243 LEU B C 1
ATOM 4264 O O . LEU B 1 243 ? 10.961 10.039 -8.406 1 96.62 243 LEU B O 1
ATOM 4268 N N . PHE B 1 244 ? 10.109 7.988 -7.855 1 94.69 244 PHE B N 1
ATOM 4269 C CA . PHE B 1 244 ? 10.859 7.352 -8.93 1 94.69 244 PHE B CA 1
ATOM 4270 C C . PHE B 1 244 ? 10.352 7.82 -10.289 1 94.69 244 PHE B C 1
ATOM 4272 O O . PHE B 1 244 ? 9.148 8.023 -10.477 1 94.69 244 PHE B O 1
ATOM 4279 N N . GLU B 1 245 ? 11.266 7.879 -11.234 1 94.88 245 GLU B N 1
ATOM 4280 C CA . GLU B 1 245 ? 10.953 8.352 -12.578 1 94.88 245 GLU B CA 1
ATOM 4281 C C . GLU B 1 245 ? 9.836 7.523 -13.203 1 94.88 245 GLU B C 1
ATOM 4283 O O . GLU B 1 245 ? 9.016 8.047 -13.961 1 94.88 245 GLU B O 1
ATOM 4288 N N . ASP B 1 246 ? 9.758 6.32 -12.844 1 93.38 246 ASP B N 1
ATOM 4289 C CA . ASP B 1 246 ? 8.766 5.418 -13.43 1 93.38 246 ASP B CA 1
ATOM 4290 C C . ASP B 1 246 ? 7.348 5.879 -13.117 1 93.38 246 ASP B C 1
ATOM 4292 O O . ASP B 1 246 ? 6.418 5.605 -13.875 1 93.38 246 ASP B O 1
ATOM 4296 N N . TYR B 1 247 ? 7.16 6.543 -12.016 1 95.69 247 TYR B N 1
ATOM 4297 C CA . TYR B 1 247 ? 5.836 7.004 -11.609 1 95.69 247 TYR B CA 1
ATOM 4298 C C . TYR B 1 247 ? 5.441 8.258 -12.375 1 95.69 247 TYR B C 1
ATOM 4300 O O . TYR B 1 247 ? 4.254 8.539 -12.562 1 95.69 247 TYR B O 1
ATOM 4308 N N . VAL B 1 248 ? 6.438 9.047 -12.828 1 97.19 248 VAL B N 1
ATOM 4309 C CA . VAL B 1 248 ? 6.094 10.414 -13.203 1 97.19 248 VAL B CA 1
ATOM 4310 C C . VAL B 1 248 ? 6.367 10.617 -14.695 1 97.19 248 VAL B C 1
ATOM 4312 O O . VAL B 1 248 ? 5.973 11.633 -15.266 1 97.19 248 VAL B O 1
ATOM 4315 N N . ARG B 1 249 ? 6.945 9.672 -15.375 1 95.62 249 ARG B N 1
ATOM 4316 C CA . ARG B 1 249 ? 7.406 9.828 -16.75 1 95.62 249 ARG B CA 1
ATOM 4317 C C . ARG B 1 249 ? 6.281 10.32 -17.656 1 95.62 249 ARG B C 1
ATOM 4319 O O . ARG B 1 249 ? 6.441 11.32 -18.359 1 95.62 249 ARG B O 1
ATOM 4326 N N . ASP B 1 250 ? 5.152 9.695 -17.641 1 94.62 250 ASP B N 1
ATOM 4327 C CA . ASP B 1 250 ? 4.035 10.039 -18.516 1 94.62 250 ASP B CA 1
ATOM 4328 C C . ASP B 1 250 ? 3.523 11.445 -18.219 1 94.62 250 ASP B C 1
ATOM 4330 O O . ASP B 1 250 ? 3.213 12.203 -19.141 1 94.62 250 ASP B O 1
ATOM 4334 N N . ASP B 1 251 ? 3.428 11.758 -16.969 1 97.06 251 ASP B N 1
ATOM 4335 C CA . ASP B 1 251 ? 2.893 13.055 -16.578 1 97.06 251 ASP B CA 1
ATOM 4336 C C . ASP B 1 251 ? 3.863 14.18 -16.922 1 97.06 251 ASP B C 1
ATOM 4338 O O . ASP B 1 251 ? 3.441 15.289 -17.266 1 97.06 251 ASP B O 1
ATOM 4342 N N . VAL B 1 252 ? 5.105 13.891 -16.859 1 97.62 252 VAL B N 1
ATOM 4343 C CA . VAL B 1 252 ? 6.109 14.875 -17.234 1 97.62 252 VAL B CA 1
ATOM 4344 C C . VAL B 1 252 ? 6.09 15.086 -18.75 1 97.62 252 VAL B C 1
ATOM 4346 O O . VAL B 1 252 ? 6.109 16.219 -19.234 1 97.62 252 VAL B O 1
ATOM 4349 N N . GLU B 1 253 ? 5.98 14 -19.469 1 97.06 253 GLU B N 1
ATOM 4350 C CA . GLU B 1 253 ? 5.945 14.062 -20.922 1 97.06 253 GLU B CA 1
ATOM 4351 C C . GLU B 1 253 ? 4.711 14.805 -21.422 1 97.06 253 GLU B C 1
ATOM 4353 O O . GLU B 1 253 ? 4.773 15.531 -22.422 1 97.06 253 GLU B O 1
ATOM 4358 N N . GLN B 1 254 ? 3.641 14.727 -20.719 1 96.69 254 GLN B N 1
ATOM 4359 C CA . GLN B 1 254 ? 2.379 15.344 -21.109 1 96.69 254 GLN B CA 1
ATOM 4360 C C . GLN B 1 254 ? 2.244 16.75 -20.531 1 96.69 254 GLN B C 1
ATOM 4362 O O . GLN B 1 254 ? 1.25 17.438 -20.781 1 96.69 254 GLN B O 1
ATOM 4367 N N . GLY B 1 255 ? 3.133 17.094 -19.703 1 96.88 255 GLY B N 1
ATOM 4368 C CA . GLY B 1 255 ? 3.166 18.453 -19.188 1 96.88 255 GLY B CA 1
ATOM 4369 C C . GLY B 1 255 ? 2.311 18.625 -17.953 1 96.88 255 GLY B C 1
ATOM 4370 O O . GLY B 1 255 ? 2.094 19.766 -17.5 1 96.88 255 GLY B O 1
ATOM 4371 N N . ARG B 1 256 ? 1.863 17.562 -17.391 1 97.81 256 ARG B N 1
ATOM 4372 C CA . ARG B 1 256 ? 1.053 17.641 -16.172 1 97.81 256 ARG B CA 1
ATOM 4373 C C . ARG B 1 256 ? 1.927 17.859 -14.945 1 97.81 256 ARG B C 1
ATOM 4375 O O . ARG B 1 256 ? 1.461 18.375 -13.922 1 97.81 256 ARG B O 1
ATOM 4382 N N . LEU B 1 257 ? 3.16 17.422 -15.047 1 98.5 257 LEU B N 1
ATOM 4383 C CA . LEU B 1 257 ? 4.18 17.656 -14.031 1 98.5 257 LEU B CA 1
ATOM 4384 C C . LEU B 1 257 ? 5.449 18.219 -14.648 1 98.5 257 LEU B C 1
ATOM 4386 O O . LEU B 1 257 ? 5.73 17.984 -15.828 1 98.5 257 LEU B O 1
ATOM 4390 N N . VAL B 1 258 ? 6.137 18.969 -13.875 1 98.5 258 VAL B N 1
ATOM 4391 C CA . VAL B 1 258 ? 7.426 19.531 -14.273 1 98.5 258 VAL B CA 1
ATOM 4392 C C . VAL B 1 258 ? 8.531 18.953 -13.383 1 98.5 258 VAL B C 1
ATOM 4394 O O . VAL B 1 258 ? 8.422 18.984 -12.156 1 98.5 258 VAL B O 1
ATOM 4397 N N . GLU B 1 259 ? 9.523 18.438 -14.023 1 98.19 259 GLU B N 1
ATOM 4398 C CA . GLU B 1 259 ? 10.656 17.922 -13.258 1 98.19 259 GLU B CA 1
ATOM 4399 C C . GLU B 1 259 ? 11.586 19.062 -12.828 1 98.19 259 GLU B C 1
ATOM 4401 O O . GLU B 1 259 ? 11.859 19.969 -13.609 1 98.19 259 GLU B O 1
ATOM 4406 N N . LEU B 1 260 ? 12.047 18.969 -11.625 1 97.94 260 LEU B N 1
ATOM 4407 C CA . LEU B 1 260 ? 12.875 20 -11.016 1 97.94 260 LEU B CA 1
ATOM 4408 C C . LEU B 1 260 ? 14.25 19.453 -10.664 1 97.94 260 LEU B C 1
ATOM 4410 O O . LEU B 1 260 ? 14.414 18.25 -10.477 1 97.94 260 LEU B O 1
ATOM 4414 N N . LEU B 1 261 ? 15.266 20.359 -10.664 1 96.81 261 LEU B N 1
ATOM 4415 C CA . LEU B 1 261 ? 16.609 20.062 -10.172 1 96.81 261 LEU B CA 1
ATOM 4416 C C . LEU B 1 261 ? 17.188 18.859 -10.898 1 96.81 261 LEU B C 1
ATOM 4418 O O . LEU B 1 261 ? 17.734 17.953 -10.266 1 96.81 261 LEU B O 1
ATOM 4422 N N . CYS B 1 262 ? 17.016 18.812 -12.156 1 95.38 262 CYS B N 1
ATOM 4423 C CA . CYS B 1 262 ? 17.438 17.688 -12.992 1 95.38 262 CYS B CA 1
ATOM 4424 C C . CYS B 1 262 ? 18.938 17.5 -12.93 1 95.38 262 CYS B C 1
ATOM 4426 O O . CYS B 1 262 ? 19.438 16.375 -13.062 1 95.38 262 CYS B O 1
ATOM 4428 N N . ASP B 1 263 ? 19.625 18.547 -12.664 1 93.12 263 ASP B N 1
ATOM 4429 C CA . ASP B 1 263 ? 21.078 18.484 -12.633 1 93.12 263 ASP B CA 1
ATOM 4430 C C . ASP B 1 263 ? 21.578 17.922 -11.305 1 93.12 263 ASP B C 1
ATOM 4432 O O . ASP B 1 263 ? 22.766 17.656 -11.148 1 93.12 263 ASP B O 1
ATOM 4436 N N . TRP B 1 264 ? 20.688 17.688 -10.375 1 93.69 264 TRP B N 1
ATOM 4437 C CA . TRP B 1 264 ? 21.062 17.234 -9.039 1 93.69 264 TRP B CA 1
ATOM 4438 C C . TRP B 1 264 ? 20.688 15.766 -8.836 1 93.69 264 TRP B C 1
ATOM 4440 O O . TRP B 1 264 ? 20.812 15.234 -7.734 1 93.69 264 TRP B O 1
ATOM 4450 N N . LYS B 1 265 ? 20.25 15.133 -9.828 1 90.56 265 LYS B N 1
ATOM 4451 C CA . LYS B 1 265 ? 19.766 13.766 -9.695 1 90.56 265 LYS B CA 1
ATOM 4452 C C . LYS B 1 265 ? 20.906 12.805 -9.367 1 90.56 265 LYS B C 1
ATOM 4454 O O . LYS B 1 265 ? 21.953 12.852 -10 1 90.56 265 LYS B O 1
ATOM 4459 N N . GLN B 1 266 ? 20.547 12.039 -8.398 1 86.56 266 GLN B N 1
ATOM 4460 C CA . GLN B 1 266 ? 21.5 10.992 -8.039 1 86.56 266 GLN B CA 1
ATOM 4461 C C . GLN B 1 266 ? 21.094 9.656 -8.648 1 86.56 266 GLN B C 1
ATOM 4463 O O . GLN B 1 266 ? 19.922 9.328 -8.719 1 86.56 266 GLN B O 1
ATOM 4468 N N . LYS B 1 267 ? 22.156 8.945 -9.086 1 82.25 267 LYS B N 1
ATOM 4469 C CA . LYS B 1 267 ? 21.922 7.559 -9.5 1 82.25 267 LYS B CA 1
ATOM 4470 C C . LYS B 1 267 ? 21.844 6.629 -8.289 1 82.25 267 LYS B C 1
ATOM 4472 O O . LYS B 1 267 ? 22.688 6.703 -7.391 1 82.25 267 LYS B O 1
ATOM 4477 N N . LEU B 1 268 ? 20.828 5.914 -8.297 1 84.69 268 LEU B N 1
ATOM 4478 C CA . LEU B 1 268 ? 20.625 4.961 -7.207 1 84.69 268 LEU B CA 1
ATOM 4479 C C . LEU B 1 268 ? 20.875 3.535 -7.68 1 84.69 268 LEU B C 1
ATOM 4481 O O . LEU B 1 268 ? 20.844 3.26 -8.883 1 84.69 268 LEU B O 1
ATOM 4485 N N . PRO B 1 269 ? 21.188 2.736 -6.656 1 82.19 269 PRO B N 1
ATOM 4486 C CA . PRO B 1 269 ? 21.266 1.327 -7.047 1 82.19 269 PRO B CA 1
ATOM 4487 C C . PRO B 1 269 ? 19.938 0.782 -7.582 1 82.19 269 PRO B C 1
ATOM 4489 O O . PRO B 1 269 ? 18.906 1.42 -7.426 1 82.19 269 PRO B O 1
ATOM 4492 N N . SER B 1 270 ? 20.109 -0.351 -8.242 1 87.56 270 SER B N 1
ATOM 4493 C CA . SER B 1 270 ? 18.906 -1.052 -8.711 1 87.56 270 SER B CA 1
ATOM 4494 C C . SER B 1 270 ? 18.219 -1.794 -7.574 1 87.56 270 SER B C 1
ATOM 4496 O O . SER B 1 270 ? 18.75 -1.86 -6.461 1 87.56 270 SER B O 1
ATOM 4498 N N . TRP B 1 271 ? 17 -2.172 -7.855 1 90.31 271 TRP B N 1
ATOM 4499 C CA . TRP B 1 271 ? 16.391 -3.164 -6.984 1 90.31 271 TRP B CA 1
ATOM 4500 C C . TRP B 1 271 ? 17.156 -4.484 -7.039 1 90.31 271 TRP B C 1
ATOM 4502 O O . TRP B 1 271 ? 17.75 -4.82 -8.062 1 90.31 271 TRP B O 1
ATOM 4512 N N . TYR B 1 272 ? 17.078 -5.172 -5.906 1 90.69 272 TYR B N 1
ATOM 4513 C CA . TYR B 1 272 ? 17.656 -6.508 -5.871 1 90.69 272 TYR B CA 1
ATOM 4514 C C . TYR B 1 272 ? 16.641 -7.535 -5.379 1 90.69 272 TYR B C 1
ATOM 4516 O O . TYR B 1 272 ? 15.906 -7.277 -4.426 1 90.69 272 TYR B O 1
ATOM 4524 N N . LEU B 1 273 ? 16.609 -8.586 -6.078 1 92.31 273 LEU B N 1
ATOM 4525 C CA . LEU B 1 273 ? 15.875 -9.766 -5.609 1 92.31 273 LEU B CA 1
ATOM 4526 C C . LEU B 1 273 ? 16.766 -10.648 -4.75 1 92.31 273 LEU B C 1
ATOM 4528 O O . LEU B 1 273 ? 17.828 -11.102 -5.203 1 92.31 273 LEU B O 1
ATOM 4532 N N . TYR B 1 274 ? 16.391 -10.867 -3.502 1 89.88 274 TYR B N 1
ATOM 4533 C CA . TYR B 1 274 ? 17.172 -11.719 -2.605 1 89.88 274 TYR B CA 1
ATOM 4534 C C . TYR B 1 274 ? 16.438 -13.031 -2.336 1 89.88 274 TYR B C 1
ATOM 4536 O O . TYR B 1 274 ? 15.211 -13.047 -2.182 1 89.88 274 TYR B O 1
ATOM 4544 N N . TYR B 1 275 ? 17.156 -14.062 -2.328 1 88.31 275 TYR B N 1
ATOM 4545 C CA . TYR B 1 275 ? 16.594 -15.375 -2.031 1 88.31 275 TYR B CA 1
ATOM 4546 C C . TYR B 1 275 ? 17.625 -16.266 -1.354 1 88.31 275 TYR B C 1
ATOM 4548 O O . TYR B 1 275 ? 18.828 -16.031 -1.474 1 88.31 275 TYR B O 1
ATOM 4556 N N . PRO B 1 276 ? 17.172 -17.172 -0.578 1 83.56 276 PRO B N 1
ATOM 4557 C CA . PRO B 1 276 ? 18.109 -18.016 0.169 1 83.56 276 PRO B CA 1
ATOM 4558 C C . PRO B 1 276 ? 19 -18.859 -0.741 1 83.56 276 PRO B C 1
ATOM 4560 O O . PRO B 1 276 ? 18.531 -19.375 -1.763 1 83.56 276 PRO B O 1
ATOM 4563 N N . SER B 1 277 ? 20.359 -18.938 -0.435 1 75.25 277 SER B N 1
ATOM 4564 C CA . SER B 1 277 ? 21.359 -19.688 -1.206 1 75.25 277 SER B CA 1
ATOM 4565 C C . SER B 1 277 ? 21.188 -21.188 -1.034 1 75.25 277 SER B C 1
ATOM 4567 O O . SER B 1 277 ? 21.375 -21.953 -1.981 1 75.25 277 SER B O 1
ATOM 4569 N N . ARG B 1 278 ? 21.25 -21.625 0.148 1 60.47 278 ARG B N 1
ATOM 4570 C CA . ARG B 1 278 ? 21.391 -23.047 0.482 1 60.47 278 ARG B CA 1
ATOM 4571 C C . ARG B 1 278 ? 20.094 -23.797 0.229 1 60.47 278 ARG B C 1
ATOM 4573 O O . ARG B 1 278 ? 20.094 -25.031 0.205 1 60.47 278 ARG B O 1
ATOM 4580 N N . ARG B 1 279 ? 19.094 -23.047 0.15 1 58.03 279 ARG B N 1
ATOM 4581 C CA . ARG B 1 279 ? 17.828 -23.766 0.184 1 58.03 279 ARG B CA 1
ATOM 4582 C C . ARG B 1 279 ? 17.375 -24.125 -1.224 1 58.03 279 ARG B C 1
ATOM 4584 O O . ARG B 1 279 ? 17.703 -23.438 -2.189 1 58.03 279 ARG B O 1
ATOM 4591 N N . HIS B 1 280 ? 17 -25.453 -1.347 1 57.84 280 HIS B N 1
ATOM 4592 C CA . HIS B 1 280 ? 16.406 -25.984 -2.562 1 57.84 280 HIS B CA 1
ATOM 4593 C C . HIS B 1 280 ? 15.344 -25.047 -3.121 1 57.84 280 HIS B C 1
ATOM 4595 O O . HIS B 1 280 ? 14.344 -24.766 -2.459 1 57.84 280 HIS B O 1
ATOM 4601 N N . THR B 1 281 ? 15.758 -24.266 -4.027 1 73.75 281 THR B N 1
ATOM 4602 C CA . THR B 1 281 ? 14.805 -23.438 -4.77 1 73.75 281 THR B CA 1
ATOM 4603 C C . THR B 1 281 ? 13.836 -24.312 -5.559 1 73.75 281 THR B C 1
ATOM 4605 O O . THR B 1 281 ? 14.25 -25.234 -6.258 1 73.75 281 THR B O 1
ATOM 4608 N N . SER B 1 282 ? 12.586 -24.188 -5.344 1 76.94 282 SER B N 1
ATOM 4609 C CA . SER B 1 282 ? 11.57 -24.922 -6.082 1 76.94 282 SER B CA 1
ATOM 4610 C C . SER B 1 282 ? 11.75 -24.766 -7.586 1 76.94 282 SER B C 1
ATOM 4612 O O . SER B 1 282 ? 12.445 -23.859 -8.039 1 76.94 282 SER B O 1
ATOM 4614 N N . ALA B 1 283 ? 11.227 -25.672 -8.359 1 80.94 283 ALA B N 1
ATOM 4615 C CA . ALA B 1 283 ? 11.266 -25.578 -9.812 1 80.94 283 ALA B CA 1
ATOM 4616 C C . ALA B 1 283 ? 10.648 -24.281 -10.305 1 80.94 283 ALA B C 1
ATOM 4618 O O . ALA B 1 283 ? 11.172 -23.641 -11.227 1 80.94 283 ALA B O 1
ATOM 4619 N N . ALA B 1 284 ? 9.578 -23.891 -9.656 1 87.38 284 ALA B N 1
ATOM 4620 C CA . ALA B 1 284 ? 8.906 -22.656 -10.031 1 87.38 284 ALA B CA 1
ATOM 4621 C C . ALA B 1 284 ? 9.812 -21.453 -9.797 1 87.38 284 ALA B C 1
ATOM 4623 O O . ALA B 1 284 ? 9.93 -20.578 -10.664 1 87.38 284 ALA B O 1
ATOM 4624 N N . MET B 1 285 ? 10.492 -21.453 -8.672 1 89.75 285 MET B N 1
ATOM 4625 C CA . MET B 1 285 ? 11.383 -20.359 -8.336 1 89.75 285 MET B CA 1
ATOM 4626 C C . MET B 1 285 ? 12.586 -20.328 -9.266 1 89.75 285 MET B C 1
ATOM 4628 O O . MET B 1 285 ? 13.016 -19.25 -9.703 1 89.75 285 MET B O 1
ATOM 4632 N N . ARG B 1 286 ? 13.117 -21.438 -9.594 1 87 286 ARG B N 1
ATOM 4633 C CA . ARG B 1 286 ? 14.242 -21.531 -10.516 1 87 286 ARG B CA 1
ATOM 4634 C C . ARG B 1 286 ? 13.859 -20.984 -11.891 1 87 286 ARG B C 1
ATOM 4636 O O . ARG B 1 286 ? 14.625 -20.234 -12.5 1 87 286 ARG B O 1
ATOM 4643 N N . ALA B 1 287 ? 12.695 -21.422 -12.328 1 89.94 287 ALA B N 1
ATOM 4644 C CA . ALA B 1 287 ? 12.211 -20.922 -13.617 1 89.94 287 ALA B CA 1
ATOM 4645 C C . ALA B 1 287 ? 12.055 -19.406 -13.602 1 89.94 287 ALA B C 1
ATOM 4647 O O . ALA B 1 287 ? 12.391 -18.734 -14.586 1 89.94 287 ALA B O 1
ATOM 4648 N N . PHE B 1 288 ? 11.562 -18.906 -12.562 1 93.88 288 PHE B N 1
ATOM 4649 C CA . PHE B 1 288 ? 11.359 -17.469 -12.43 1 93.88 288 PHE B CA 1
ATOM 4650 C C . PHE B 1 288 ? 12.695 -16.734 -12.453 1 93.88 288 PHE B C 1
ATOM 4652 O O . PHE B 1 288 ? 12.844 -15.719 -13.141 1 93.88 288 PHE B O 1
ATOM 4659 N N . LEU B 1 289 ? 13.672 -17.25 -11.688 1 92 289 LEU B N 1
ATOM 4660 C CA . LEU B 1 289 ? 15.008 -16.641 -11.648 1 92 289 LEU B CA 1
ATOM 4661 C C . LEU B 1 289 ? 15.648 -16.672 -13.031 1 92 289 LEU B C 1
ATOM 4663 O O . LEU B 1 289 ? 16.266 -15.68 -13.445 1 92 289 LEU B O 1
ATOM 4667 N N . GLU B 1 290 ? 15.523 -17.734 -13.672 1 90.69 290 GLU B N 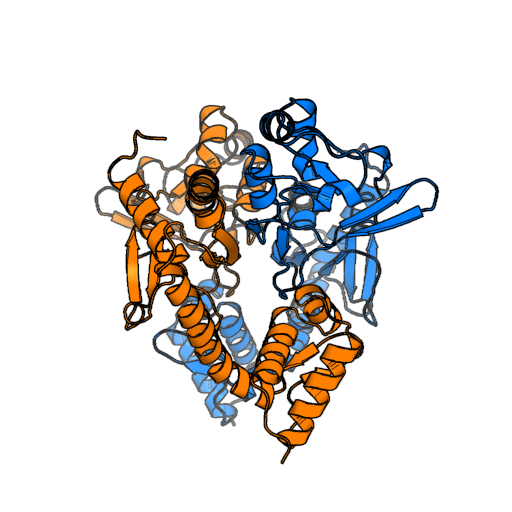1
ATOM 4668 C CA . GLU B 1 290 ? 16.078 -17.859 -15.016 1 90.69 290 GLU B CA 1
ATOM 4669 C C . GLU B 1 290 ? 15.43 -16.859 -15.969 1 90.69 290 GLU B C 1
ATOM 4671 O O . GLU B 1 290 ? 16.109 -16.266 -16.812 1 90.69 290 GLU B O 1
ATOM 4676 N N . TYR B 1 291 ? 14.172 -16.766 -15.828 1 93.06 291 TYR B N 1
ATOM 4677 C CA . TYR B 1 291 ? 13.445 -15.812 -16.656 1 93.06 291 TYR B CA 1
ATOM 4678 C C . TYR B 1 291 ? 13.961 -14.391 -16.453 1 93.06 291 TYR B C 1
ATOM 4680 O O . TYR B 1 291 ? 14.195 -13.664 -17.422 1 93.06 291 TYR B O 1
ATOM 4688 N N . ILE B 1 292 ? 14.109 -13.992 -15.195 1 92.25 292 ILE B N 1
ATOM 4689 C CA . ILE B 1 292 ? 14.586 -12.656 -14.859 1 92.25 292 ILE B CA 1
ATOM 4690 C C . ILE B 1 292 ? 15.984 -12.453 -15.445 1 92.25 292 ILE B C 1
ATOM 4692 O O . ILE B 1 292 ? 16.281 -11.391 -15.992 1 92.25 292 ILE B O 1
ATOM 4696 N N . ARG B 1 293 ? 16.812 -13.422 -15.336 1 89.81 293 ARG B N 1
ATOM 4697 C CA . ARG B 1 293 ? 18.172 -13.352 -15.859 1 89.81 293 ARG B CA 1
ATOM 4698 C C . ARG B 1 293 ? 18.172 -13.148 -17.375 1 89.81 293 ARG B C 1
ATOM 4700 O O . ARG B 1 293 ? 18.953 -12.352 -17.906 1 89.81 293 ARG B O 1
ATOM 4707 N N . ASN B 1 294 ? 17.297 -13.836 -18.016 1 89 294 ASN B N 1
ATOM 4708 C CA . ASN B 1 294 ? 17.203 -13.742 -19.469 1 89 294 ASN B CA 1
ATOM 4709 C C . ASN B 1 294 ? 16.719 -12.367 -19.922 1 89 294 ASN B C 1
ATOM 4711 O O . ASN B 1 294 ? 17.156 -11.852 -20.953 1 89 294 ASN B O 1
ATOM 4715 N N . GLN B 1 295 ? 15.766 -11.781 -19.203 1 86.38 295 GLN B N 1
ATOM 4716 C CA . GLN B 1 295 ? 15.242 -10.461 -19.531 1 86.38 295 GLN B CA 1
ATOM 4717 C C . GLN B 1 295 ? 16.312 -9.383 -19.359 1 86.38 295 GLN B C 1
ATOM 4719 O O . GLN B 1 295 ? 16.312 -8.383 -20.078 1 86.38 295 GLN B O 1
ATOM 4724 N N . ARG B 1 296 ? 17.125 -9.539 -18.391 1 80.38 296 ARG B N 1
ATOM 4725 C CA . ARG B 1 296 ? 18.203 -8.586 -18.141 1 80.38 296 ARG B CA 1
ATOM 4726 C C . ARG B 1 296 ? 19.234 -8.602 -19.25 1 80.38 296 ARG B C 1
ATOM 4728 O O . ARG B 1 296 ? 19.797 -7.566 -19.609 1 80.38 296 ARG B O 1
ATOM 4735 N N . GLN B 1 297 ? 19.531 -9.75 -19.672 1 73.06 297 GLN B N 1
ATOM 4736 C CA . GLN B 1 297 ? 20.531 -9.914 -20.703 1 73.06 297 GLN B CA 1
ATOM 4737 C C . GLN B 1 297 ? 20.016 -9.438 -22.062 1 73.06 297 GLN B C 1
ATOM 4739 O O . GLN B 1 297 ? 20.781 -8.992 -22.906 1 73.06 297 GLN B O 1
ATOM 4744 N N . HIS B 1 298 ? 18.641 -9.555 -22.25 1 67.94 298 HIS B N 1
ATOM 4745 C CA . HIS B 1 298 ? 18.047 -9.148 -23.516 1 67.94 298 HIS B CA 1
ATOM 4746 C C . HIS B 1 298 ? 16.891 -8.18 -23.312 1 67.94 298 HIS B C 1
ATOM 4748 O O . HIS B 1 298 ? 15.734 -8.531 -23.516 1 67.94 298 HIS B O 1
ATOM 4754 N N . PRO B 1 299 ? 17.188 -6.973 -22.953 1 59.91 299 PRO B N 1
ATOM 4755 C CA . PRO B 1 299 ? 16.109 -6.039 -22.625 1 59.91 299 PRO B CA 1
ATOM 4756 C C . PRO B 1 299 ? 15.188 -5.762 -23.812 1 59.91 299 PRO B C 1
ATOM 4758 O O . PRO B 1 299 ? 14.062 -5.281 -23.641 1 59.91 299 PRO B O 1
ATOM 4761 N N . ASP B 1 300 ? 15.578 -5.945 -25.031 1 49.81 300 ASP B N 1
ATOM 4762 C CA . ASP B 1 300 ? 14.805 -5.691 -26.25 1 49.81 300 ASP B CA 1
ATOM 4763 C C . ASP B 1 300 ? 13.734 -6.762 -26.453 1 49.81 300 ASP B C 1
ATOM 4765 O O . ASP B 1 300 ? 12.82 -6.594 -27.266 1 49.81 300 ASP B O 1
ATOM 4769 N N . ARG B 1 301 ? 13.773 -7.859 -25.969 1 46.12 301 ARG B N 1
ATOM 4770 C CA . ARG B 1 301 ? 12.844 -8.953 -26.234 1 46.12 301 ARG B CA 1
ATOM 4771 C C . ARG B 1 301 ? 11.523 -8.75 -25.5 1 46.12 301 ARG B C 1
ATOM 4773 O O . ARG B 1 301 ? 10.695 -9.656 -25.438 1 46.12 301 ARG B O 1
ATOM 4780 N N . ARG B 1 302 ? 11.141 -7.629 -25.094 1 41.84 302 ARG B N 1
ATOM 4781 C CA . ARG B 1 302 ? 9.766 -7.355 -24.688 1 41.84 302 ARG B CA 1
ATOM 4782 C C . ARG B 1 302 ? 8.859 -7.16 -25.891 1 41.84 302 ARG B C 1
ATOM 4784 O O . ARG B 1 302 ? 9.227 -6.488 -26.859 1 41.84 302 ARG B O 1
#

Secondary structure (DSSP, 8-state):
-----HHHHHHHHHHHHHTSHHHHHHHHTS-HHHHHHHHHHHHHHHTS--EEE-SS-EEE-HHHHHHHHHHHHHHHHHHHHHHHHHTTSSS--EEEEEEE-HHHIIIIIHHHHHHHHHH-TTEEEEEEE------TTTTT-SEEEEESS-PPTTEEEEEEEEEEEEEEEE-HHHHHHH----SGGGGGGS-BEEEB-TTSPBPPEEEEETTEEEEE----SEEES-HHHHHHHHHTTS-BEEEEHHHHHHHHHTTSSEEE-GGGPPEEEEEEEEEESSS---HHHHHHHHHHHHHHH-GGG-/-----HHHHHHHHHHHHHTSHHHHHHHHTS-HHHHHHHHHHHHHHHTS--EEE-SS-EEE-HHHHHHHHHHHHHHHHHHHHHHHHHTTSSS--EEEEEEE-HHHIIIIIHHHHHHHHHH-TTEEEEEEE------TTTTT-SEEEEESS-PPTTEEEEEEEEEEEEEEEE-HHHHHHH----SGGGGGGS-BEEEB-TTSPBPPEEEEETTEEEEE----SEEES-HHHHHHHHHTTS-BEEEEHHHHHHHHHTTSSEEE-GGGPPEEEEEEEEEESSS---HHHHHHHHHHHHHHH-GGG-

Radius of gyration: 24.97 Å; Cα contacts (8 Å, |Δi|>4): 1117; chains: 2; bounding box: 64×70×68 Å

Nearest PDB structures (foldseek):
  3hhg-assembly1_D  TM=6.264E-01  e=3.142E-25  Neisseria meningitidis serogroup B
  7trw-assembly1_A-2  TM=8.543E-01  e=2.803E-17  Yersinia pestis CO92
  4x6g-assembly1_D  TM=7.038E-01  e=1.065E-15  Pseudomonas aeruginosa PAO1
  1ixc-assembly1_B-2  TM=4.805E-01  e=1.274E-15  Cupriavidus necator
  7d98-assembly1_Q  TM=4.759E-01  e=5.655E-15  Cupriavidus necator

Sequence (604 aa):
MRPLRLDSLEIFEDVVRCGGFRAAALGRGVSSSAISQSISVLEEALGIRLLNRTTRSVAPTEAGEQLLERLRPALYEIRTAVDDLNQLRERPSGTVRINAPGPAADHVLCPLTFEFMKIYPDVNVEIVSDAAIIDIVEQGFDAGVRFGNQLAQDMIAMPLGPALRYAIVASPDYLRKRGRPHSPRDLLQHDCIRRRFPGGTMVTWKFARDGDEVEITPKGRLTLSSAHQELQAALAGSGIAHLFEDYVRDDVEQGRLVELLCDWKQKLPSWYLYYPSRRHTSAAMRAFLEYIRNQRQHPDRRMRPLRLDSLEIFEDVVRCGGFRAAALGRGVSSSAISQSISVLEEALGIRLLNRTTRSVAPTEAGEQLLERLRPALYEIRTAVDDLNQLRERPSGTVRINAPGPAADHVLCPLTFEFMKIYPDVNVEIVSDAAIIDIVEQGFDAGVRFGNQLAQDMIAMPLGPALRYAIVASPDYLRKRGRPHSPRDLLQHDCIRRRFPGGTMVTWKFARDGDEVEITPKGRLTLSSAHQELQAALAGSGIAHLFEDYVRDDVEQGRLVELLCDWKQKLPSWYLYYPSRRHTSAAMRAFLEYIRNQRQHPDRR

Organism: Rhizobium meliloti (strain 1021) (NCBI:txid266834)

InterPro domains:
  IPR000847 LysR, HTH, N-terminal domain [PF00126] (6-65)
  IPR000847 LysR, HTH, N-terminal domain [PS50931] (4-61)
  IPR005119 LysR, substrate-binding [PF03466] (90-295)
  IPR036388 Winged helix-like DNA-binding domain superfamily [G3DSA:1.10.10.10] (4-90)
  IPR036390 Winged helix DNA-binding domain superfamily [SSF46785] (5-90)
  IPR058163 LysR-type transcriptional regulator, proteobacterial-type [PTHR30537] (5-298)

pLDDT: mean 83.22, std 13.42, range [30.84, 98.62]

Foldseek 3Di:
DPDDDLVLLVLLLLCALLFHLCSSCVVVVHHSVVSVVSQVVNCVVVVHHQWDDDPVTTHGDPVVVVSLQVSQLVVLQVQLVVLQVCVPPPARADEAEEEEAPVCVVQFVVVLVVVLCVVRVRYHYHYHHAQDDDDCSSSNHQKYKDFDDDDDPQKDKDFTDDWWWKWKKAFPVLCVVQNADADPVSQQVWAEEWEAHPVGDTDWDWWAAPHDIDIDRGDHDHYDHDLQVQLVCRLVRRTIYIGICSNCVVCCVVRSMPTHPVNTMDTGGGMIMMGGNPRNRRSSRVSSVVSSVVCVVPVPPD/DPDDDLVLLVLLLLCALLFHLCSSCVVVVHHSVVSVVSQVVNCVVVVHHQWDDDPVTTHGDPVVVVSLQVSQLVVLQVQLVVLQVCVPPPARADEAEEEEAPVCVVQFVVVLVVVLCVVRVRYHYHYDHAQDDDDCSSSNHQKYKDFDDPDDPQKDKDFTDDWWWKWKKAFPVLCVVQNADADPVSQQVWAEEWEAHPVGDTDWDWWAAPHDIDIDRGDHDHYDHDLQVQLVCRLVRRTMYIGICSNCVVCCVVRSMPTGPVRTMDIGGGMIMMGGNPRNRRSSRVSSVVSSVVCVVPVPPD

Solvent-accessible surface area (backbone atoms only — not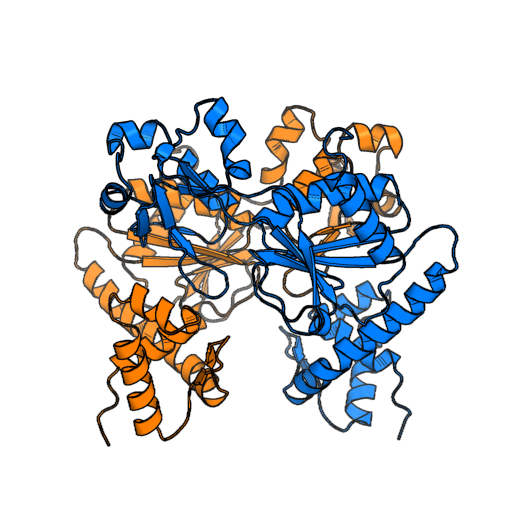 comparable to full-atom values): 31840 Å² total; per-residue (Å²): 126,73,76,82,49,70,61,38,55,51,47,50,52,36,23,55,49,20,39,22,50,58,44,27,10,59,73,70,71,47,50,40,65,58,45,50,50,38,44,50,52,48,24,59,64,68,70,44,69,38,64,41,77,52,101,85,47,50,42,63,28,72,61,24,47,56,48,42,62,56,44,29,43,50,51,42,51,50,52,26,53,56,27,38,59,34,47,77,40,94,59,50,32,44,72,35,32,35,38,19,27,56,70,52,33,62,73,43,49,44,60,51,48,56,57,49,42,71,76,36,78,55,36,26,41,33,43,41,65,44,72,70,90,65,61,40,53,54,70,56,31,61,28,35,44,39,80,45,82,84,66,62,88,68,47,41,76,39,81,42,72,64,69,38,41,61,37,35,33,26,10,59,67,34,35,72,75,73,50,78,62,83,49,80,73,47,42,63,80,40,46,21,48,38,43,37,45,98,56,38,30,68,60,64,47,71,34,28,44,97,87,43,72,48,75,44,73,70,32,54,48,41,34,31,53,43,72,69,54,44,50,50,36,16,64,70,38,65,25,38,28,79,40,49,42,87,80,42,48,68,40,40,74,71,58,51,27,40,79,43,57,72,76,29,51,40,84,40,67,30,37,19,39,33,29,61,57,84,52,74,64,24,28,29,46,48,51,52,52,51,50,53,54,51,43,68,76,41,70,77,79,112,124,71,74,83,50,69,61,37,56,51,47,48,50,36,22,54,49,20,39,23,48,59,45,29,10,59,72,68,71,48,50,41,64,58,44,49,49,38,44,50,51,47,25,59,64,67,72,44,70,38,62,42,78,51,101,84,46,51,42,64,28,71,62,23,46,56,47,41,63,58,44,29,42,50,51,43,51,51,52,28,54,57,28,38,58,34,47,76,42,94,61,49,31,45,73,36,31,34,38,18,27,55,70,52,35,62,72,43,49,45,61,50,46,56,55,49,40,72,76,37,78,55,36,28,40,32,42,41,65,42,72,68,92,68,61,40,52,55,71,57,32,62,28,33,44,40,79,45,82,84,66,61,88,67,47,40,76,40,80,44,73,63,70,37,41,61,36,35,33,26,10,59,66,35,36,72,74,72,50,77,62,84,49,79,73,47,43,62,79,40,46,21,49,38,42,37,44,98,55,38,30,67,59,64,47,70,34,26,44,98,89,43,73,48,75,45,73,71,33,54,47,41,34,31,52,43,72,68,55,43,50,51,37,15,64,70,39,66,25,38,27,78,38,50,42,85,80,42,48,66,40,40,75,71,59,52,27,42,79,42,55,73,75,30,51,40,86,39,68,30,35,19,40,33,30,61,59,84,53,75,64,24,29,28,45,47,51,50,51,51,49,54,54,52,44,67,77,40,69,77,78,112